Protein 2WSD (pdb70)

B-factor: mean 23.4, std 8.47, range [7.73, 67.2]

CATH classification: 2.60.40.420 (+2 more: 2.60.40.420, 2.60.40.420)

Organism: Bacillus subtilis (strain 168) (NCBI:txid224308)

Sequence (504 aa):
TLEKFVDALPIPDTLKPVQQSKEKTYYEVTMEEETHQLHRDLPPTRLWGYNGLFPGPTIEVKKRNENVYVKWMNNLPSTTHFLPIDHTIHHEEPEVKTVVHLHGGVTPDDSDGYPEAWFSKDFEQTGPYFKKREVYHYPNQQRGAILLWYHDHAMMALTRLNVYAGLVGAYIIIHDPKKEEKRLKKLPSSDEYDVPPLLITDRTINEDGSLFYPSSAPENPSPSLPNPSIVPAFCGETTILVNGKVWPYLEEVEPRKYRFRVINASNTRTYNLSLDNGGDFIQIGSDGGLLPRSSVKLNNSFSLAPAERYDIIIDFTAYEGESIILANSAGCGGDVNPEETDANIIMQFRVTKPLAQKDESRRKPKYLASSYPSVQHERIQNIRTLKKLAGTQDEEYGRPVLLLLNNNKRWHDPVTETPKVGTTEIWSSIINPTRGTHPIHLHLVSFRVLDRRPFDIARYQESGELSYTGPAVPPPPSEKGWKDTIQAHAGEVLRIAATFGPYSGRYVVWHCHALEHEDYDMMRPMDITDP

Secondary structure (P-SEA, 3-state):
ccccccccbbbbcccccccccccbbbbbbbbcccccccccccbbbbbbccccccccbbbbccccbbbbbcccccccccccccccccccccccbbbbbbccccccccccccccccccccccccccccccccbbbbcccccbbbbbbbbbccccaaaaaaacccbbbbbbccccccccccccccbbbbbbbbbccccccbbbbbccccccccccccccccccccccccccccccbbbbbbccbbbbbbccccccbbbbbcccccccccccccccccccccccccccccccccccccccccccccccbbbbbccccccccccccccccccbbbbcccccccccccccccccccccccccccccbbbbbbbcccccccbbbbbbcccccccccccccccccbbbbbbbbbccccccccccccbbbbbcbbbbccaaaaaaccbbbbcccccccccccccccccccccccbbbbbbbbcccccccccccccaaaaaaaccbbbbbbccc

Structure (mmCIF, N/CA/C/O backbone):
data_2WSD
#
_entry.id   2WSD
#
_cell.length_a   101.868
_cell.length_b   101.868
_cell.length_c   137.037
_cell.angle_alpha   90.00
_cell.angle_beta   90.00
_cell.angle_gamma   120.00
#
_symmetry.space_group_name_H-M   'P 31 2 1'
#
loop_
_entity.id
_entity.type
_entity.pdbx_description
1 polymer 'SPORE COAT PROTEIN A'
2 non-polymer 'COPPER (II) ION'
3 non-polymer 'OXYGEN MOLECULE'
4 non-polymer 1,2-ETHANEDIOL
5 water water
#
loop_
_atom_site.group_PDB
_atom_site.id
_atom_site.type_symbol
_atom_site.label_atom_id
_atom_site.label_alt_id
_atom_site.label_comp_id
_atom_site.label_asym_id
_atom_site.label_entity_id
_atom_site.label_seq_id
_atom_site.pdbx_PDB_ins_code
_atom_site.Cartn_x
_atom_site.Cartn_y
_atom_site.Cartn_z
_atom_site.occupancy
_atom_site.B_iso_or_equiv
_atom_site.auth_seq_id
_atom_site.auth_comp_id
_atom_site.auth_asym_id
_atom_site.auth_atom_id
_atom_site.pdbx_PDB_model_num
ATOM 1 N N . THR A 1 2 ? -11.959 11.785 -24.658 1.00 32.79 2 THR A N 1
ATOM 2 C CA . THR A 1 2 ? -12.907 12.926 -24.477 1.00 32.38 2 THR A CA 1
ATOM 3 C C . THR A 1 2 ? -12.574 14.052 -25.462 1.00 31.35 2 THR A C 1
ATOM 4 O O . THR A 1 2 ? -11.502 14.046 -26.068 1.00 31.85 2 THR A O 1
ATOM 8 N N . LEU A 1 3 ? -13.490 15.005 -25.628 1.00 29.35 3 LEU A N 1
ATOM 9 C CA . LEU A 1 3 ? -13.298 16.103 -26.582 1.00 27.36 3 LEU A CA 1
ATOM 10 C C . LEU A 1 3 ? -12.113 16.993 -26.205 1.00 26.35 3 LEU A C 1
ATOM 11 O O . LEU A 1 3 ? -11.924 17.319 -25.030 1.00 26.26 3 LEU A O 1
ATOM 16 N N . GLU A 1 4 ? -11.316 17.371 -27.205 1.00 24.79 4 GLU A N 1
ATOM 17 C CA . GLU A 1 4 ? -10.124 18.178 -26.972 1.00 23.80 4 GLU A CA 1
ATOM 18 C C . GLU A 1 4 ? -10.514 19.566 -26.470 1.00 22.64 4 GLU A C 1
ATOM 19 O O . GLU A 1 4 ? -11.321 20.246 -27.096 1.00 22.49 4 GLU A O 1
ATOM 25 N N . LYS A 1 5 ? -9.926 19.964 -25.348 1.00 21.52 5 LYS A N 1
ATOM 26 C CA . LYS A 1 5 ? -10.269 21.236 -24.705 1.00 20.94 5 LYS A CA 1
ATOM 27 C C . LYS A 1 5 ? -9.660 22.423 -25.438 1.00 20.94 5 LYS A C 1
ATOM 28 O O . LYS A 1 5 ? -8.539 22.343 -25.957 1.00 20.79 5 LYS A O 1
ATOM 34 N N . PHE A 1 6 ? -10.411 23.522 -25.486 1.00 20.01 6 PHE A N 1
ATOM 35 C CA . PHE A 1 6 ? -9.877 24.828 -25.878 1.00 19.84 6 PHE A CA 1
ATOM 36 C C . PHE A 1 6 ? -9.462 24.873 -27.353 1.00 20.42 6 PHE A C 1
ATOM 37 O O . PHE A 1 6 ? -8.371 25.361 -27.687 1.00 20.33 6 PHE A O 1
ATOM 45 N N . VAL A 1 7 ? -10.334 24.372 -28.228 1.00 20.17 7 VAL A N 1
ATOM 46 C CA . VAL A 1 7 ? -10.079 24.427 -29.675 1.00 20.64 7 VAL A CA 1
ATOM 47 C C . VAL A 1 7 ? -11.091 25.272 -30.464 1.00 20.51 7 VAL A C 1
ATOM 48 O O . VAL A 1 7 ? -10.887 25.542 -31.646 1.00 21.10 7 VAL A O 1
ATOM 52 N N . ASP A 1 8 ? -12.163 25.704 -29.793 1.00 19.86 8 ASP A N 1
ATOM 53 C CA . ASP A 1 8 ? -13.188 26.547 -30.399 1.00 19.43 8 ASP A CA 1
ATOM 54 C C . ASP A 1 8 ? -13.226 27.893 -29.690 1.00 18.66 8 ASP A C 1
ATOM 55 O O . ASP A 1 8 ? -13.201 27.927 -28.456 1.00 18.17 8 ASP A O 1
ATOM 60 N N . ALA A 1 9 ? -13.296 28.979 -30.457 1.00 18.25 9 ALA A N 1
ATOM 61 C CA . ALA A 1 9 ? -13.424 30.324 -29.873 1.00 17.99 9 ALA A CA 1
ATOM 62 C C . ALA A 1 9 ? -14.784 30.481 -29.196 1.00 17.91 9 ALA A C 1
ATOM 63 O O . ALA A 1 9 ? -15.786 29.953 -29.684 1.00 18.67 9 ALA A O 1
ATOM 65 N N . LEU A 1 10 ? -14.805 31.209 -28.082 1.00 17.06 10 LEU A N 1
ATOM 66 C CA . LEU A 1 10 ? -16.048 31.494 -27.347 1.00 16.62 10 LEU A CA 1
ATOM 67 C C . LEU A 1 10 ? -16.982 32.353 -28.205 1.00 16.51 10 LEU A C 1
ATOM 68 O O . LEU A 1 10 ? -16.609 33.455 -28.610 1.00 16.31 10 LEU A O 1
ATOM 73 N N . PRO A 1 11 ? -18.201 31.857 -28.494 1.00 16.39 11 PRO A N 1
ATOM 74 C CA . PRO A 1 11 ? -19.177 32.715 -29.148 1.00 16.56 11 PRO A CA 1
ATOM 75 C C . PRO A 1 11 ? -19.634 33.812 -28.201 1.00 16.67 11 PRO A C 1
ATOM 76 O O . PRO A 1 11 ? -19.715 33.591 -26.990 1.00 16.53 11 PRO A O 1
ATOM 80 N N . ILE A 1 12 ? -19.907 34.980 -28.756 1.00 16.97 12 ILE A N 1
ATOM 81 C CA . ILE A 1 12 ? -20.526 36.041 -27.982 1.00 17.92 12 ILE A CA 1
ATOM 82 C C . ILE A 1 12 ? -21.857 36.336 -28.657 1.00 17.88 12 ILE A C 1
ATOM 83 O O . ILE A 1 12 ? -21.879 36.875 -29.757 1.00 18.70 12 ILE A O 1
ATOM 88 N N . PRO A 1 13 ? -22.976 35.938 -28.016 1.00 17.92 13 PRO A N 1
ATOM 89 C CA . PRO A 1 13 ? -24.251 36.121 -28.712 1.00 18.12 13 PRO A CA 1
ATOM 90 C C . PRO A 1 13 ? -24.462 37.567 -29.151 1.00 18.37 13 PRO A C 1
ATOM 91 O O . PRO A 1 13 ? -24.143 38.498 -28.412 1.00 18.26 13 PRO A O 1
ATOM 95 N N . ASP A 1 14 ? -24.984 37.751 -30.359 1.00 19.04 14 ASP A N 1
ATOM 96 C CA . ASP A 1 14 ? -25.299 39.090 -30.846 1.00 19.79 14 ASP A CA 1
ATOM 97 C C . ASP A 1 14 ? -26.395 39.673 -29.979 1.00 19.01 14 ASP A C 1
ATOM 98 O O . ASP A 1 14 ? -27.209 38.931 -29.423 1.00 19.46 14 ASP A O 1
ATOM 103 N N . THR A 1 15 ? -26.420 40.997 -29.868 1.00 18.82 15 THR A N 1
ATOM 104 C CA . THR A 1 15 ? -27.498 41.670 -29.161 1.00 18.71 15 THR A CA 1
ATOM 105 C C . THR A 1 15 ? -28.738 41.762 -30.064 1.00 18.84 15 THR A C 1
ATOM 106 O O . THR A 1 15 ? -28.655 42.180 -31.227 1.00 19.26 15 THR A O 1
ATOM 110 N N . LEU A 1 16 ? -29.888 41.354 -29.525 1.00 18.31 16 LEU A N 1
ATOM 111 C CA . LEU A 1 16 ? -31.137 41.359 -30.285 1.00 18.70 16 LEU A CA 1
ATOM 112 C C . LEU A 1 16 ? -31.538 42.773 -30.712 1.00 18.67 16 LEU A C 1
ATOM 113 O O . LEU A 1 16 ? -31.432 43.717 -29.930 1.00 17.86 16 LEU A O 1
ATOM 118 N N . LYS A 1 17 ? -31.984 42.908 -31.959 1.00 19.76 17 LYS A N 1
ATOM 119 C CA . LYS A 1 17 ? -32.474 44.184 -32.466 1.00 21.22 17 LYS A CA 1
ATOM 120 C C . LYS A 1 17 ? -33.996 44.202 -32.389 1.00 20.79 17 LYS A C 1
ATOM 121 O O . LYS A 1 17 ? -34.634 43.205 -32.730 1.00 20.17 17 LYS A O 1
ATOM 127 N N . PRO A 1 18 ? -34.578 45.329 -31.932 1.00 20.99 18 PRO A N 1
ATOM 128 C CA . PRO A 1 18 ? -36.039 45.428 -31.859 1.00 21.36 18 PRO A CA 1
ATOM 129 C C . PRO A 1 18 ? -36.695 45.356 -33.237 1.00 21.89 18 PRO A C 1
ATOM 130 O O . PRO A 1 18 ? -36.096 45.766 -34.243 1.00 22.30 18 PRO A O 1
ATOM 134 N N . VAL A 1 19 ? -37.908 44.813 -33.275 1.00 22.13 19 VAL A N 1
ATOM 135 C CA . VAL A 1 19 ? -38.740 44.859 -34.475 1.00 23.06 19 VAL A CA 1
ATOM 136 C C . VAL A 1 19 ? -39.263 46.289 -34.681 1.00 23.79 19 VAL A C 1
ATOM 137 O O . VAL A 1 19 ? -39.281 46.803 -35.808 1.00 23.74 19 VAL A O 1
ATOM 141 N N . GLN A 1 20 ? -39.686 46.921 -33.589 1.00 24.39 20 GLN A N 1
ATOM 142 C CA . GLN A 1 20 ? -40.073 48.329 -33.590 1.00 26.10 20 GLN A CA 1
ATOM 143 C C . GLN A 1 20 ? -39.532 49.005 -32.350 1.00 25.58 20 GLN A C 1
ATOM 144 O O . GLN A 1 20 ? -39.474 48.397 -31.280 1.00 25.44 20 GLN A O 1
ATOM 150 N N . GLN A 1 21 ? -39.144 50.270 -32.481 1.00 25.72 21 GLN A N 1
ATOM 151 C CA . GLN A 1 21 ? -38.693 51.032 -31.329 1.00 26.14 21 GLN A CA 1
ATOM 152 C C . GLN A 1 21 ? -39.000 52.514 -31.470 1.00 26.89 21 GLN A C 1
ATOM 153 O O . GLN A 1 21 ? -38.746 53.122 -32.514 1.00 27.38 21 GLN A O 1
ATOM 159 N N . SER A 1 22 ? -39.561 53.071 -30.405 1.00 27.06 22 SER A N 1
ATOM 160 C CA . SER A 1 22 ? -39.758 54.504 -30.268 1.00 27.36 22 SER A CA 1
ATOM 161 C C . SER A 1 22 ? -39.238 54.901 -28.892 1.00 27.58 22 SER A C 1
ATOM 162 O O . SER A 1 22 ? -38.778 54.052 -28.119 1.00 27.38 22 SER A O 1
ATOM 165 N N . LYS A 1 23 ? -39.309 56.189 -28.581 1.00 27.81 23 LYS A N 1
ATOM 166 C CA . LYS A 1 23 ? -38.988 56.678 -27.249 1.00 28.48 23 LYS A CA 1
ATOM 167 C C . LYS A 1 23 ? -39.908 56.062 -26.184 1.00 27.31 23 LYS A C 1
ATOM 168 O O . LYS A 1 23 ? -39.492 55.876 -25.042 1.00 27.58 23 LYS A O 1
ATOM 174 N N . GLU A 1 24 ? -41.143 55.732 -26.577 1.00 26.38 24 GLU A N 1
ATOM 175 C CA . GLU A 1 24 ? -42.167 55.270 -25.635 1.00 25.42 24 GLU A CA 1
ATOM 176 C C . GLU A 1 24 ? -42.253 53.755 -25.477 1.00 23.74 24 GLU A C 1
ATOM 177 O O . GLU A 1 24 ? -42.754 53.278 -24.465 1.00 23.38 24 GLU A O 1
ATOM 183 N N . LYS A 1 25 ? -41.776 53.009 -26.468 1.00 22.36 25 LYS A N 1
ATOM 184 C CA . LYS A 1 25 ? -41.968 51.551 -26.494 1.00 21.75 25 LYS A CA 1
ATOM 185 C C . LYS A 1 25 ? -40.894 50.856 -27.316 1.00 20.90 25 LYS A C 1
ATOM 186 O O . LYS A 1 25 ? -40.589 51.280 -28.423 1.00 21.06 25 LYS A O 1
ATOM 192 N N . THR A 1 26 ? -40.332 49.776 -26.769 1.00 19.64 26 THR A N 1
ATOM 193 C CA . THR A 1 26 ? -39.437 48.912 -27.524 1.00 19.38 26 THR A CA 1
ATOM 194 C C . THR A 1 26 ? -40.106 47.552 -27.676 1.00 18.85 26 THR A C 1
ATOM 195 O O . THR A 1 26 ? -40.530 46.955 -26.677 1.00 19.45 26 THR A O 1
ATOM 199 N N . TYR A 1 27 ? -40.210 47.085 -28.919 1.00 19.00 27 TYR A N 1
ATOM 200 C CA . TYR A 1 27 ? -40.912 45.843 -29.224 1.00 18.41 27 TYR A CA 1
ATOM 201 C C . TYR A 1 27 ? -39.999 44.814 -29.892 1.00 18.40 27 TYR A C 1
ATOM 202 O O . TYR A 1 27 ? -39.426 45.073 -30.954 1.00 17.46 27 TYR A O 1
ATOM 211 N N . TYR A 1 28 ? -39.879 43.650 -29.253 1.00 17.53 28 TYR A N 1
ATOM 212 C CA . TYR A 1 28 ? -39.084 42.528 -29.755 1.00 17.04 28 TYR A CA 1
ATOM 213 C C . TYR A 1 28 ? -39.963 41.345 -30.121 1.00 16.94 28 TYR A C 1
ATOM 214 O O . TYR A 1 28 ? -41.019 41.151 -29.530 1.00 17.10 28 TYR A O 1
ATOM 223 N N . GLU A 1 29 ? -39.491 40.541 -31.065 1.00 17.35 29 GLU A N 1
ATOM 224 C CA . GLU A 1 29 ? -40.100 39.248 -31.370 1.00 18.11 29 GLU A CA 1
ATOM 225 C C . GLU A 1 29 ? -39.018 38.183 -31.277 1.00 17.93 29 GLU A C 1
ATOM 226 O O . GLU A 1 29 ? -37.917 38.350 -31.812 1.00 18.81 29 GLU A O 1
ATOM 232 N N . VAL A 1 30 ? -39.317 37.101 -30.565 1.00 17.35 30 VAL A N 1
ATOM 233 C CA . VAL A 1 30 ? -38.371 35.999 -30.414 1.00 17.43 30 VAL A CA 1
ATOM 234 C C . VAL A 1 30 ? -39.127 34.700 -30.637 1.00 17.59 30 VAL A C 1
ATOM 235 O O . VAL A 1 30 ? -40.122 34.430 -29.951 1.00 18.12 30 VAL A O 1
ATOM 239 N N . THR A 1 31 ? -38.640 33.895 -31.575 1.00 17.38 31 THR A N 1
ATOM 240 C CA . THR A 1 31 ? -39.319 32.657 -31.956 1.00 17.64 31 THR A CA 1
ATOM 241 C C . THR A 1 31 ? -38.478 31.431 -31.627 1.00 17.31 31 THR A C 1
ATOM 242 O O . THR A 1 31 ? -37.335 31.332 -32.070 1.00 17.98 31 THR A O 1
ATOM 246 N N . MET A 1 32 ? -39.050 30.501 -30.854 1.00 16.59 32 MET A N 1
ATOM 247 C CA . MET A 1 32 ? -38.369 29.254 -30.499 1.00 16.98 32 MET A CA 1
ATOM 248 C C . MET A 1 32 ? -38.376 28.329 -31.710 1.00 17.72 32 MET A C 1
ATOM 249 O O . MET A 1 32 ? -39.442 28.048 -32.280 1.00 17.95 32 MET A O 1
ATOM 254 N N . GLU A 1 33 ? -37.183 27.877 -32.095 1.00 18.12 33 GLU A N 1
ATOM 255 C CA A GLU A 1 33 ? -36.970 27.077 -33.306 0.50 18.75 33 GLU A CA 1
ATOM 256 C CA B GLU A 1 33 ? -37.029 27.034 -33.274 0.50 19.17 33 GLU A CA 1
ATOM 257 C C . GLU A 1 33 ? -36.063 25.891 -33.011 1.00 19.01 33 GLU A C 1
ATOM 258 O O . GLU A 1 33 ? -35.111 26.020 -32.238 1.00 18.45 33 GLU A O 1
ATOM 269 N N . GLU A 1 34 ? -36.322 24.758 -33.659 1.00 19.41 34 GLU A N 1
ATOM 270 C CA . GLU A 1 34 ? -35.389 23.648 -33.611 1.00 20.86 34 GLU A CA 1
ATOM 271 C C . GLU A 1 34 ? -34.383 23.853 -34.736 1.00 21.81 34 GLU A C 1
ATOM 272 O O . GLU A 1 34 ? -34.769 24.023 -35.893 1.00 22.36 34 GLU A O 1
ATOM 287 N N . THR A 1 36 ? -29.858 23.174 -35.850 1.00 24.30 36 THR A N 1
ATOM 288 C CA . THR A 1 36 ? -28.656 22.411 -35.522 1.00 24.68 36 THR A CA 1
ATOM 289 C C . THR A 1 36 ? -27.467 23.349 -35.469 1.00 24.17 36 THR A C 1
ATOM 290 O O . THR A 1 36 ? -27.380 24.303 -36.250 1.00 24.33 36 THR A O 1
ATOM 294 N N . HIS A 1 37 ? -26.570 23.084 -34.524 1.00 23.45 37 HIS A N 1
ATOM 295 C CA . HIS A 1 37 ? -25.356 23.870 -34.357 1.00 23.18 37 HIS A CA 1
ATOM 296 C C . HIS A 1 37 ? -24.240 22.958 -33.899 1.00 22.42 37 HIS A C 1
ATOM 297 O O . HIS A 1 37 ? -24.461 22.016 -33.139 1.00 22.53 37 HIS A O 1
ATOM 304 N N . GLN A 1 38 ? -23.030 23.256 -34.350 1.00 22.16 38 GLN A N 1
ATOM 305 C CA . GLN A 1 38 ? -21.868 22.498 -33.933 1.00 22.29 38 GLN A CA 1
ATOM 306 C C . GLN A 1 38 ? -21.440 23.021 -32.562 1.00 21.65 38 GLN A C 1
ATOM 307 O O . GLN A 1 38 ? -21.273 24.232 -32.382 1.00 22.35 38 GLN A O 1
ATOM 313 N N . LEU A 1 39 ? -21.278 22.109 -31.606 1.00 20.65 39 LEU A N 1
ATOM 314 C CA . LEU A 1 39 ? -20.921 22.475 -30.228 1.00 20.32 39 LEU A CA 1
ATOM 315 C C . LEU A 1 39 ? -19.431 22.337 -29.950 1.00 20.21 39 LEU A C 1
ATOM 316 O O . LEU A 1 39 ? -18.939 22.810 -28.931 1.00 19.44 39 LEU A O 1
ATOM 321 N N . HIS A 1 40 ? -18.727 21.658 -30.855 1.00 19.90 40 HIS A N 1
ATOM 322 C CA . HIS A 1 40 ? -17.288 21.436 -30.726 1.00 20.53 40 HIS A CA 1
ATOM 323 C C . HIS A 1 40 ? -16.737 21.123 -32.108 1.00 20.92 40 HIS A C 1
ATOM 324 O O . HIS A 1 40 ? -17.434 20.541 -32.936 1.00 20.88 40 HIS A O 1
ATOM 331 N N . ARG A 1 41 ? -15.495 21.540 -32.347 1.00 21.78 41 ARG A N 1
ATOM 332 C CA . ARG A 1 41 ? -14.791 21.294 -33.610 1.00 22.71 41 ARG A CA 1
ATOM 333 C C . ARG A 1 41 ? -14.949 19.864 -34.137 1.00 23.44 41 ARG A C 1
ATOM 334 O O . ARG A 1 41 ? -15.106 19.668 -35.347 1.00 23.88 41 ARG A O 1
ATOM 342 N N . ASP A 1 42 ? -14.917 18.889 -33.228 1.00 24.09 42 ASP A N 1
ATOM 343 C CA . ASP A 1 42 ? -14.832 17.468 -33.594 1.00 24.91 42 ASP A CA 1
ATOM 344 C C . ASP A 1 42 ? -16.163 16.709 -33.533 1.00 25.41 42 ASP A C 1
ATOM 345 O O . ASP A 1 42 ? -16.188 15.470 -33.624 1.00 26.37 42 ASP A O 1
ATOM 350 N N . LEU A 1 43 ? -17.266 17.449 -33.414 1.00 25.42 43 LEU A N 1
ATOM 351 C CA . LEU A 1 43 ? -18.602 16.856 -33.335 1.00 25.49 43 LEU A CA 1
ATOM 352 C C . LEU A 1 43 ? -19.456 17.190 -34.549 1.00 25.34 43 LEU A C 1
ATOM 353 O O . LEU A 1 43 ? -19.365 18.299 -35.082 1.00 25.34 43 LEU A O 1
ATOM 358 N N . PRO A 1 44 ? -20.322 16.244 -34.974 1.00 25.31 44 PRO A N 1
ATOM 359 C CA . PRO A 1 44 ? -21.346 16.591 -35.957 1.00 25.34 44 PRO A CA 1
ATOM 360 C C . PRO A 1 44 ? -22.310 17.592 -35.319 1.00 25.09 44 PRO A C 1
ATOM 361 O O . PRO A 1 44 ? -22.416 17.617 -34.088 1.00 25.25 44 PRO A O 1
ATOM 365 N N . PRO A 1 45 ? -22.998 18.416 -36.135 1.00 25.17 45 PRO A N 1
ATOM 366 C CA . PRO A 1 45 ? -23.944 19.392 -35.575 1.00 24.52 45 PRO A CA 1
ATOM 367 C C . PRO A 1 45 ? -25.021 18.742 -34.702 1.00 23.89 45 PRO A C 1
ATOM 368 O O . PRO A 1 45 ? -25.487 17.637 -35.000 1.00 23.87 45 PRO A O 1
ATOM 372 N N . THR A 1 46 ? -25.397 19.448 -33.636 1.00 22.43 46 THR A N 1
ATOM 373 C CA . THR A 1 46 ? -26.321 18.963 -32.605 1.00 21.67 46 THR A CA 1
ATOM 374 C C . THR A 1 46 ? -27.686 19.593 -32.793 1.00 21.29 46 THR A C 1
ATOM 375 O O . THR A 1 46 ? -27.783 20.805 -32.941 1.00 20.83 46 THR A O 1
ATOM 379 N N . ARG A 1 47 ? -28.736 18.771 -32.787 1.00 20.90 47 ARG A N 1
ATOM 380 C CA . ARG A 1 47 ? -30.117 19.272 -32.774 1.00 21.05 47 ARG A CA 1
ATOM 381 C C . ARG A 1 47 ? -30.429 19.929 -31.421 1.00 20.54 47 ARG A C 1
ATOM 382 O O . ARG A 1 47 ? -30.230 19.322 -30.362 1.00 20.22 47 ARG A O 1
ATOM 390 N N . LEU A 1 48 ? -30.900 21.172 -31.478 1.00 19.28 48 LEU A N 1
ATOM 391 C CA . LEU A 1 48 ? -31.134 21.996 -30.286 1.00 19.16 48 LEU A CA 1
ATOM 392 C C . LEU A 1 48 ? -32.441 22.753 -30.448 1.00 18.31 48 LEU A C 1
ATOM 393 O O . LEU A 1 48 ? -32.962 22.871 -31.553 1.00 18.10 48 LEU A O 1
ATOM 398 N N . TRP A 1 49 ? -32.962 23.265 -29.334 1.00 17.34 49 TRP A N 1
ATOM 399 C CA . TRP A 1 49 ? -34.061 24.216 -29.356 1.00 17.38 49 TRP A CA 1
ATOM 400 C C . TRP A 1 49 ? -33.502 25.552 -28.916 1.00 17.36 49 TRP A C 1
ATOM 401 O O . TRP A 1 49 ? -32.870 25.650 -27.853 1.00 18.13 49 TRP A O 1
ATOM 412 N N . GLY A 1 50 ? -33.715 26.573 -29.735 1.00 17.10 50 GLY A N 1
ATOM 413 C CA . GLY A 1 50 ? -33.140 27.875 -29.437 1.00 16.15 50 GLY A CA 1
ATOM 414 C C . GLY A 1 50 ? -34.074 29.035 -29.696 1.00 16.31 50 GLY A C 1
ATOM 415 O O . GLY A 1 50 ? -34.887 29.009 -30.628 1.00 16.53 50 GLY A O 1
ATOM 416 N N . TYR A 1 51 ? -33.949 30.059 -28.859 1.00 15.49 51 TYR A N 1
ATOM 417 C CA . TYR A 1 51 ? -34.619 31.322 -29.097 1.00 15.49 51 TYR A CA 1
ATOM 418 C C . TYR A 1 51 ? -34.034 31.963 -30.354 1.00 15.95 51 TYR A C 1
ATOM 419 O O . TYR A 1 51 ? -32.812 32.162 -30.451 1.00 16.20 51 TYR A O 1
ATOM 428 N N . ASN A 1 52 ? -34.903 32.265 -31.322 1.00 16.54 52 ASN A N 1
ATOM 429 C CA . ASN A 1 52 ? -34.476 32.687 -32.677 1.00 17.46 52 ASN A CA 1
ATOM 430 C C . ASN A 1 52 ? -33.513 31.668 -33.311 1.00 17.77 52 ASN A C 1
ATOM 431 O O . ASN A 1 52 ? -32.677 32.009 -34.159 1.00 18.62 52 ASN A O 1
ATOM 436 N N . GLY A 1 53 ? -33.654 30.419 -32.874 1.00 17.89 53 GLY A N 1
ATOM 437 C CA . GLY A 1 53 ? -32.859 29.287 -33.362 1.00 19.01 53 GLY A CA 1
ATOM 438 C C . GLY A 1 53 ? -31.397 29.325 -32.967 1.00 19.51 53 GLY A C 1
ATOM 439 O O . GLY A 1 53 ? -30.568 28.639 -33.580 1.00 21.72 53 GLY A O 1
ATOM 440 N N . LEU A 1 54 ? -31.074 30.110 -31.943 1.00 18.39 54 LEU A N 1
ATOM 441 C CA . LEU A 1 54 ? -29.695 30.272 -31.464 1.00 18.23 54 LEU A CA 1
ATOM 442 C C . LEU A 1 54 ? -29.534 29.681 -30.074 1.00 17.95 54 LEU A C 1
ATOM 443 O O . LEU A 1 54 ? -30.460 29.759 -29.263 1.00 17.76 54 LEU A O 1
ATOM 448 N N . PHE A 1 55 ? -28.358 29.116 -29.794 1.00 17.21 55 PHE A N 1
ATOM 449 C CA . PHE A 1 55 ? -28.033 28.602 -28.456 1.00 17.04 55 PHE A CA 1
ATOM 450 C C . PHE A 1 55 ? -26.652 29.097 -28.019 1.00 16.95 55 PHE A C 1
ATOM 451 O O . PHE A 1 55 ? -25.638 28.725 -28.626 1.00 17.61 55 PHE A O 1
ATOM 459 N N . PRO A 1 56 ? -26.609 29.959 -26.990 1.00 16.32 56 PRO A N 1
ATOM 460 C CA . PRO A 1 56 ? -27.750 30.544 -26.271 1.00 15.88 56 PRO A CA 1
ATOM 461 C C . PRO A 1 56 ? -28.535 31.490 -27.163 1.00 15.23 56 PRO A C 1
ATOM 462 O O . PRO A 1 56 ? -28.100 31.832 -28.270 1.00 15.91 56 PRO A O 1
ATOM 466 N N . GLY A 1 57 ? -29.689 31.932 -26.668 1.00 14.65 57 GLY A N 1
ATOM 467 C CA . GLY A 1 57 ? -30.493 32.914 -27.371 1.00 15.24 57 GLY A CA 1
ATOM 468 C C . GLY A 1 57 ? -29.768 34.249 -27.469 1.00 15.33 57 GLY A C 1
ATOM 469 O O . GLY A 1 57 ? -28.729 34.450 -26.825 1.00 15.25 57 GLY A O 1
ATOM 470 N N . PRO A 1 58 ? -30.325 35.184 -28.245 1.00 15.88 58 PRO A N 1
ATOM 471 C CA . PRO A 1 58 ? -29.741 36.520 -28.399 1.00 15.93 58 PRO A CA 1
ATOM 472 C C . PRO A 1 58 ? -29.649 37.206 -27.043 1.00 15.50 58 PRO A C 1
ATOM 473 O O . PRO A 1 58 ? -30.545 37.059 -26.212 1.00 15.64 58 PRO A O 1
ATOM 477 N N . THR A 1 59 ? -28.575 37.946 -26.806 1.00 15.01 59 THR A N 1
ATOM 478 C CA . THR A 1 59 ? -28.521 38.792 -25.621 1.00 14.69 59 THR A CA 1
ATOM 479 C C . THR A 1 59 ? -29.441 39.993 -25.813 1.00 14.96 59 THR A C 1
ATOM 480 O O . THR A 1 59 ? -29.398 40.674 -26.844 1.00 15.56 59 THR A O 1
ATOM 484 N N . ILE A 1 60 ? -30.294 40.232 -24.824 1.00 14.53 60 ILE A N 1
ATOM 485 C CA . ILE A 1 60 ? -31.182 41.393 -24.858 1.00 14.99 60 ILE A CA 1
ATOM 486 C C . ILE A 1 60 ? -30.618 42.459 -23.925 1.00 14.99 60 ILE A C 1
ATOM 487 O O . ILE A 1 60 ? -30.322 42.174 -22.774 1.00 15.23 60 ILE A O 1
ATOM 492 N N . GLU A 1 61 ? -30.441 43.671 -24.448 1.00 15.95 61 GLU A N 1
ATOM 493 C CA . GLU A 1 61 ? -29.949 44.786 -23.652 1.00 16.44 61 GLU A CA 1
ATOM 494 C C . GLU A 1 61 ? -30.998 45.881 -23.586 1.00 16.30 61 GLU A C 1
ATOM 495 O O . GLU A 1 61 ? -31.542 46.313 -24.615 1.00 16.47 61 GLU A O 1
ATOM 501 N N . VAL A 1 62 ? -31.277 46.308 -22.363 1.00 16.06 62 VAL A N 1
ATOM 502 C CA . VAL A 1 62 ? -32.285 47.338 -22.110 1.00 16.28 62 VAL A CA 1
ATOM 503 C C . VAL A 1 62 ? -31.764 48.356 -21.111 1.00 16.94 62 VAL A C 1
ATOM 504 O O . VAL A 1 62 ? -30.827 48.084 -20.346 1.00 16.45 62 VAL A O 1
ATOM 508 N N . LYS A 1 63 ? -32.383 49.531 -21.133 1.00 17.32 63 LYS A N 1
ATOM 509 C CA A LYS A 1 63 ? -32.112 50.542 -20.124 0.50 18.01 63 LYS A CA 1
ATOM 510 C CA B LYS A 1 63 ? -32.132 50.571 -20.144 0.50 18.00 63 LYS A CA 1
ATOM 511 C C . LYS A 1 63 ? -33.077 50.414 -18.957 1.00 18.13 63 LYS A C 1
ATOM 512 O O . LYS A 1 63 ? -34.222 49.955 -19.120 1.00 17.99 63 LYS A O 1
ATOM 523 N N . ARG A 1 64 ? -32.625 50.822 -17.773 1.00 18.33 64 ARG A N 1
ATOM 524 C CA . ARG A 1 64 ? -33.526 50.921 -16.626 1.00 18.19 64 ARG A CA 1
ATOM 525 C C . ARG A 1 64 ? -34.733 51.776 -17.042 1.00 18.79 64 ARG A C 1
ATOM 526 O O . ARG A 1 64 ? -34.572 52.800 -17.702 1.00 19.29 64 ARG A O 1
ATOM 534 N N . ASN A 1 65 ? -35.929 51.326 -16.665 1.00 18.48 65 ASN A N 1
ATOM 535 C CA . ASN A 1 65 ? -37.200 51.998 -17.014 1.00 18.90 65 ASN A CA 1
ATOM 536 C C . ASN A 1 65 ? -37.603 51.955 -18.499 1.00 19.09 65 ASN A C 1
ATOM 537 O O . ASN A 1 65 ? -38.617 52.556 -18.890 1.00 19.78 65 ASN A O 1
ATOM 542 N N . GLU A 1 66 ? -36.832 51.254 -19.334 1.00 18.46 66 GLU A N 1
ATOM 543 C CA . GLU A 1 66 ? -37.200 51.117 -20.744 1.00 18.36 66 GLU A CA 1
ATOM 544 C C . GLU A 1 66 ? -38.473 50.282 -20.825 1.00 18.30 66 GLU A C 1
ATOM 545 O O . GLU A 1 66 ? -38.573 49.227 -20.199 1.00 17.77 66 GLU A O 1
ATOM 551 N N . ASN A 1 67 ? -39.444 50.791 -21.578 1.00 17.82 67 ASN A N 1
ATOM 552 C CA . ASN A 1 67 ? -40.745 50.151 -21.698 1.00 17.69 67 ASN A CA 1
ATOM 553 C C . ASN A 1 67 ? -40.674 49.058 -22.753 1.00 16.84 67 ASN A C 1
ATOM 554 O O . ASN A 1 67 ? -40.916 49.308 -23.928 1.00 17.51 67 ASN A O 1
ATOM 559 N N . VAL A 1 68 ? -40.324 47.844 -22.325 1.00 16.43 68 VAL A N 1
ATOM 560 C CA . VAL A 1 68 ? -40.016 46.761 -23.258 1.00 16.08 68 VAL A CA 1
ATOM 561 C C . VAL A 1 68 ? -41.142 45.726 -23.365 1.00 16.09 68 VAL A C 1
ATOM 562 O O . VAL A 1 68 ? -41.766 45.385 -22.371 1.00 16.55 68 VAL A O 1
ATOM 566 N N . TYR A 1 69 ? -41.372 45.268 -24.592 1.00 16.30 69 TYR A N 1
ATOM 567 C CA . TYR A 1 69 ? -42.296 44.179 -24.905 1.00 16.09 69 TYR A CA 1
ATOM 568 C C . TYR A 1 69 ? -41.568 43.109 -25.693 1.00 16.50 69 TYR A C 1
ATOM 569 O O . TYR A 1 69 ? -40.795 43.419 -26.609 1.00 16.78 69 TYR A O 1
ATOM 578 N N . VAL A 1 70 ? -41.803 41.849 -25.333 1.00 15.53 70 VAL A N 1
ATOM 579 C CA . VAL A 1 70 ? -41.282 40.727 -26.122 1.00 15.49 70 VAL A CA 1
ATOM 580 C C . VAL A 1 70 ? -42.410 39.760 -26.448 1.00 15.26 70 VAL A C 1
ATOM 581 O O . VAL A 1 70 ? -43.053 39.219 -25.538 1.00 15.73 70 VAL A O 1
ATOM 585 N N . LYS A 1 71 ? -42.648 39.556 -27.743 1.00 15.36 71 LYS A N 1
ATOM 586 C CA . LYS A 1 71 ? -43.566 38.498 -28.173 1.00 15.30 71 LYS A CA 1
ATOM 587 C C . LYS A 1 71 ? -42.762 37.206 -28.317 1.00 15.38 71 LYS A C 1
ATOM 588 O O . LYS A 1 71 ? -42.053 37.010 -29.313 1.00 16.22 71 LYS A O 1
ATOM 594 N N . TRP A 1 72 ? -42.841 36.361 -27.292 1.00 15.26 72 TRP A N 1
ATOM 595 C CA . TRP A 1 72 ? -42.164 35.067 -27.299 1.00 15.77 72 TRP A CA 1
ATOM 596 C C . TRP A 1 72 ? -43.062 34.067 -28.015 1.00 16.60 72 TRP A C 1
ATOM 597 O O . TRP A 1 72 ? -44.201 33.845 -27.585 1.00 16.40 72 TRP A O 1
ATOM 608 N N . MET A 1 73 ? -42.548 33.462 -29.086 1.00 16.87 73 MET A N 1
ATOM 609 C CA . MET A 1 73 ? -43.349 32.562 -29.913 1.00 17.81 73 MET A CA 1
ATOM 610 C C . MET A 1 73 ? -42.792 31.157 -29.969 1.00 17.64 73 MET A C 1
ATOM 611 O O . MET A 1 73 ? -41.575 30.956 -29.926 1.00 17.74 73 MET A O 1
ATOM 616 N N . ASN A 1 74 ? -43.702 30.186 -30.041 1.00 17.59 74 ASN A N 1
ATOM 617 C CA . ASN A 1 74 ? -43.346 28.785 -30.165 1.00 17.79 74 ASN A CA 1
ATOM 618 C C . ASN A 1 74 ? -43.513 28.355 -31.627 1.00 17.99 74 ASN A C 1
ATOM 619 O O . ASN A 1 74 ? -44.622 28.368 -32.162 1.00 18.41 74 ASN A O 1
ATOM 624 N N . ASN A 1 75 ? -42.396 28.049 -32.279 1.00 17.91 75 ASN A N 1
ATOM 625 C CA . ASN A 1 75 ? -42.422 27.444 -33.611 1.00 18.09 75 ASN A CA 1
ATOM 626 C C . ASN A 1 75 ? -41.654 26.127 -33.600 1.00 17.50 75 ASN A C 1
ATOM 627 O O . ASN A 1 75 ? -40.974 25.786 -34.567 1.00 18.00 75 ASN A O 1
ATOM 632 N N . LEU A 1 76 ? -41.799 25.384 -32.504 1.00 17.45 76 LEU A N 1
ATOM 633 C CA . LEU A 1 76 ? -41.081 24.128 -32.294 1.00 17.91 76 LEU A CA 1
ATOM 634 C C . LEU A 1 76 ? -41.867 22.956 -32.866 1.00 18.32 76 LEU A C 1
ATOM 635 O O . LEU A 1 76 ? -43.075 23.084 -33.068 1.00 19.17 76 LEU A O 1
ATOM 640 N N . PRO A 1 77 ? -41.194 21.812 -33.113 1.00 19.21 77 PRO A N 1
ATOM 641 C CA . PRO A 1 77 ? -41.945 20.612 -33.511 1.00 19.50 77 PRO A CA 1
ATOM 642 C C . PRO A 1 77 ? -42.963 20.197 -32.454 1.00 20.16 77 PRO A C 1
ATOM 643 O O . PRO A 1 77 ? -42.845 20.568 -31.277 1.00 20.09 77 PRO A O 1
ATOM 647 N N . SER A 1 78 ? -43.955 19.418 -32.874 1.00 20.10 78 SER A N 1
ATOM 648 C CA . SER A 1 78 ? -45.011 18.9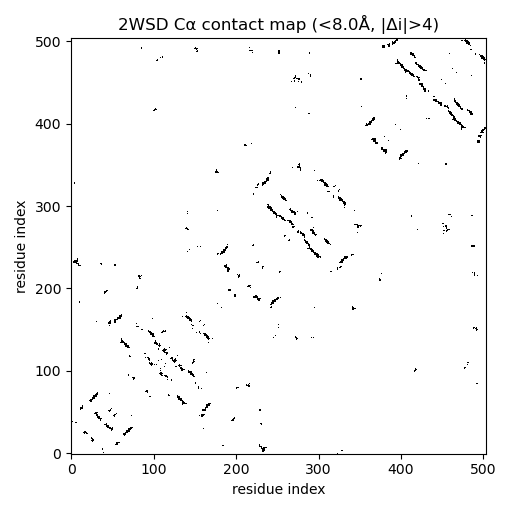74 -31.976 1.00 21.05 78 SER A CA 1
ATOM 649 C C . SER A 1 78 ? -44.597 17.815 -31.064 1.00 20.83 78 SER A C 1
ATOM 650 O O . SER A 1 78 ? -45.343 17.438 -30.154 1.00 21.66 78 SER A O 1
ATOM 653 N N . THR A 1 79 ? -43.416 17.252 -31.309 1.00 20.77 79 THR A N 1
ATOM 654 C CA A THR A 1 79 ? -42.869 16.175 -30.484 0.60 20.91 79 THR A CA 1
ATOM 655 C CA B THR A 1 79 ? -42.889 16.202 -30.443 0.40 21.21 79 THR A CA 1
ATOM 656 C C . THR A 1 79 ? -41.510 16.574 -29.916 1.00 20.94 79 THR A C 1
ATOM 657 O O . THR A 1 79 ? -40.672 17.126 -30.634 1.00 21.16 79 THR A O 1
ATOM 664 N N . HIS A 1 80 ? -41.290 16.278 -28.642 1.00 20.65 80 HIS A N 1
ATOM 665 C CA . HIS A 1 80 ? -40.011 16.552 -28.014 1.00 20.56 80 HIS A CA 1
ATOM 666 C C . HIS A 1 80 ? -38.959 15.579 -28.517 1.00 20.59 80 HIS A C 1
ATOM 667 O O . HIS A 1 80 ? -39.294 14.496 -29.011 1.00 20.99 80 HIS A O 1
ATOM 674 N N . PHE A 1 81 ? -37.694 15.966 -28.406 1.00 20.11 81 PHE A N 1
ATOM 675 C CA . PHE A 1 81 ? -36.597 15.054 -28.728 1.00 19.87 81 PHE A CA 1
ATOM 676 C C . PHE A 1 81 ? -35.910 14.502 -27.489 1.00 19.81 81 PHE A C 1
ATOM 677 O O . PHE A 1 81 ? -35.031 13.629 -27.593 1.00 20.41 81 PHE A O 1
ATOM 685 N N . LEU A 1 82 ? -36.296 15.027 -26.324 1.00 19.39 82 LEU A N 1
ATOM 686 C CA . LEU A 1 82 ? -35.799 14.537 -25.041 1.00 19.40 82 LEU A CA 1
ATOM 687 C C . LEU A 1 82 ? -36.887 13.718 -24.337 1.00 19.97 82 LEU A C 1
ATOM 688 O O . LEU A 1 82 ? -38.076 13.887 -24.633 1.00 20.27 82 LEU A O 1
ATOM 693 N N . PRO A 1 83 ? -36.487 12.818 -23.420 1.00 20.51 83 PRO A N 1
ATOM 694 C CA . PRO A 1 83 ? -37.472 11.891 -22.834 1.00 21.15 83 PRO A CA 1
ATOM 695 C C . PRO A 1 83 ? -38.439 12.532 -21.837 1.00 21.75 83 PRO A C 1
ATOM 696 O O . PRO A 1 83 ? -38.011 13.029 -20.801 1.00 21.98 83 PRO A O 1
ATOM 700 N N . ILE A 1 84 ? -39.730 12.517 -22.163 1.00 22.26 84 ILE A N 1
ATOM 701 C CA . ILE A 1 84 ? -40.757 13.056 -21.272 1.00 22.92 84 ILE A CA 1
ATOM 702 C C . ILE A 1 84 ? -41.275 11.977 -20.325 1.00 23.49 84 ILE A C 1
ATOM 703 O O . ILE A 1 84 ? -41.639 10.878 -20.756 1.00 23.87 84 ILE A O 1
ATOM 708 N N . ASP A 1 85 ? -41.295 12.307 -19.035 1.00 23.89 85 ASP A N 1
ATOM 709 C CA . ASP A 1 85 ? -41.930 11.465 -18.029 1.00 24.36 85 ASP A CA 1
ATOM 710 C C . ASP A 1 85 ? -43.371 11.930 -17.860 1.00 25.08 85 ASP A C 1
ATOM 711 O O . ASP A 1 85 ? -43.627 13.035 -17.377 1.00 24.95 85 ASP A O 1
ATOM 716 N N . HIS A 1 86 ? -44.307 11.073 -18.254 1.00 26.14 86 HIS A N 1
ATOM 717 C CA . HIS A 1 86 ? -45.723 11.426 -18.230 1.00 27.64 86 HIS A CA 1
ATOM 718 C C . HIS A 1 86 ? -46.384 11.220 -16.868 1.00 27.67 86 HIS A C 1
ATOM 719 O O . HIS A 1 86 ? -47.552 11.556 -16.686 1.00 28.44 86 HIS A O 1
ATOM 726 N N . THR A 1 87 ? -45.633 10.691 -15.910 1.00 27.56 87 THR A N 1
ATOM 727 C CA . THR A 1 87 ? -46.197 10.337 -14.606 1.00 27.56 87 THR A CA 1
ATOM 728 C C . THR A 1 87 ? -46.088 11.440 -13.555 1.00 28.18 87 THR A C 1
ATOM 729 O O . THR A 1 87 ? -46.679 11.327 -12.481 1.00 28.38 87 THR A O 1
ATOM 733 N N . ILE A 1 88 ? -45.345 12.504 -13.858 1.00 28.66 88 ILE A N 1
ATOM 734 C CA . ILE A 1 88 ? -45.050 13.527 -12.848 1.00 28.93 88 ILE A CA 1
ATOM 735 C C . ILE A 1 88 ? -46.084 14.652 -12.790 1.00 30.29 88 ILE A C 1
ATOM 736 O O . ILE A 1 88 ? -46.074 15.465 -11.863 1.00 30.42 88 ILE A O 1
ATOM 741 N N . HIS A 1 89 ? -46.970 14.686 -13.781 1.00 31.72 89 HIS A N 1
ATOM 742 C CA . HIS A 1 89 ? -48.035 15.680 -13.842 1.00 33.72 89 HIS A CA 1
ATOM 743 C C . HIS A 1 89 ? -49.287 15.025 -14.401 1.00 34.72 89 HIS A C 1
ATOM 744 O O . HIS A 1 89 ? -49.217 14.294 -15.390 1.00 35.08 89 HIS A O 1
ATOM 751 N N . HIS A 1 90 ? -50.427 15.282 -13.761 1.00 36.17 90 HIS A N 1
ATOM 752 C CA . HIS A 1 90 ? -51.705 14.723 -14.211 1.00 37.43 90 HIS A CA 1
ATOM 753 C C . HIS A 1 90 ? -52.744 15.817 -14.425 1.00 37.68 90 HIS A C 1
ATOM 754 O O . HIS A 1 90 ? -52.625 16.913 -13.873 1.00 37.98 90 HIS A O 1
ATOM 761 N N . GLU A 1 96 ? -57.262 17.084 -23.941 1.00 38.39 96 GLU A N 1
ATOM 762 C CA . GLU A 1 96 ? -55.921 16.534 -24.135 1.00 38.41 96 GLU A CA 1
ATOM 763 C C . GLU A 1 96 ? -54.894 17.642 -24.364 1.00 37.00 96 GLU A C 1
ATOM 764 O O . GLU A 1 96 ? -55.052 18.473 -25.262 1.00 37.38 96 GLU A O 1
ATOM 770 N N . GLU A 1 97 ? -53.841 17.635 -23.553 1.00 35.19 97 GLU A N 1
ATOM 771 C CA . GLU A 1 97 ? -52.805 18.667 -23.615 1.00 33.47 97 GLU A CA 1
ATOM 772 C C . GLU A 1 97 ? -51.741 18.331 -24.662 1.00 31.05 97 GLU A C 1
ATOM 773 O O . GLU A 1 97 ? -51.467 17.153 -24.912 1.00 30.92 97 GLU A O 1
ATOM 779 N N . PRO A 1 98 ? -51.123 19.366 -25.268 1.00 28.77 98 PRO A N 1
ATOM 780 C CA . PRO A 1 98 ? -50.041 19.124 -26.218 1.00 26.89 98 PRO A CA 1
ATOM 781 C C . PRO A 1 98 ? -48.803 18.593 -25.509 1.00 25.35 98 PRO A C 1
ATOM 782 O O . PRO A 1 98 ? -48.580 18.896 -24.334 1.00 25.00 98 PRO A O 1
ATOM 786 N N . GLU A 1 99 ? -48.007 17.806 -26.219 1.00 23.48 99 GLU A N 1
ATOM 787 C CA . GLU A 1 99 ? -46.788 17.254 -25.651 1.00 22.32 99 GLU A CA 1
ATOM 788 C C . GLU A 1 99 ? -45.771 18.358 -25.354 1.00 21.22 99 GLU A C 1
ATOM 789 O O . GLU A 1 99 ? -45.162 18.377 -24.281 1.00 21.12 99 GLU A O 1
ATOM 795 N N . VAL A 1 100 ? -45.593 19.256 -26.315 1.00 19.90 100 VAL A N 1
ATOM 796 C CA . VAL A 1 100 ? -44.599 20.325 -26.198 1.00 18.96 100 VAL A CA 1
ATOM 797 C C . VAL A 1 100 ? -45.303 21.611 -25.763 1.00 18.85 100 VAL A C 1
ATOM 798 O O . VAL A 1 100 ? -46.115 22.171 -26.504 1.00 19.38 100 VAL A O 1
ATOM 802 N N . LYS A 1 101 ? -44.988 22.055 -24.548 1.00 17.98 101 LYS A N 1
ATOM 803 C CA . LYS A 1 101 ? -45.510 23.290 -23.971 1.00 17.55 101 LYS A CA 1
ATOM 804 C C . LYS A 1 101 ? -44.316 24.174 -23.636 1.00 16.56 101 LYS A C 1
ATOM 805 O O . LYS A 1 101 ? -43.285 23.670 -23.194 1.00 15.67 101 LYS A O 1
ATOM 811 N N . THR A 1 102 ? -44.468 25.484 -23.813 1.00 15.41 102 THR A N 1
ATOM 812 C CA . THR A 1 102 ? -43.371 26.422 -23.556 1.00 15.27 102 THR A CA 1
ATOM 813 C C . THR A 1 102 ? -43.905 27.684 -22.912 1.00 14.68 102 THR A C 1
ATOM 814 O O . THR A 1 102 ? -45.046 28.083 -23.165 1.00 14.87 102 THR A O 1
ATOM 818 N N . VAL A 1 103 ? -43.068 28.333 -22.103 1.00 14.11 103 VAL A N 1
ATOM 819 C CA . VAL A 1 103 ? -43.368 29.675 -21.607 1.00 14.39 103 VAL A CA 1
ATOM 820 C C . VAL A 1 103 ? -42.032 30.288 -21.199 1.00 13.92 103 VAL A C 1
ATOM 821 O O . VAL A 1 103 ? -41.171 29.584 -20.666 1.00 14.44 103 VAL A O 1
ATOM 825 N N . VAL A 1 104 ? -41.852 31.578 -21.470 1.00 13.95 104 VAL A N 1
ATOM 826 C CA . VAL A 1 104 ? -40.567 32.215 -21.160 1.00 13.79 104 VAL A CA 1
ATOM 827 C C . VAL A 1 104 ? -40.635 33.015 -19.868 1.00 13.64 104 VAL A C 1
ATOM 828 O O . VAL A 1 104 ? -41.506 33.864 -19.695 1.00 13.52 104 VAL A O 1
ATOM 832 N N . HIS A 1 105 ? -39.697 32.725 -18.975 1.00 12.96 105 HIS A N 1
ATOM 833 C CA . HIS A 1 105 ? -39.548 33.466 -17.724 1.00 13.15 105 HIS A CA 1
ATOM 834 C C . HIS A 1 105 ? -38.283 34.319 -17.772 1.00 13.38 105 HIS A C 1
ATOM 835 O O . HIS A 1 105 ? -37.194 33.800 -18.044 1.00 13.07 105 HIS A O 1
ATOM 842 N N . LEU A 1 106 ? -38.440 35.616 -17.519 1.00 13.30 106 LEU A N 1
ATOM 843 C CA . LEU A 1 106 ? -37.293 36.510 -17.345 1.00 13.39 106 LEU A CA 1
ATOM 844 C C . LEU A 1 106 ? -36.863 36.443 -15.886 1.00 13.59 106 LEU A C 1
ATOM 845 O O . LEU A 1 106 ? -37.480 37.047 -14.985 1.00 13.51 106 LEU A O 1
ATOM 850 N N . HIS A 1 107 ? -35.798 35.681 -15.656 1.00 13.31 107 HIS A N 1
ATOM 851 C CA . HIS A 1 107 ? -35.286 35.461 -14.325 1.00 13.59 107 HIS A CA 1
ATOM 852 C C . HIS A 1 107 ? -34.673 36.739 -13.745 1.00 14.18 107 HIS A C 1
ATOM 853 O O . HIS A 1 107 ? -33.717 37.303 -14.290 1.00 14.19 107 HIS A O 1
ATOM 860 N N . GLY A 1 108 ? -35.244 37.185 -12.633 1.00 14.40 108 GLY A N 1
ATOM 861 C CA . GLY A 1 108 ? -34.846 38.448 -11.994 1.00 15.21 108 GLY A CA 1
ATOM 862 C C . GLY A 1 108 ? -35.730 39.621 -12.405 1.00 15.31 108 GLY A C 1
ATOM 863 O O . GLY A 1 108 ? -35.589 40.731 -11.882 1.00 15.51 108 GLY A O 1
ATOM 864 N N . GLY A 1 109 ? -36.636 39.397 -13.352 1.00 15.64 109 GLY A N 1
ATOM 865 C CA . GLY A 1 109 ? -37.466 40.486 -13.858 1.00 15.51 109 GLY A CA 1
ATOM 866 C C . GLY A 1 109 ? -38.457 40.999 -12.825 1.00 15.40 109 GLY A C 1
ATOM 867 O O . GLY A 1 109 ? -39.149 40.216 -12.177 1.00 15.90 109 GLY A O 1
ATOM 868 N N . VAL A 1 110 ? -38.506 42.316 -12.653 1.00 15.20 110 VAL A N 1
ATOM 869 C CA . VAL A 1 110 ? -39.574 42.927 -11.860 1.00 15.14 110 VAL A CA 1
ATOM 870 C C . VAL A 1 110 ? -40.739 43.106 -12.836 1.00 14.74 110 VAL A C 1
ATOM 871 O O . VAL A 1 110 ? -40.829 44.100 -13.582 1.00 14.73 110 VAL A O 1
ATOM 875 N N . THR A 1 111 ? -41.602 42.094 -12.840 1.00 15.28 111 THR A N 1
ATOM 876 C CA . THR A 1 111 ? -42.498 41.867 -13.966 1.00 15.19 111 THR A CA 1
ATOM 877 C C . THR A 1 111 ? -43.943 41.642 -13.518 1.00 15.00 111 THR A C 1
ATOM 878 O O . THR A 1 111 ? -44.177 40.903 -12.563 1.00 15.44 111 THR A O 1
ATOM 882 N N . PRO A 1 112 ? -44.911 42.286 -14.209 1.00 15.66 112 PRO A N 1
ATOM 883 C CA . PRO A 1 112 ? -46.309 41.961 -13.883 1.00 15.97 112 PRO A CA 1
ATOM 884 C C . PRO A 1 112 ? -46.584 40.467 -14.024 1.00 15.45 112 PRO A C 1
ATOM 885 O O . PRO A 1 112 ? -45.972 39.793 -14.865 1.00 15.94 112 PRO A O 1
ATOM 889 N N . ASP A 1 113 ? -47.503 39.943 -13.214 1.00 15.94 113 ASP A N 1
ATOM 890 C CA . ASP A 1 113 ? -47.611 38.484 -13.096 1.00 15.96 113 ASP A CA 1
ATOM 891 C C . ASP A 1 113 ? -47.923 37.751 -14.397 1.00 16.20 113 ASP A C 1
ATOM 892 O O . ASP A 1 113 ? -47.412 36.653 -14.627 1.00 16.33 113 ASP A O 1
ATOM 897 N N . ASP A 1 114 ? -48.743 38.358 -15.250 1.00 15.77 114 ASP A N 1
ATOM 898 C CA . ASP A 1 114 ? -49.097 37.690 -16.501 1.00 16.04 114 ASP A CA 1
ATOM 899 C C . ASP A 1 114 ? -48.004 37.743 -17.573 1.00 15.58 114 ASP A C 1
ATOM 900 O O . ASP A 1 114 ? -48.134 37.132 -18.633 1.00 16.20 114 ASP A O 1
ATOM 905 N N . SER A 1 115 ? -46.911 38.444 -17.258 1.00 15.02 115 SER A N 1
ATOM 906 C CA . SER A 1 115 ? -45.732 38.500 -18.127 1.00 14.76 115 SER A CA 1
ATOM 907 C C . SER A 1 115 ? -44.537 37.791 -17.474 1.00 14.92 115 SER A C 1
ATOM 908 O O . SER A 1 115 ? -43.429 37.820 -18.015 1.00 14.37 115 SER A O 1
ATOM 911 N N . ASP A 1 116 ? -44.768 37.147 -16.336 1.00 14.85 116 ASP A N 1
ATOM 912 C CA . ASP A 1 116 ? -43.673 36.520 -15.575 1.00 15.36 116 ASP A CA 1
ATOM 913 C C . ASP A 1 116 ? -43.304 35.106 -16.048 1.00 15.61 116 ASP A C 1
ATOM 914 O O . ASP A 1 116 ? -42.249 34.584 -15.693 1.00 16.76 116 ASP A O 1
ATOM 919 N N . GLY A 1 117 ? -44.165 34.494 -16.855 1.00 15.49 117 GLY A N 1
ATOM 920 C CA . GLY A 1 117 ? -43.886 33.154 -17.379 1.00 15.54 117 GLY A CA 1
ATOM 921 C C . GLY A 1 117 ? -44.285 32.097 -16.364 1.00 15.98 117 GLY A C 1
ATOM 922 O O . GLY A 1 117 ? -43.521 31.181 -16.071 1.00 15.95 117 GLY A O 1
ATOM 923 N N . TYR A 1 118 ? -45.494 32.231 -15.815 1.00 15.81 118 TYR A N 1
ATOM 924 C CA . TYR A 1 118 ? -46.028 31.254 -14.872 1.00 16.10 118 TYR A CA 1
ATOM 925 C C . TYR A 1 118 ? -46.019 29.860 -15.511 1.00 16.00 118 TYR A C 1
ATOM 926 O O . TYR A 1 118 ? -46.314 29.738 -16.698 1.00 16.12 118 TYR A O 1
ATOM 935 N N . PRO A 1 119 ? -45.657 28.811 -14.736 1.00 16.23 119 PRO A N 1
ATOM 936 C CA . PRO A 1 119 ? -45.502 27.473 -15.336 1.00 16.22 119 PRO A CA 1
ATOM 937 C C . PRO A 1 119 ? -46.771 26.963 -16.023 1.00 16.72 119 PRO A C 1
ATOM 938 O O . PRO A 1 119 ? -46.676 26.174 -16.963 1.00 16.69 119 PRO A O 1
ATOM 942 N N . GLU A 1 120 ? -47.930 27.411 -15.546 1.00 17.11 120 GLU A N 1
ATOM 943 C CA . GLU A 1 120 ? -49.213 27.027 -16.144 1.00 18.14 120 GLU A CA 1
ATOM 944 C C . GLU A 1 120 ? -49.759 28.073 -17.134 1.00 17.60 120 GLU A C 1
ATOM 945 O O . GLU A 1 120 ? -50.923 27.996 -17.543 1.00 17.20 120 GLU A O 1
ATOM 951 N N . ALA A 1 121 ? -48.915 29.032 -17.529 1.00 16.55 121 ALA A N 1
ATOM 952 C CA . ALA A 1 121 ? -49.259 29.999 -18.572 1.00 15.92 121 ALA A CA 1
ATOM 953 C C . ALA A 1 121 ? -48.607 29.599 -19.897 1.00 15.50 121 ALA A C 1
ATOM 954 O O . ALA A 1 121 ? -48.358 30.435 -20.766 1.00 15.36 121 ALA A O 1
ATOM 956 N N . TRP A 1 122 ? -48.354 28.300 -20.044 1.00 14.99 122 TRP A N 1
ATOM 957 C CA . TRP A 1 122 ? -47.670 27.757 -21.218 1.00 15.41 122 TRP A CA 1
ATOM 958 C C . TRP A 1 122 ? -48.503 27.866 -22.489 1.00 15.90 122 TRP A C 1
ATOM 959 O O . TRP A 1 122 ? -49.720 28.117 -22.445 1.00 15.83 122 TRP A O 1
ATOM 970 N N . PHE A 1 123 ? -47.840 27.676 -23.624 1.00 15.51 123 PHE A N 1
ATOM 971 C CA . PHE A 1 123 ? -48.511 27.690 -24.921 1.00 15.98 123 PHE A CA 1
ATOM 972 C C . PHE A 1 123 ? -47.816 26.706 -25.853 1.00 16.68 123 PHE A C 1
ATOM 973 O O . PHE A 1 123 ? -46.617 26.430 -25.709 1.00 16.13 123 PHE A O 1
ATOM 981 N N . SER A 1 124 ? -48.589 26.155 -26.787 1.00 16.94 124 SER A N 1
ATOM 982 C CA . SER A 1 124 ? -48.033 25.288 -27.807 1.00 18.31 124 SER A CA 1
ATOM 983 C C . SER A 1 124 ? -47.729 26.122 -29.059 1.00 18.29 124 SER A C 1
ATOM 984 O O . SER A 1 124 ? -47.819 27.355 -29.030 1.00 18.26 124 SER A O 1
ATOM 987 N N . LYS A 1 125 ? -47.361 25.460 -30.154 1.00 19.11 125 LYS A N 1
ATOM 988 C CA . LYS A 1 125 ? -47.007 26.157 -31.394 1.00 20.24 125 LYS A CA 1
ATOM 989 C C . LYS A 1 125 ? -48.116 27.112 -31.830 1.00 20.29 125 LYS A C 1
ATOM 990 O O . LYS A 1 125 ? -49.290 26.735 -31.827 1.00 20.22 125 LYS A O 1
ATOM 996 N N . ASP A 1 126 ? -47.736 28.347 -32.159 1.00 20.41 126 ASP A N 1
ATOM 997 C CA . ASP A 1 126 ? -48.659 29.409 -32.624 1.00 21.22 126 ASP A CA 1
ATOM 998 C C . ASP A 1 126 ? -49.767 29.733 -31.612 1.00 20.49 126 ASP A C 1
ATOM 999 O O . ASP A 1 126 ? -50.828 30.259 -31.980 1.00 20.63 126 ASP A O 1
ATOM 1004 N N . PHE A 1 127 ? -49.515 29.426 -30.337 1.00 19.84 127 PHE A N 1
ATOM 1005 C CA . PHE A 1 127 ? -50.494 29.636 -29.261 1.00 19.40 127 PHE A CA 1
ATOM 1006 C C . PHE A 1 127 ? -51.784 28.847 -29.505 1.00 19.62 127 PHE A C 1
ATOM 1007 O O . PHE A 1 127 ? -52.865 29.261 -29.063 1.00 19.33 127 PHE A O 1
ATOM 1015 N N . GLU A 1 128 ? -51.672 27.716 -30.193 1.00 19.93 128 GLU A N 1
ATOM 1016 C CA . GLU A 1 128 ? -52.874 26.971 -30.569 1.00 20.32 128 GLU A CA 1
ATOM 1017 C C . GLU A 1 128 ? -53.599 26.470 -29.328 1.00 20.20 128 GLU A C 1
ATOM 1018 O O . GLU A 1 128 ? -54.832 26.548 -29.232 1.00 20.18 128 GLU A O 1
ATOM 1024 N N . GLN A 1 129 ? -52.827 25.961 -28.371 1.00 19.83 129 GLN A N 1
ATOM 1025 C CA . GLN A 1 129 ? -53.360 25.600 -27.064 1.00 19.92 129 GLN A CA 1
ATOM 1026 C C . GLN A 1 129 ? -52.591 26.357 -25.999 1.00 19.77 129 GLN A C 1
ATOM 1027 O O . GLN A 1 129 ? -51.388 26.565 -26.132 1.00 19.52 129 GLN A O 1
ATOM 1033 N N . THR A 1 130 ? -53.301 26.765 -24.958 1.00 18.97 130 THR A N 1
ATOM 1034 C CA . THR A 1 130 ? -52.704 27.543 -23.881 1.00 18.58 130 THR A CA 1
ATOM 1035 C C . THR A 1 130 ? -53.105 26.993 -22.508 1.00 18.88 130 THR A C 1
ATOM 1036 O O . THR A 1 130 ? -54.212 26.438 -22.327 1.00 18.72 130 THR A O 1
ATOM 1040 N N . GLY A 1 131 ? -52.202 27.144 -21.538 1.00 18.09 131 GLY A N 1
ATOM 1041 C CA . GLY A 1 131 ? -52.443 26.687 -20.177 1.00 18.03 131 GLY A CA 1
ATOM 1042 C C . GLY A 1 131 ? -53.489 27.492 -19.427 1.00 18.12 131 GLY A C 1
ATOM 1043 O O . GLY A 1 131 ? -53.864 28.589 -19.855 1.00 18.28 131 GLY A O 1
ATOM 1044 N N . PRO A 1 132 ? -53.964 26.961 -18.289 1.00 18.84 132 PRO A N 1
ATOM 1045 C CA . PRO A 1 132 ? -55.064 27.609 -17.554 1.00 19.07 132 PRO A CA 1
ATOM 1046 C C . PRO A 1 132 ? -54.761 29.028 -17.042 1.00 19.02 132 PRO A C 1
ATOM 1047 O O . PRO A 1 132 ? -55.691 29.805 -16.812 1.00 19.25 132 PRO A O 1
ATOM 1051 N N . TYR A 1 133 ? -53.482 29.378 -16.898 1.00 18.75 133 TYR A N 1
ATOM 1052 C CA . TYR A 1 133 ? -53.114 30.714 -16.414 1.00 18.73 133 TYR A CA 1
ATOM 1053 C C . TYR A 1 133 ? -52.595 31.665 -17.505 1.00 18.09 133 TYR A C 1
ATOM 1054 O O . TYR A 1 133 ? -52.142 32.769 -17.208 1.00 18.08 133 TYR A O 1
ATOM 1063 N N . PHE A 1 134 ? -52.648 31.226 -18.760 1.00 17.67 134 PHE A N 1
ATOM 1064 C CA . PHE A 1 134 ? -52.226 32.051 -19.890 1.00 16.75 134 PHE A CA 1
ATOM 1065 C C . PHE A 1 134 ? -53.138 33.269 -20.015 1.00 17.17 134 PHE A C 1
ATOM 1066 O O . PHE A 1 134 ? -54.366 33.114 -19.961 1.00 17.34 134 PHE A O 1
ATOM 1074 N N . LYS A 1 135 ? -52.563 34.466 -20.190 1.00 17.06 135 LYS A N 1
ATOM 1075 C CA A LYS A 1 135 ? -53.373 35.666 -20.443 0.50 17.39 135 LYS A CA 1
ATOM 1076 C CA B LYS A 1 135 ? -53.372 35.665 -20.449 0.50 17.38 135 LYS A CA 1
ATOM 1077 C C . LYS A 1 135 ? -52.991 36.421 -21.715 1.00 17.26 135 LYS A C 1
ATOM 1078 O O . LYS A 1 135 ? -53.843 37.071 -22.332 1.00 17.85 135 LYS A O 1
ATOM 1089 N N . ARG A 1 136 ? -51.712 36.367 -22.096 1.00 17.08 136 ARG A N 1
ATOM 1090 C CA . ARG A 1 136 ? -51.216 37.262 -23.157 1.00 16.86 136 ARG A CA 1
ATOM 1091 C C . ARG A 1 136 ? -50.057 36.697 -23.955 1.00 16.99 136 ARG A C 1
ATOM 1092 O O . ARG A 1 136 ? -49.233 35.959 -23.409 1.00 16.89 136 ARG A O 1
ATOM 1100 N N . GLU A 1 137 ? -49.986 37.086 -25.232 1.00 16.67 137 GLU A N 1
ATOM 1101 C CA . GLU A 1 137 ? -48.901 36.673 -26.131 1.00 17.23 137 GLU A CA 1
ATOM 1102 C C . GLU A 1 137 ? -47.663 37.552 -26.013 1.00 17.15 137 GLU A C 1
ATOM 1103 O O . GLU A 1 137 ? -46.544 37.058 -26.126 1.00 16.94 137 GLU A O 1
ATOM 1109 N N . VAL A 1 138 ? -47.872 38.849 -25.814 1.00 16.84 138 VAL A N 1
ATOM 1110 C CA . VAL A 1 138 ? -46.748 39.806 -25.777 1.00 16.66 138 VAL A CA 1
ATOM 1111 C C . VAL A 1 138 ? -46.458 40.216 -24.341 1.00 16.65 138 VAL A C 1
ATOM 1112 O O . VAL A 1 138 ? -47.247 40.916 -23.699 1.00 16.80 138 VAL A O 1
ATOM 1116 N N . TYR A 1 139 ? -45.306 39.771 -23.845 1.00 15.75 139 TYR A N 1
ATOM 1117 C CA . TYR A 1 139 ? -44.897 40.019 -22.481 1.00 15.98 139 TYR A CA 1
ATOM 1118 C C . TYR A 1 139 ? -44.372 41.443 -22.295 1.00 15.52 139 TYR A C 1
ATOM 1119 O O . TYR A 1 139 ? -43.728 41.993 -23.204 1.00 15.90 139 TYR A O 1
ATOM 1128 N N . HIS A 1 140 ? -44.652 42.010 -21.122 1.00 15.62 140 HIS A N 1
ATOM 1129 C CA . HIS A 1 140 ? -44.306 43.400 -20.785 1.00 15.75 140 HIS A CA 1
ATOM 1130 C C . HIS A 1 140 ? -43.265 43.428 -19.669 1.00 15.35 140 HIS A C 1
ATOM 1131 O O . HIS A 1 140 ? -43.500 42.908 -18.573 1.00 14.95 140 HIS A O 1
ATOM 1138 N N . TYR A 1 141 ? -42.106 44.016 -19.977 1.00 15.18 141 TYR A N 1
ATOM 1139 C CA . TYR A 1 141 ? -41.031 44.212 -19.013 1.00 15.26 141 TYR A CA 1
ATOM 1140 C C . TYR A 1 141 ? -40.771 45.724 -18.838 1.00 15.86 141 TYR A C 1
ATOM 1141 O O . TYR A 1 141 ? -40.091 46.341 -19.674 1.00 16.38 141 TYR A O 1
ATOM 1150 N N . PRO A 1 142 ? -41.369 46.334 -17.799 1.00 16.28 142 PRO A N 1
ATOM 1151 C CA . PRO A 1 142 ? -41.159 47.764 -17.532 1.00 16.57 142 PRO A CA 1
ATOM 1152 C C . PRO A 1 142 ? -39.741 48.089 -17.074 1.00 16.67 142 PRO A C 1
ATOM 1153 O O . PRO A 1 142 ? -39.327 49.250 -17.159 1.00 16.76 142 PRO A O 1
ATOM 1157 N N . ASN A 1 143 ? -39.020 47.076 -16.583 1.00 15.73 143 ASN A N 1
ATOM 1158 C CA . ASN A 1 143 ? -37.605 47.259 -16.176 1.00 15.65 143 ASN A CA 1
ATOM 1159 C C . ASN A 1 143 ? -37.389 48.338 -15.122 1.00 15.85 143 ASN A C 1
ATOM 1160 O O . ASN A 1 143 ? -36.359 49.024 -15.138 1.00 15.80 143 ASN A O 1
ATOM 1165 N N . GLN A 1 144 ? -38.346 48.484 -14.207 1.00 16.36 144 GLN A N 1
ATOM 1166 C CA . GLN A 1 144 ? -38.260 49.502 -13.162 1.00 17.19 144 GLN A CA 1
ATOM 1167 C C . GLN A 1 144 ? -37.531 48.917 -11.955 1.00 16.84 144 GLN A C 1
ATOM 1168 O O . GLN A 1 144 ? -38.111 48.647 -10.896 1.00 17.33 144 GLN A O 1
ATOM 1174 N N . GLN A 1 145 ? -36.226 48.710 -12.143 1.00 16.85 145 GLN A N 1
ATOM 1175 C CA . GLN A 1 145 ? -35.427 47.961 -11.188 1.00 16.76 145 GLN A CA 1
ATOM 1176 C C . GLN A 1 145 ? -33.945 48.294 -11.369 1.00 16.60 145 GLN A C 1
ATOM 1177 O O . GLN A 1 145 ? -33.567 48.909 -12.372 1.00 17.32 145 GLN A O 1
ATOM 1183 N N . ARG A 1 146 ? -33.127 47.870 -10.407 1.00 17.60 146 ARG A N 1
ATOM 1184 C CA . ARG A 1 146 ? -31.675 48.097 -10.477 1.00 17.68 146 ARG A CA 1
ATOM 1185 C C . ARG A 1 146 ? -31.050 47.464 -11.714 1.00 17.46 146 ARG A C 1
ATOM 1186 O O . ARG A 1 146 ? -31.485 46.406 -12.170 1.00 17.05 146 ARG A O 1
ATOM 1194 N N . GLY A 1 147 ? -30.015 48.111 -12.245 1.00 16.71 147 GLY A N 1
ATOM 1195 C CA . GLY A 1 147 ? -29.186 47.498 -13.280 1.00 16.48 147 GLY A CA 1
ATOM 1196 C C . GLY A 1 147 ? -28.652 46.180 -12.750 1.00 16.07 147 GLY A C 1
ATOM 1197 O O . GLY A 1 147 ? -28.224 46.085 -11.596 1.00 15.90 147 GLY A O 1
ATOM 1198 N N . ALA A 1 148 ? -28.690 45.149 -13.591 1.00 15.55 148 ALA A N 1
ATOM 1199 C CA . ALA A 1 148 ? -28.284 43.825 -13.162 1.00 14.96 148 ALA A CA 1
ATOM 1200 C C . ALA A 1 148 ? -28.185 42.867 -14.344 1.00 14.50 148 ALA A C 1
ATOM 1201 O O . ALA A 1 148 ? -28.624 43.178 -15.453 1.00 15.53 148 ALA A O 1
ATOM 1203 N N . ILE A 1 149 ? -27.582 41.711 -14.077 1.00 14.35 149 ILE A N 1
ATOM 1204 C CA . ILE A 1 149 ? -27.586 40.593 -15.017 1.00 14.72 149 ILE A CA 1
ATOM 1205 C C . ILE A 1 149 ? -28.830 39.751 -14.776 1.00 13.96 149 ILE A C 1
ATOM 1206 O O . ILE A 1 149 ? -28.970 39.140 -13.709 1.00 14.62 149 ILE A O 1
ATOM 1211 N N . LEU A 1 150 ? -29.734 39.741 -15.757 1.00 13.72 150 LEU A N 1
ATOM 1212 C CA A LEU A 1 150 ? -30.864 38.823 -15.737 0.60 13.75 150 LEU A CA 1
ATOM 1213 C CA B LEU A 1 150 ? -30.863 38.814 -15.743 0.40 13.76 150 LEU A CA 1
ATOM 1214 C C . LEU A 1 150 ? -30.626 37.742 -16.795 1.00 13.78 150 LEU A C 1
ATOM 1215 O O . LEU A 1 150 ? -29.627 37.788 -17.541 1.00 14.05 150 LEU A O 1
ATOM 1224 N N . TRP A 1 151 ? -31.515 36.761 -16.855 1.00 13.20 151 TRP A N 1
ATOM 1225 C CA . TRP A 1 151 ? -31.449 35.791 -17.938 1.00 12.46 151 TRP A CA 1
ATOM 1226 C C . TRP A 1 151 ? -32.850 35.260 -18.157 1.00 12.69 151 TRP A C 1
ATOM 1227 O O . TRP A 1 151 ? -33.691 35.385 -17.272 1.00 13.12 151 TRP A O 1
ATOM 1238 N N . TYR A 1 152 ? -33.107 34.726 -19.343 1.00 12.42 152 TYR A N 1
ATOM 1239 C CA . TYR A 1 152 ? -34.450 34.243 -19.661 1.00 12.69 152 TYR A CA 1
ATOM 1240 C C . TYR A 1 152 ? -34.369 32.798 -20.084 1.00 13.34 152 TYR A C 1
ATOM 1241 O O . TYR A 1 152 ? -33.372 32.366 -20.679 1.00 13.49 152 TYR A O 1
ATOM 1250 N N . HIS A 1 153 ? -35.405 32.038 -19.744 1.00 12.78 153 HIS A N 1
ATOM 1251 C CA . HIS A 1 153 ? -35.372 30.603 -19.984 1.00 12.76 153 HIS A CA 1
ATOM 1252 C C . HIS A 1 153 ? -36.779 30.040 -19.946 1.00 13.50 153 HIS A C 1
ATOM 1253 O O . HIS A 1 153 ? -37.689 30.684 -19.433 1.00 13.84 153 HIS A O 1
ATOM 1260 N N . ASP A 1 154 ? -36.954 28.845 -20.506 1.00 13.44 154 ASP A N 1
ATOM 1261 C CA . ASP A 1 154 ? -38.271 28.202 -20.448 1.00 13.87 154 ASP A CA 1
ATOM 1262 C C . ASP A 1 154 ? -38.679 27.869 -19.013 1.00 13.57 154 ASP A C 1
ATOM 1263 O O . ASP A 1 154 ? -37.833 27.584 -18.162 1.00 13.85 154 ASP A O 1
ATOM 1268 N N . HIS A 1 155 ? -39.983 27.883 -18.744 1.00 13.53 155 HIS A N 1
ATOM 1269 C CA . HIS A 1 155 ? -40.480 27.614 -17.391 1.00 14.50 155 HIS A CA 1
ATOM 1270 C C . HIS A 1 155 ? -41.743 26.728 -17.411 1.00 14.78 155 HIS A C 1
ATOM 1271 O O . HIS A 1 155 ? -42.499 26.719 -16.443 1.00 14.99 155 HIS A O 1
ATOM 1278 N N . ALA A 1 156 ? -41.963 25.966 -18.487 1.00 15.16 156 ALA A N 1
ATOM 1279 C CA . ALA A 1 156 ? -43.228 25.221 -18.632 1.00 15.52 156 ALA A CA 1
ATOM 1280 C C . ALA A 1 156 ? -43.393 24.111 -17.596 1.00 15.94 156 ALA A C 1
ATOM 1281 O O . ALA A 1 156 ? -42.458 23.379 -17.301 1.00 15.78 156 ALA A O 1
ATOM 1283 N N . MET A 1 157 ? -44.622 23.985 -17.095 1.00 16.50 157 MET A N 1
ATOM 1284 C CA A MET A 1 157 ? -45.001 22.980 -16.112 0.50 17.16 157 MET A CA 1
ATOM 1285 C CA B MET A 1 157 ? -44.957 22.986 -16.089 0.50 17.69 157 MET A CA 1
ATOM 1286 C C . MET A 1 157 ? -44.493 21.583 -16.478 1.00 17.10 157 MET A C 1
ATOM 1287 O O . MET A 1 157 ? -44.821 21.076 -17.549 1.00 17.58 157 MET A O 1
ATOM 1296 N N . ALA A 1 158 ? -43.714 20.979 -15.576 1.00 16.97 158 ALA A N 1
ATOM 1297 C CA . ALA A 1 158 ? -43.253 19.594 -15.684 1.00 17.19 158 ALA A CA 1
ATOM 1298 C C . ALA A 1 158 ? -42.307 19.318 -16.854 1.00 17.42 158 ALA A C 1
ATOM 1299 O O . ALA A 1 158 ? -41.984 18.161 -17.135 1.00 18.12 158 ALA A O 1
ATOM 1301 N N . LEU A 1 159 ? -41.864 20.381 -17.531 1.00 16.73 159 LEU A N 1
ATOM 1302 C CA . LEU A 1 159 ? -40.979 20.246 -18.692 1.00 16.48 159 LEU A CA 1
ATOM 1303 C C . LEU A 1 159 ? -39.756 21.146 -18.597 1.00 16.10 159 LEU A C 1
ATOM 1304 O O . LEU A 1 159 ? -38.943 21.174 -19.523 1.00 16.33 159 LEU A O 1
ATOM 1309 N N . THR A 1 160 ? -39.634 21.893 -17.501 1.00 15.92 160 THR A N 1
ATOM 1310 C CA . THR A 1 160 ? -38.588 22.922 -17.419 1.00 15.41 160 THR A CA 1
ATOM 1311 C C . THR A 1 160 ? -37.173 22.341 -17.567 1.00 15.70 160 THR A C 1
ATOM 1312 O O . THR A 1 160 ? -36.341 22.902 -18.291 1.00 15.67 160 THR A O 1
ATOM 1316 N N . ARG A 1 161 ? -36.908 21.208 -16.922 1.00 15.24 161 ARG A N 1
ATOM 1317 C CA . ARG A 1 161 ? -35.577 20.600 -16.998 1.00 15.68 161 ARG A CA 1
ATOM 1318 C C . ARG A 1 161 ? -35.238 20.199 -18.440 1.00 15.64 161 ARG A C 1
ATOM 1319 O O . ARG A 1 161 ? -34.073 20.249 -18.844 1.00 16.26 161 ARG A O 1
ATOM 1327 N N . LEU A 1 162 ? -36.259 19.800 -19.204 1.00 15.56 162 LEU A N 1
ATOM 1328 C CA . LEU A 1 162 ? -36.049 19.346 -20.582 1.00 15.86 162 LEU A CA 1
ATOM 1329 C C . LEU A 1 162 ? -35.922 20.511 -21.551 1.00 15.66 162 LEU A C 1
ATOM 1330 O O . LEU A 1 162 ? -35.054 20.510 -22.419 1.00 15.63 162 LEU A O 1
ATOM 1335 N N . ASN A 1 163 ? -36.798 21.503 -21.414 1.00 15.13 163 ASN A N 1
ATOM 1336 C CA . ASN A 1 163 ? -36.794 22.612 -22.359 1.00 14.72 163 ASN A CA 1
ATOM 1337 C C . ASN A 1 163 ? -35.544 23.487 -22.192 1.00 14.41 163 ASN A C 1
ATOM 1338 O O . ASN A 1 163 ? -34.982 23.995 -23.179 1.00 14.65 163 ASN A O 1
ATOM 1343 N N . VAL A 1 164 ? -35.102 23.659 -20.946 1.00 14.80 164 VAL A N 1
ATOM 1344 C CA . VAL A 1 164 ? -33.856 24.378 -20.675 1.00 14.60 164 VAL A CA 1
ATOM 1345 C C . VAL A 1 164 ? -32.652 23.580 -21.196 1.00 14.89 164 VAL A C 1
ATOM 1346 O O . VAL A 1 164 ? -31.788 24.115 -21.897 1.00 14.28 164 VAL A O 1
ATOM 1350 N N . TYR A 1 165 ? -32.619 22.283 -20.893 1.00 14.26 165 TYR A N 1
ATOM 1351 C CA . TYR A 1 165 ? -31.525 21.433 -21.396 1.00 15.18 165 TYR A CA 1
ATOM 1352 C C . TYR A 1 165 ? -31.434 21.441 -22.929 1.00 15.46 165 TYR A C 1
ATOM 1353 O O . TYR A 1 165 ? -30.327 21.412 -23.494 1.00 16.09 165 TYR A O 1
ATOM 1362 N N . ALA A 1 166 ? -32.591 21.518 -23.592 1.00 15.13 166 ALA A N 1
ATOM 1363 C CA . ALA A 1 166 ? -32.665 21.553 -25.057 1.00 15.32 166 ALA A CA 1
ATOM 1364 C C . ALA A 1 166 ? -31.963 22.769 -25.654 1.00 15.22 166 ALA A C 1
ATOM 1365 O O . ALA A 1 166 ? -31.565 22.755 -26.822 1.00 16.31 166 ALA A O 1
ATOM 1367 N N . GLY A 1 167 ? -31.854 23.834 -24.859 1.00 14.33 167 GLY A N 1
ATOM 1368 C CA . GLY A 1 167 ? -31.131 25.024 -25.275 1.00 14.21 167 GLY A CA 1
ATOM 1369 C C . GLY A 1 167 ? -31.851 26.350 -25.070 1.00 13.81 167 GLY A C 1
ATOM 1370 O O . GLY A 1 167 ? -31.350 27.373 -25.495 1.00 13.54 167 GLY A O 1
ATOM 1371 N N . LEU A 1 168 ? -33.021 26.334 -24.426 1.00 13.62 168 LEU A N 1
ATOM 1372 C CA . LEU A 1 168 ? -33.824 27.554 -24.284 1.00 13.90 168 LEU A CA 1
ATOM 1373 C C . LEU A 1 168 ? -33.379 28.409 -23.083 1.00 14.30 168 LEU A C 1
ATOM 1374 O O . LEU A 1 168 ? -34.021 28.433 -22.03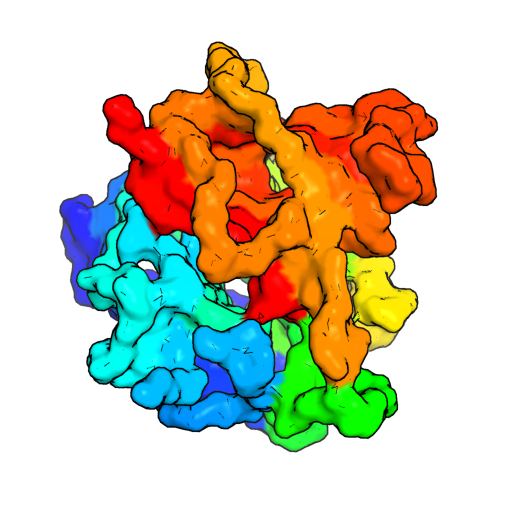2 1.00 14.52 168 LEU A O 1
ATOM 1379 N N . VAL A 1 169 ? -32.253 29.091 -23.280 1.00 13.72 169 VAL A N 1
ATOM 1380 C CA . VAL A 1 169 ? -31.671 30.017 -22.293 1.00 13.70 169 VAL A CA 1
ATOM 1381 C C . VAL A 1 169 ? -31.043 31.205 -23.019 1.00 13.90 169 VAL A C 1
ATOM 1382 O O . VAL A 1 169 ? -30.551 31.057 -24.137 1.00 14.81 169 VAL A O 1
ATOM 1386 N N . GLY A 1 170 ? -31.037 32.373 -22.373 1.00 14.02 170 GLY A N 1
ATOM 1387 C CA . GLY A 1 170 ? -30.367 33.562 -22.940 1.00 13.64 170 GLY A CA 1
ATOM 1388 C C . GLY A 1 170 ? -30.112 34.614 -21.881 1.00 13.54 170 GLY A C 1
ATOM 1389 O O . GLY A 1 170 ? -30.721 34.566 -20.797 1.00 13.58 170 GLY A O 1
ATOM 1390 N N . ALA A 1 171 ? -29.257 35.586 -22.205 1.00 12.86 171 ALA A N 1
ATOM 1391 C CA . ALA A 1 171 ? -28.931 36.682 -21.275 1.00 13.08 171 ALA A CA 1
ATOM 1392 C C . ALA A 1 171 ? -29.777 37.927 -21.527 1.00 13.12 171 ALA A C 1
ATOM 1393 O O . ALA A 1 171 ? -30.149 38.232 -22.671 1.00 13.55 171 ALA A O 1
ATOM 1395 N N . TYR A 1 172 ? -30.057 38.658 -20.448 1.00 13.07 172 TYR A N 1
ATOM 1396 C CA . TYR A 1 172 ? -30.822 39.901 -20.531 1.00 13.71 172 TYR A CA 1
ATOM 1397 C C . TYR A 1 172 ? -30.172 40.871 -19.555 1.00 13.61 172 TYR A C 1
ATOM 1398 O O . TYR A 1 172 ? -30.167 40.615 -18.363 1.00 13.23 172 TYR A O 1
ATOM 1407 N N . ILE A 1 173 ? -29.622 41.975 -20.059 1.00 13.72 173 ILE A N 1
ATOM 1408 C CA A ILE A 1 173 ? -28.885 42.911 -19.210 0.60 14.20 173 ILE A CA 1
ATOM 1409 C CA B ILE A 1 173 ? -28.879 42.912 -19.222 0.40 14.36 173 ILE A CA 1
ATOM 1410 C C . ILE A 1 173 ? -29.623 44.234 -19.109 1.00 14.26 173 ILE A C 1
ATOM 1411 O O . ILE A 1 173 ? -29.997 44.819 -20.124 1.00 14.33 173 ILE A O 1
ATOM 1420 N N . ILE A 1 174 ? -29.835 44.679 -17.867 1.00 14.71 174 ILE A N 1
ATOM 1421 C CA . ILE A 1 174 ? -30.417 45.998 -17.617 1.00 15.67 174 ILE A CA 1
ATOM 1422 C C . ILE A 1 174 ? -29.277 46.964 -17.302 1.00 15.94 174 ILE A C 1
ATOM 1423 O O . ILE A 1 174 ? -28.518 46.747 -16.339 1.00 15.37 174 ILE A O 1
ATOM 1428 N N . HIS A 1 175 ? -29.174 48.020 -18.104 1.00 16.59 175 HIS A N 1
ATOM 1429 C CA . HIS A 1 175 ? -28.162 49.054 -17.905 1.00 17.62 175 HIS A CA 1
ATOM 1430 C C . HIS A 1 175 ? -28.803 50.281 -17.257 1.00 18.28 175 HIS A C 1
ATOM 1431 O O . HIS A 1 175 ? -29.710 50.881 -17.834 1.00 18.80 175 HIS A O 1
ATOM 1438 N N . ASP A 1 176 ? -28.325 50.651 -16.075 1.00 18.85 176 ASP A N 1
ATOM 1439 C CA . ASP A 1 176 ? -28.783 51.872 -15.413 1.00 19.77 176 ASP A CA 1
ATOM 1440 C C . ASP A 1 176 ? -27.803 52.991 -15.781 1.00 20.55 176 ASP A C 1
ATOM 1441 O O . ASP A 1 176 ? -26.620 52.883 -15.460 1.00 20.22 176 ASP A O 1
ATOM 1446 N N . PRO A 1 177 ? -28.273 54.054 -16.469 1.00 21.59 177 PRO A N 1
ATOM 1447 C CA . PRO A 1 177 ? -27.325 55.110 -16.873 1.00 22.17 177 PRO A CA 1
ATOM 1448 C C . PRO A 1 177 ? -26.596 55.783 -15.707 1.00 22.54 177 PRO A C 1
ATOM 1449 O O . PRO A 1 177 ? -25.530 56.378 -15.924 1.00 23.02 177 PRO A O 1
ATOM 1453 N N . LYS A 1 178 ? -27.143 55.688 -14.495 1.00 22.57 178 LYS A N 1
ATOM 1454 C CA A LYS A 1 178 ? -26.497 56.242 -13.303 0.50 22.81 178 LYS A CA 1
ATOM 1455 C CA B LYS A 1 178 ? -26.481 56.266 -13.323 0.50 22.75 178 LYS A CA 1
ATOM 1456 C C . LYS A 1 178 ? -25.200 55.506 -12.964 1.00 22.64 178 LYS A C 1
ATOM 1457 O O . LYS A 1 178 ? -24.374 56.012 -12.190 1.00 23.19 178 LYS A O 1
ATOM 1468 N N . GLU A 1 179 ? -25.034 54.308 -13.540 1.00 21.90 179 GLU A N 1
ATOM 1469 C CA A GLU A 1 179 ? -23.838 53.531 -13.243 0.50 21.46 179 GLU A CA 1
ATOM 1470 C CA B GLU A 1 179 ? -23.867 53.423 -13.323 0.50 21.95 179 GLU A CA 1
ATOM 1471 C C . GLU A 1 179 ? -22.696 53.819 -14.219 1.00 21.53 179 GLU A C 1
ATOM 1472 O O . GLU A 1 179 ? -21.557 53.445 -13.957 1.00 21.00 179 GLU A O 1
ATOM 1483 N N . LYS A 1 180 ? -22.990 54.533 -15.303 1.00 21.96 180 LYS A N 1
ATOM 1484 C CA . LYS A 1 180 ? -21.965 54.845 -16.314 1.00 23.12 180 LYS A CA 1
ATOM 1485 C C . LYS A 1 180 ? -20.772 55.587 -15.740 1.00 23.04 180 LYS A C 1
ATOM 1486 O O . LYS A 1 180 ? -19.628 55.369 -16.167 1.00 23.01 180 LYS A O 1
ATOM 1492 N N . ARG A 1 181 ? -21.035 56.456 -14.767 1.00 22.66 181 ARG A N 1
ATOM 1493 C CA . ARG A 1 181 ? -19.977 57.271 -14.169 1.00 23.04 181 ARG A CA 1
ATOM 1494 C C . ARG A 1 181 ? -18.909 56.435 -13.464 1.00 22.04 181 ARG A C 1
ATOM 1495 O O . ARG A 1 181 ? -17.808 56.931 -13.223 1.00 22.08 181 ARG A O 1
ATOM 1503 N N . LEU A 1 182 ? -19.229 55.175 -13.145 1.00 20.73 182 LEU A N 1
ATOM 1504 C CA . LEU A 1 182 ? -18.283 54.263 -12.493 1.00 20.25 182 LEU A CA 1
ATOM 1505 C C . LEU A 1 182 ? -17.161 53.814 -13.438 1.00 19.75 182 LEU A C 1
ATOM 1506 O O . LEU A 1 182 ? -16.124 53.346 -12.967 1.00 19.85 182 LEU A O 1
ATOM 1511 N N . LYS A 1 183 ? -17.400 53.968 -14.748 1.00 19.37 183 LYS A N 1
ATOM 1512 C CA A LYS A 1 183 ? -16.460 53.606 -15.823 0.50 19.52 183 LYS A CA 1
ATOM 1513 C CA B LYS A 1 183 ? -16.409 53.623 -15.780 0.50 19.52 183 LYS A CA 1
ATOM 1514 C C . LYS A 1 183 ? -16.009 52.141 -15.774 1.00 19.19 183 LYS A C 1
ATOM 1515 O O . LYS A 1 183 ? -14.864 51.795 -16.090 1.00 19.66 183 LYS A O 1
ATOM 1526 N N . LEU A 1 184 ? -16.940 51.265 -15.399 1.00 18.45 184 LEU A N 1
ATOM 1527 C CA . LEU A 1 184 ? -16.707 49.820 -15.439 1.00 17.59 184 LEU A CA 1
ATOM 1528 C C . LEU A 1 184 ? -16.440 49.394 -16.889 1.00 17.18 184 LEU A C 1
ATOM 1529 O O . LEU A 1 184 ? -16.912 50.050 -17.831 1.00 17.60 184 LEU A O 1
ATOM 1534 N N . PRO A 1 185 ? -15.671 48.298 -17.086 1.00 16.84 185 PRO A N 1
ATOM 1535 C CA . PRO A 1 185 ? -15.432 47.822 -18.459 1.00 17.04 185 PRO A CA 1
ATOM 1536 C C . PRO A 1 185 ? -16.759 47.667 -19.218 1.00 17.40 185 PRO A C 1
ATOM 1537 O O . PRO A 1 185 ? -17.738 47.135 -18.674 1.00 17.98 185 PRO A O 1
ATOM 1541 N N A SER A 1 186 ? -16.779 48.139 -20.458 0.50 17.85 186 SER A N 1
ATOM 1542 N N B SER A 1 186 ? -16.777 48.139 -20.458 0.50 18.13 186 SER A N 1
ATOM 1543 C CA A SER A 1 186 ? -18.018 48.227 -21.224 0.50 18.21 186 SER A CA 1
ATOM 1544 C CA B SER A 1 186 ? -18.013 48.236 -21.228 0.50 18.83 186 SER A CA 1
ATOM 1545 C C A SER A 1 186 ? -17.853 47.743 -22.657 0.50 19.00 186 SER A C 1
ATOM 1546 C C B SER A 1 186 ? -17.852 47.741 -22.657 0.50 19.32 186 SER A C 1
ATOM 1547 O O A SER A 1 186 ? -16.731 47.506 -23.121 0.50 18.84 186 SER A O 1
ATOM 1548 O O B SER A 1 186 ? -16.731 47.493 -23.119 0.50 19.16 186 SER A O 1
ATOM 1553 N N . ASP A 1 187 ? -18.986 47.602 -23.346 1.00 19.38 187 ASP A N 1
ATOM 1554 C CA . ASP A 1 187 ? -19.026 47.228 -24.768 1.00 20.50 187 ASP A CA 1
ATOM 1555 C C . ASP A 1 187 ? -18.302 45.902 -25.039 1.00 19.66 187 ASP A C 1
ATOM 1556 O O . ASP A 1 187 ? -18.665 44.893 -24.446 1.00 19.45 187 ASP A O 1
ATOM 1561 N N . GLU A 1 188 ? -17.275 45.905 -25.889 1.00 20.33 188 GLU A N 1
ATOM 1562 C CA . GLU A 1 188 ? -16.536 44.679 -26.203 1.00 20.93 188 GLU A CA 1
ATOM 1563 C C . GLU A 1 188 ? -15.885 44.048 -24.958 1.00 19.16 188 GLU A C 1
ATOM 1564 O O . GLU A 1 188 ? -15.556 42.854 -24.954 1.00 19.73 188 GLU A O 1
ATOM 1570 N N . TYR A 1 189 ? -15.703 44.856 -23.913 1.00 17.55 189 TYR A N 1
ATOM 1571 C CA . TYR A 1 189 ? -15.000 44.436 -22.696 1.00 16.29 189 TYR A CA 1
ATOM 1572 C C . TYR A 1 189 ? -15.979 44.041 -21.596 1.00 15.69 189 TYR A C 1
ATOM 1573 O O . TYR A 1 189 ? -15.594 43.886 -20.449 1.00 15.76 189 TYR A O 1
ATOM 1582 N N . ASP A 1 190 ? -17.246 43.867 -21.983 1.00 15.16 190 ASP A N 1
ATOM 1583 C CA . ASP A 1 190 ? -18.313 43.456 -21.067 1.00 15.49 190 ASP A CA 1
ATOM 1584 C C . ASP A 1 190 ? -18.985 42.254 -21.742 1.00 14.93 190 ASP A C 1
ATOM 1585 O O . ASP A 1 190 ? -19.697 42.418 -22.725 1.00 15.41 190 ASP A O 1
ATOM 1590 N N . VAL A 1 191 ? -18.719 41.057 -21.230 1.00 15.32 191 VAL A N 1
ATOM 1591 C CA . VAL A 1 191 ? -19.049 39.816 -21.948 1.00 15.13 191 VAL A CA 1
ATOM 1592 C C . VAL A 1 191 ? -19.831 38.824 -21.068 1.00 15.26 191 VAL A C 1
ATOM 1593 O O . VAL A 1 191 ? -19.368 38.482 -19.983 1.00 14.64 191 VAL A O 1
ATOM 1597 N N . PRO A 1 192 ? -21.041 38.399 -21.502 1.00 15.44 192 PRO A N 1
ATOM 1598 C CA A PRO A 1 192 ? -21.761 37.366 -20.761 0.50 15.66 192 PRO A CA 1
ATOM 1599 C CA B PRO A 1 192 ? -21.744 37.376 -20.733 0.50 15.74 192 PRO A CA 1
ATOM 1600 C C . PRO A 1 192 ? -21.098 36.008 -20.916 1.00 16.06 192 PRO A C 1
ATOM 1601 O O . PRO A 1 192 ? -20.582 35.699 -21.995 1.00 16.40 192 PRO A O 1
ATOM 1608 N N . LEU A 1 193 ? -21.128 35.208 -19.853 1.00 15.44 193 LEU A N 1
ATOM 1609 C CA . LEU A 1 193 ? -20.646 33.831 -19.887 1.00 15.36 193 LEU A CA 1
ATOM 1610 C C . LEU A 1 193 ? -21.748 32.931 -19.348 1.00 15.42 193 LEU A C 1
ATOM 1611 O O . LEU A 1 193 ? -21.922 32.827 -18.139 1.00 15.42 193 LEU A O 1
ATOM 1616 N N . LEU A 1 194 ? -22.487 32.296 -20.251 1.00 15.23 194 LEU A N 1
ATOM 1617 C CA . LEU A 1 194 ? -23.567 31.378 -19.844 1.00 15.63 194 LEU A CA 1
ATOM 1618 C C . LEU A 1 194 ? -22.990 29.979 -19.803 1.00 15.57 194 LEU A C 1
ATOM 1619 O O . LEU A 1 194 ? -22.620 29.433 -20.846 1.00 15.36 194 LEU A O 1
ATOM 1624 N N . ILE A 1 195 ? -22.905 29.412 -18.603 1.00 15.01 195 ILE A N 1
ATOM 1625 C CA . ILE A 1 195 ? -22.263 28.114 -18.401 1.00 15.24 195 ILE A CA 1
ATOM 1626 C C . ILE A 1 195 ? -23.314 27.013 -18.309 1.00 15.75 195 ILE A C 1
ATOM 1627 O O . ILE A 1 195 ? -24.192 27.074 -17.449 1.00 15.81 195 ILE A O 1
ATOM 1632 N N . THR A 1 196 ? -23.201 26.012 -19.186 1.00 15.52 196 THR A N 1
ATOM 1633 C CA . THR A 1 196 ? -24.157 24.897 -19.235 1.00 15.95 196 THR A CA 1
ATOM 1634 C C . THR A 1 196 ? -23.417 23.576 -19.398 1.00 16.67 196 THR A C 1
ATOM 1635 O O . THR A 1 196 ? -22.665 23.416 -20.361 1.00 17.46 196 THR A O 1
ATOM 1639 N N . ASP A 1 197 ? -23.622 22.632 -18.477 1.00 16.51 197 ASP A N 1
ATOM 1640 C CA . ASP A 1 197 ? -23.037 21.297 -18.662 1.00 17.33 197 ASP A CA 1
ATOM 1641 C C . ASP A 1 197 ? -23.963 20.422 -19.508 1.00 17.47 197 ASP A C 1
ATOM 1642 O O . ASP A 1 197 ? -25.193 20.549 -19.455 1.00 16.69 197 ASP A O 1
ATOM 1647 N N . ARG A 1 198 ? -23.357 19.550 -20.311 1.00 17.39 198 ARG A N 1
ATOM 1648 C CA . ARG A 1 198 ? -24.088 18.735 -21.265 1.00 17.64 198 ARG A CA 1
ATOM 1649 C C . ARG A 1 198 ? -23.385 17.401 -21.398 1.00 18.57 198 ARG A C 1
ATOM 1650 O O . ARG A 1 198 ? -22.181 17.303 -21.172 1.00 18.81 198 ARG A O 1
ATOM 1658 N N . THR A 1 199 ? -24.154 16.384 -21.751 1.00 18.65 199 THR A N 1
ATOM 1659 C CA . THR A 1 199 ? -23.578 15.130 -22.224 1.00 18.87 199 THR A CA 1
ATOM 1660 C C . THR A 1 199 ? -23.967 14.973 -23.683 1.00 19.45 199 THR A C 1
ATOM 1661 O O . THR A 1 199 ? -25.128 15.164 -24.050 1.00 19.11 199 THR A O 1
ATOM 1665 N N . ILE A 1 200 ? -22.986 14.639 -24.520 1.00 20.10 200 ILE A N 1
ATOM 1666 C CA . ILE A 1 200 ? -23.183 14.648 -25.964 1.00 20.86 200 ILE A CA 1
ATOM 1667 C C . ILE A 1 200 ? -22.746 13.295 -26.515 1.00 21.57 200 ILE A C 1
ATOM 1668 O O . ILE A 1 200 ? -21.640 12.836 -26.222 1.00 21.48 200 ILE A O 1
ATOM 1673 N N . ASN A 1 201 ? -23.629 12.664 -27.285 1.00 22.13 201 ASN A N 1
ATOM 1674 C CA . ASN A 1 201 ? -23.330 11.376 -27.919 1.00 23.47 201 ASN A CA 1
ATOM 1675 C C . ASN A 1 201 ? -22.305 11.538 -29.039 1.00 24.56 201 ASN A C 1
ATOM 1676 O O . ASN A 1 201 ? -22.049 12.649 -29.494 1.00 24.64 201 ASN A O 1
ATOM 1681 N N . GLU A 1 202 ? -21.734 10.419 -29.495 1.00 25.75 202 GLU A N 1
ATOM 1682 C CA . GLU A 1 202 ? -20.749 10.453 -30.581 1.00 27.13 202 GLU A CA 1
ATOM 1683 C C . GLU A 1 202 ? -21.317 11.046 -31.864 1.00 26.62 202 GLU A C 1
ATOM 1684 O O . GLU A 1 202 ? -20.597 11.712 -32.611 1.00 27.50 202 GLU A O 1
ATOM 1690 N N . ASP A 1 203 ? -22.603 10.809 -32.116 1.00 26.21 203 ASP A N 1
ATOM 1691 C CA . ASP A 1 203 ? -23.251 11.335 -33.312 1.00 26.02 203 ASP A CA 1
ATOM 1692 C C . ASP A 1 203 ? -23.631 12.815 -33.203 1.00 25.36 203 ASP A C 1
ATOM 1693 O O . ASP A 1 203 ? -24.282 13.355 -34.096 1.00 25.64 203 ASP A O 1
ATOM 1698 N N . GLY A 1 204 ? -23.232 13.451 -32.101 1.00 24.72 204 GLY A N 1
ATOM 1699 C CA . GLY A 1 204 ? -23.477 14.879 -31.889 1.00 23.74 204 GLY A CA 1
ATOM 1700 C C . GLY A 1 204 ? -24.769 15.187 -31.149 1.00 23.50 204 GLY A C 1
ATOM 1701 O O . GLY A 1 204 ? -24.972 16.318 -30.695 1.00 23.47 204 GLY A O 1
ATOM 1702 N N . SER A 1 205 ? -25.649 14.194 -31.029 1.00 22.77 205 SER A N 1
ATOM 1703 C CA . SER A 1 205 ? -26.937 14.412 -30.364 1.00 21.98 205 SER A CA 1
ATOM 1704 C C . SER A 1 205 ? -26.782 14.576 -28.853 1.00 21.25 205 SER A C 1
ATOM 1705 O O . SER A 1 205 ? -25.938 13.939 -28.225 1.00 20.51 205 SER A O 1
ATOM 1708 N N . LEU A 1 206 ? -27.614 15.435 -28.272 1.00 20.43 206 LEU A N 1
ATOM 1709 C CA . LEU A 1 206 ? -27.647 15.575 -26.822 1.00 19.74 206 LEU A CA 1
ATOM 1710 C C . LEU A 1 206 ? -28.104 14.283 -26.170 1.00 19.27 206 LEU A C 1
ATOM 1711 O O . LEU A 1 206 ? -29.020 13.618 -26.667 1.00 19.90 206 LEU A O 1
ATOM 1716 N N . PHE A 1 207 ? -27.462 13.953 -25.057 1.00 18.91 207 PHE A N 1
ATOM 1717 C CA . PHE A 1 207 ? -27.918 12.883 -24.192 1.00 19.13 207 PHE A CA 1
ATOM 1718 C C . PHE A 1 207 ? -28.561 13.475 -22.942 1.00 19.01 207 PHE A C 1
ATOM 1719 O O . PHE A 1 207 ? -27.972 14.326 -22.273 1.00 19.40 207 PHE A O 1
ATOM 1727 N N . TYR A 1 208 ? -29.770 13.016 -22.637 1.00 19.05 208 TYR A N 1
ATOM 1728 C CA . TYR A 1 208 ? -30.392 13.289 -21.351 1.00 18.82 208 TYR A CA 1
ATOM 1729 C C . TYR A 1 208 ? -30.971 11.956 -20.873 1.00 19.74 208 TYR A C 1
ATOM 1730 O O . TYR A 1 208 ? -31.597 11.242 -21.662 1.00 19.14 208 TYR A O 1
ATOM 1739 N N . PRO A 1 209 ? -30.735 11.608 -19.597 1.00 20.46 209 PRO A N 1
ATOM 1740 C CA . PRO A 1 209 ? -31.116 10.267 -19.138 1.00 21.70 209 PRO A CA 1
ATOM 1741 C C . PRO A 1 209 ? -32.620 10.012 -19.198 1.00 23.02 209 PRO A C 1
ATOM 1742 O O . PRO A 1 209 ? -33.420 10.898 -18.873 1.00 22.34 209 PRO A O 1
ATOM 1746 N N A SER A 1 210 ? -33.002 8.813 -19.627 0.50 23.44 210 SER A N 1
ATOM 1747 N N B SER A 1 210 ? -32.985 8.807 -19.631 0.50 23.52 210 SER A N 1
ATOM 1748 C CA A SER A 1 210 ? -34.413 8.437 -19.660 0.50 24.47 210 SER A CA 1
ATOM 1749 C CA B SER A 1 210 ? -34.382 8.384 -19.679 0.50 24.66 210 SER A CA 1
ATOM 1750 C C A SER A 1 210 ? -34.828 7.675 -18.399 0.50 25.34 210 SER A C 1
ATOM 1751 C C B SER A 1 210 ? -34.832 7.788 -18.351 0.50 25.45 210 SER A C 1
ATOM 1752 O O A SER A 1 210 ? -35.999 7.327 -18.241 0.50 25.69 210 SER A O 1
ATOM 1753 O O B SER A 1 210 ? -36.032 7.667 -18.102 0.50 25.79 210 SER A O 1
ATOM 1758 N N . ALA A 1 211 ? -33.864 7.425 -17.510 1.00 26.20 211 ALA A N 1
ATOM 1759 C CA . ALA A 1 211 ? -34.118 6.794 -16.202 1.00 27.99 211 ALA A CA 1
ATOM 1760 C C . ALA A 1 211 ? -32.866 6.890 -15.328 1.00 29.47 211 ALA A C 1
ATOM 1761 O O . ALA A 1 211 ? -31.781 7.170 -15.843 1.00 29.10 211 ALA A O 1
ATOM 1763 N N . PRO A 1 212 ? -33.006 6.671 -14.001 1.00 31.30 212 PRO A N 1
ATOM 1764 C CA . PRO A 1 212 ? -31.816 6.479 -13.163 1.00 32.89 212 PRO A CA 1
ATOM 1765 C C . PRO A 1 212 ? -30.972 5.317 -13.682 1.00 34.66 212 PRO A C 1
ATOM 1766 O O . PRO A 1 212 ? -31.480 4.473 -14.427 1.00 34.87 212 PRO A O 1
ATOM 1770 N N . GLU A 1 213 ? -29.695 5.293 -13.307 1.00 36.69 213 GLU A N 1
ATOM 1771 C CA . GLU A 1 213 ? -28.804 4.172 -13.624 1.00 38.54 213 GLU A CA 1
ATOM 1772 C C . GLU A 1 213 ? -29.348 2.896 -12.985 1.00 39.74 213 GLU A C 1
ATOM 1773 O O . GLU A 1 213 ? -29.902 2.939 -11.877 1.00 40.20 213 GLU A O 1
ATOM 1775 N N . ASN A 1 214 ? -29.195 1.771 -13.683 1.00 41.05 214 ASN A N 1
ATOM 1776 C CA . ASN A 1 214 ? -29.786 0.498 -13.251 1.00 42.23 214 ASN A CA 1
ATOM 1777 C C . ASN A 1 214 ? -31.195 0.673 -12.666 1.00 42.54 214 ASN A C 1
ATOM 1778 O O . ASN A 1 214 ? -31.398 0.478 -11.461 1.00 42.76 214 ASN A O 1
ATOM 1783 N N . PRO A 1 215 ? -32.170 1.046 -13.520 1.00 42.71 215 PRO A N 1
ATOM 1784 C CA . PRO A 1 215 ? -33.506 1.380 -13.030 1.00 42.88 215 PRO A CA 1
ATOM 1785 C C . PRO A 1 215 ? -34.226 0.193 -12.396 1.00 43.01 215 PRO A C 1
ATOM 1786 O O . PRO A 1 215 ? -34.217 -0.911 -12.949 1.00 43.20 215 PRO A O 1
ATOM 1790 N N . SER A 1 216 ? -34.826 0.434 -11.233 1.00 43.05 216 SER A N 1
ATOM 1791 C CA . SER A 1 216 ? -35.737 -0.517 -10.613 1.00 42.89 216 SER A CA 1
ATOM 1792 C C . SER A 1 216 ? -36.855 -0.835 -11.605 1.00 42.55 216 SER A C 1
ATOM 1793 O O . SER A 1 216 ? -37.337 0.064 -12.298 1.00 42.50 216 SER A O 1
ATOM 1796 N N . PRO A 1 217 ? -37.250 -2.119 -11.701 1.00 42.18 217 PRO A N 1
ATOM 1797 C CA . PRO A 1 217 ? -38.371 -2.502 -12.566 1.00 41.82 217 PRO A CA 1
ATOM 1798 C C . PRO A 1 217 ? -39.673 -1.778 -12.206 1.00 41.30 217 PRO A C 1
ATOM 1799 O O . PRO A 1 217 ? -40.589 -1.715 -13.031 1.00 41.37 217 PRO A O 1
ATOM 1803 N N . SER A 1 218 ? -39.741 -1.235 -10.989 1.00 40.63 218 SER A N 1
ATOM 1804 C CA . SER A 1 218 ? -40.905 -0.464 -10.532 1.00 40.02 218 SER A CA 1
ATOM 1805 C C . SER A 1 218 ? -41.055 0.892 -11.239 1.00 39.08 218 SER A C 1
ATOM 1806 O O . SER A 1 218 ? -42.155 1.450 -11.290 1.00 39.28 218 SER A O 1
ATOM 1809 N N . LEU A 1 219 ? -39.953 1.413 -11.779 1.00 37.79 219 LEU A N 1
ATOM 1810 C CA . LEU A 1 219 ? -39.932 2.758 -12.372 1.00 36.29 219 LEU A CA 1
ATOM 1811 C C . LEU A 1 219 ? -40.644 2.852 -13.718 1.00 35.09 219 LEU A C 1
ATOM 1812 O O . LEU A 1 219 ? -40.572 1.920 -14.523 1.00 35.26 219 LEU A O 1
ATOM 1817 N N . PRO A 1 220 ? -41.321 3.992 -13.976 1.00 33.69 220 PRO A N 1
ATOM 1818 C CA . PRO A 1 220 ? -41.853 4.256 -15.310 1.00 32.74 220 PRO A CA 1
ATOM 1819 C C . PRO A 1 220 ? -40.713 4.460 -16.307 1.00 31.59 220 PRO A C 1
ATOM 1820 O O . PRO A 1 220 ? -39.568 4.670 -15.906 1.00 30.99 220 PRO A O 1
ATOM 1824 N N . ASN A 1 221 ? -41.026 4.384 -17.597 1.00 30.67 221 ASN A N 1
ATOM 1825 C CA . ASN A 1 221 ? -40.033 4.679 -18.625 1.00 29.95 221 ASN A CA 1
ATOM 1826 C C . ASN A 1 221 ? -40.620 5.535 -19.747 1.00 28.67 221 ASN A C 1
ATOM 1827 O O . ASN A 1 221 ? -41.541 5.103 -20.445 1.00 29.00 221 ASN A O 1
ATOM 1832 N N . PRO A 1 222 ? -40.095 6.763 -19.922 1.00 27.13 222 PRO A N 1
ATOM 1833 C CA . PRO A 1 222 ? -39.014 7.387 -19.156 1.00 25.83 222 PRO A CA 1
ATOM 1834 C C . PRO A 1 222 ? -39.385 7.721 -17.710 1.00 24.76 222 PRO A C 1
ATOM 1835 O O . PRO A 1 222 ? -40.569 7.812 -17.369 1.00 24.70 222 PRO A O 1
ATOM 1839 N N . SER A 1 223 ? -38.363 7.899 -16.877 1.00 23.40 223 SER A N 1
ATOM 1840 C CA . SER A 1 223 ? -38.541 8.380 -15.512 1.00 22.52 223 SER A CA 1
ATOM 1841 C C . SER A 1 223 ? -37.681 9.615 -15.260 1.00 21.99 223 SER A C 1
ATOM 1842 O O . SER A 1 223 ? -36.501 9.640 -15.616 1.00 21.42 223 SER A O 1
ATOM 1845 N N . ILE A 1 224 ? -38.268 10.623 -14.619 1.00 20.91 224 ILE A N 1
ATOM 1846 C CA . ILE A 1 224 ? -37.483 11.746 -14.099 1.00 20.37 224 ILE A CA 1
ATOM 1847 C C . ILE A 1 224 ? -36.354 11.228 -13.194 1.00 20.25 224 ILE A C 1
ATOM 1848 O O . ILE A 1 224 ? -36.505 10.204 -12.521 1.00 20.14 224 ILE A O 1
ATOM 1853 N N . VAL A 1 225 ? -35.216 11.917 -13.223 1.00 19.32 225 VAL A N 1
ATOM 1854 C CA . VAL A 1 225 ? -34.103 11.663 -12.307 1.00 19.79 225 VAL A CA 1
ATOM 1855 C C . VAL A 1 225 ? -33.968 12.872 -11.370 1.00 19.87 225 VAL A C 1
ATOM 1856 O O . VAL A 1 225 ? -34.338 13.984 -11.753 1.00 20.09 225 VAL A O 1
ATOM 1860 N N . PRO A 1 226 ? -33.480 12.663 -10.133 1.00 19.91 226 PRO A N 1
ATOM 1861 C CA . PRO A 1 226 ? -33.408 13.793 -9.192 1.00 19.77 226 PRO A CA 1
ATOM 1862 C C . PRO A 1 226 ? -32.235 14.746 -9.402 1.00 19.62 226 PRO A C 1
ATOM 1863 O O . PRO A 1 226 ? -32.185 15.805 -8.765 1.00 19.20 226 PRO A O 1
ATOM 1867 N N . ALA A 1 227 ? -31.303 14.372 -10.272 1.00 19.62 227 ALA A N 1
ATOM 1868 C CA . ALA A 1 227 ? -30.125 15.196 -10.544 1.00 19.88 227 ALA A CA 1
ATOM 1869 C C . ALA A 1 227 ? -29.537 14.819 -11.889 1.00 20.23 227 ALA A C 1
ATOM 1870 O O . ALA A 1 227 ? -29.580 13.650 -12.277 1.00 20.91 227 ALA A O 1
ATOM 1872 N N . PHE A 1 228 ? -29.006 15.814 -12.600 1.00 20.25 228 PHE A N 1
ATOM 1873 C CA . PHE A 1 228 ? -28.289 15.574 -13.858 1.00 20.84 228 PHE A CA 1
ATOM 1874 C C . PHE A 1 228 ? -26.898 16.188 -13.795 1.00 20.84 228 PHE A C 1
ATOM 1875 O O . PHE A 1 228 ? -26.766 17.378 -13.498 1.00 20.68 228 PHE A O 1
ATOM 1883 N N . CYS A 1 229 ? -25.872 15.384 -14.084 1.00 20.84 229 CYS A N 1
ATOM 1884 C CA . CYS A 1 229 ? -24.496 15.880 -14.179 1.00 21.84 229 CYS A CA 1
ATOM 1885 C C . CYS A 1 229 ? -23.941 15.593 -15.567 1.00 21.30 229 CYS A C 1
ATOM 1886 O O . CYS A 1 229 ? -23.792 14.429 -15.962 1.00 21.42 229 CYS A O 1
ATOM 1889 N N . GLY A 1 230 ? -23.642 16.656 -16.307 1.00 20.45 230 GLY A N 1
ATOM 1890 C CA . GLY A 1 230 ? -23.131 16.532 -17.670 1.00 20.63 230 GLY A CA 1
ATOM 1891 C C . GLY A 1 230 ? -21.661 16.171 -17.708 1.00 20.94 230 GLY A C 1
ATOM 1892 O O . GLY A 1 230 ? -20.885 16.568 -16.829 1.00 21.18 230 GLY A O 1
ATOM 1893 N N . GLU A 1 231 ? -21.276 15.422 -18.739 1.00 20.88 231 GLU A N 1
ATOM 1894 C CA . GLU A 1 231 ? -19.881 14.992 -18.901 1.00 22.02 231 GLU A CA 1
ATOM 1895 C C . GLU A 1 231 ? -18.970 16.103 -19.401 1.00 21.14 231 GLU A C 1
ATOM 1896 O O . GLU A 1 231 ? -17.752 16.019 -19.237 1.00 21.61 231 GLU A O 1
ATOM 1902 N N . THR A 1 232 ? -19.565 17.123 -20.019 1.00 20.33 232 THR A N 1
ATOM 1903 C CA A THR A 1 232 ? -18.830 18.194 -20.682 0.60 19.77 232 THR A CA 1
ATOM 1904 C CA B THR A 1 232 ? -18.789 18.215 -20.617 0.40 19.68 232 THR A CA 1
ATOM 1905 C C . THR A 1 232 ? -19.352 19.568 -20.227 1.00 19.46 232 THR A C 1
ATOM 1906 O O . THR A 1 232 ? -20.534 19.696 -19.891 1.00 19.28 232 THR A O 1
ATOM 1913 N N . ILE A 1 233 ? -18.491 20.583 -20.242 1.00 18.25 233 ILE A N 1
ATOM 1914 C CA . ILE A 1 233 ? -18.911 21.948 -19.892 1.00 17.25 233 ILE A CA 1
ATOM 1915 C C . ILE A 1 233 ? -18.871 22.823 -21.133 1.00 17.28 233 ILE A C 1
ATOM 1916 O O . ILE A 1 233 ? -17.896 22.785 -21.900 1.00 16.95 233 ILE A O 1
ATOM 1921 N N . LEU A 1 234 ? -19.942 23.590 -21.340 1.00 16.01 234 LEU A N 1
ATOM 1922 C CA . LEU A 1 234 ? -20.007 24.562 -22.421 1.00 15.52 234 LEU A CA 1
ATOM 1923 C C . LEU A 1 234 ? -20.098 25.963 -21.847 1.00 15.75 234 LEU A C 1
ATOM 1924 O O . LEU A 1 234 ? -20.682 26.168 -20.769 1.00 15.82 234 LEU A O 1
ATOM 1929 N N . VAL A 1 235 ? -19.510 26.916 -22.565 1.00 14.99 235 VAL A N 1
ATOM 1930 C CA . VAL A 1 235 ? -19.747 28.333 -22.299 1.00 14.97 235 VAL A CA 1
ATOM 1931 C C . VAL A 1 235 ? -20.243 28.976 -23.584 1.00 15.20 235 VAL A C 1
ATOM 1932 O O . VAL A 1 235 ? -19.667 28.784 -24.669 1.00 15.27 235 VAL A O 1
ATOM 1936 N N . ASN A 1 236 ? -21.353 29.703 -23.477 1.00 14.60 236 ASN A N 1
ATOM 1937 C CA . ASN A 1 236 ? -21.977 30.315 -24.647 1.00 14.51 236 ASN A CA 1
ATOM 1938 C C . ASN A 1 236 ? -22.127 29.338 -25.813 1.00 14.79 236 ASN A C 1
ATOM 1939 O O . ASN A 1 236 ? -21.906 29.702 -26.953 1.00 15.33 236 ASN A O 1
ATOM 1944 N N . GLY A 1 237 ? -22.530 28.105 -25.500 1.00 15.56 237 GLY A N 1
ATOM 1945 C CA . GLY A 1 237 ? -22.875 27.132 -26.537 1.00 16.34 237 GLY A CA 1
ATOM 1946 C C . GLY A 1 237 ? -21.711 26.453 -27.229 1.00 16.76 237 GLY A C 1
ATOM 1947 O O . GLY A 1 237 ? -21.920 25.819 -28.261 1.00 16.96 237 GLY A O 1
ATOM 1948 N N . LYS A 1 238 ? -20.502 26.587 -26.679 1.00 16.70 238 LYS A N 1
ATOM 1949 C CA . LYS A 1 238 ? -19.345 25.808 -27.165 1.00 17.31 238 LYS A CA 1
ATOM 1950 C C . LYS A 1 238 ? -18.679 25.024 -26.048 1.00 17.16 238 LYS A C 1
ATOM 1951 O O . LYS A 1 238 ? -18.480 25.541 -24.951 1.00 16.36 238 LYS A O 1
ATOM 1957 N N . VAL A 1 239 ? -18.285 23.789 -26.355 1.00 16.79 239 VAL A N 1
ATOM 1958 C CA . VAL A 1 239 ? -17.544 22.943 -25.433 1.00 17.33 239 VAL A CA 1
ATOM 1959 C C . VAL A 1 239 ? -16.145 23.509 -25.138 1.00 17.55 239 VAL A C 1
ATOM 1960 O O . VAL A 1 239 ? -15.381 23.785 -26.074 1.00 18.04 239 VAL A O 1
ATOM 1964 N N . TRP A 1 240 ? -15.823 23.651 -23.851 1.00 17.54 240 TRP A N 1
ATOM 1965 C CA . TRP A 1 240 ? -14.493 24.063 -23.367 1.00 17.55 240 TRP A CA 1
ATOM 1966 C C . TRP A 1 240 ? -13.807 25.045 -24.316 1.00 17.84 240 TRP A C 1
ATOM 1967 O O . TRP A 1 240 ? -12.772 24.727 -24.912 1.00 18.11 240 TRP A O 1
ATOM 1978 N N . PRO A 1 241 ? -14.383 26.240 -24.483 1.00 17.17 241 PRO A N 1
ATOM 1979 C CA . PRO A 1 241 ? -13.864 27.188 -25.472 1.00 17.10 241 PRO A CA 1
ATOM 1980 C C . PRO A 1 241 ? -12.681 28.007 -24.961 1.00 17.01 241 PRO A C 1
ATOM 1981 O O . PRO A 1 241 ? -12.389 27.984 -23.764 1.00 16.75 241 PRO A O 1
ATOM 1985 N N . TYR A 1 242 ? -12.003 28.700 -25.878 1.00 17.04 242 TYR A N 1
ATOM 1986 C CA . TYR A 1 242 ? -11.040 29.733 -25.510 1.00 16.85 242 TYR A CA 1
ATOM 1987 C C . TYR A 1 242 ? -11.578 31.111 -25.877 1.00 16.63 242 TYR A C 1
ATOM 1988 O O . TYR A 1 242 ? -12.364 31.248 -26.815 1.00 16.77 242 TYR A O 1
ATOM 1997 N N . LEU A 1 243 ? -11.143 32.130 -25.139 1.00 16.18 243 LEU A N 1
ATOM 1998 C CA . LEU A 1 243 ? -11.436 33.505 -25.502 1.00 16.25 243 LEU A CA 1
ATOM 1999 C C . LEU A 1 243 ? -10.141 34.290 -25.551 1.00 16.41 243 LEU A C 1
ATOM 2000 O O . LEU A 1 243 ? -9.413 34.335 -24.554 1.00 16.29 243 LEU A O 1
ATOM 2005 N N . GLU A 1 244 ? -9.859 34.870 -26.718 1.00 17.14 244 GLU A N 1
ATOM 2006 C CA A GLU A 1 244 ? -8.736 35.791 -26.864 0.50 17.49 244 GLU A CA 1
ATOM 2007 C CA B GLU A 1 244 ? -8.734 35.790 -26.850 0.50 17.86 244 GLU A CA 1
ATOM 2008 C C . GLU A 1 244 ? -9.115 37.130 -26.242 1.00 17.43 244 GLU A C 1
ATOM 2009 O O . GLU A 1 244 ? -10.117 37.746 -26.639 1.00 17.70 244 GLU A O 1
ATOM 2020 N N . VAL A 1 245 ? -8.327 37.566 -25.262 1.00 17.13 245 VAL A N 1
ATOM 2021 C CA . VAL A 1 245 ? -8.594 38.832 -24.586 1.00 17.48 245 VAL A CA 1
ATOM 2022 C C . VAL A 1 245 ? -7.397 39.779 -24.710 1.00 17.50 245 VAL A C 1
ATOM 2023 O O . VAL A 1 245 ? -6.250 39.333 -24.875 1.00 18.06 245 VAL A O 1
ATOM 2027 N N . GLU A 1 246 ? -7.677 41.077 -24.639 1.00 16.46 246 GLU A N 1
ATOM 2028 C CA . GLU A 1 246 ? -6.638 42.107 -24.533 1.00 16.43 246 GLU A CA 1
ATOM 2029 C C . GLU A 1 246 ? -6.070 42.153 -23.108 1.00 16.52 246 GLU A C 1
ATOM 2030 O O . GLU A 1 246 ? -6.757 41.789 -22.135 1.00 16.52 246 GLU A O 1
ATOM 2036 N N . PRO A 1 247 ? -4.800 42.597 -22.964 1.00 16.54 247 PRO A N 1
ATOM 2037 C CA . PRO A 1 247 ? -4.188 42.719 -21.645 1.00 16.52 247 PRO A CA 1
ATOM 2038 C C . PRO A 1 247 ? -4.705 43.961 -20.911 1.00 16.61 247 PRO A C 1
ATOM 2039 O O . PRO A 1 247 ? -4.039 44.989 -20.843 1.00 16.49 247 PRO A O 1
ATOM 2043 N N . ARG A 1 248 ? -5.914 43.836 -20.362 1.00 16.08 248 ARG A N 1
ATOM 2044 C CA . ARG A 1 248 ? -6.616 44.939 -19.709 1.00 15.46 248 ARG A CA 1
ATOM 2045 C C . ARG A 1 248 ? -7.792 44.372 -18.903 1.00 15.50 248 ARG A C 1
ATOM 2046 O O . ARG A 1 248 ? -7.953 43.166 -18.800 1.00 15.29 248 ARG A O 1
ATOM 2054 N N . LYS A 1 249 ? -8.603 45.256 -18.336 1.00 15.33 249 LYS A N 1
ATOM 2055 C CA . LYS A 1 249 ? -9.733 44.830 -17.506 1.00 15.08 249 LYS A CA 1
ATOM 2056 C C . LYS A 1 249 ? -10.955 44.484 -18.351 1.00 14.97 249 LYS A C 1
ATOM 2057 O O . LYS A 1 249 ? -11.281 45.193 -19.299 1.00 15.34 249 LYS A O 1
ATOM 2063 N N . TYR A 1 250 ? -11.590 43.370 -17.988 1.00 15.19 250 TYR A N 1
ATOM 2064 C CA . TYR A 1 250 ? -12.844 42.919 -18.603 1.00 15.16 250 TYR A CA 1
ATOM 2065 C C . TYR A 1 250 ? -13.878 42.754 -17.515 1.00 14.92 250 TYR A C 1
ATOM 2066 O O . TYR A 1 250 ? -13.548 42.396 -16.390 1.00 14.77 250 TYR A O 1
ATOM 2075 N N . ARG A 1 251 ? -15.136 43.004 -17.887 1.00 14.76 251 ARG A N 1
ATOM 2076 C CA . ARG A 1 251 ? -16.294 42.698 -17.050 1.00 14.82 251 ARG A CA 1
ATOM 2077 C C . ARG A 1 251 ? -16.925 41.426 -17.621 1.00 14.45 251 ARG A C 1
ATOM 2078 O O . ARG A 1 251 ? -17.141 41.336 -18.825 1.00 15.14 251 ARG A O 1
ATOM 2086 N N . PHE A 1 252 ? -17.172 40.441 -16.769 1.00 14.38 252 PHE A N 1
ATOM 2087 C CA . PHE A 1 252 ? -17.886 39.228 -17.196 1.00 14.07 252 PHE A CA 1
ATOM 2088 C C . PHE A 1 252 ? -19.190 39.063 -16.435 1.00 14.79 252 PHE A C 1
ATOM 2089 O O . PHE A 1 252 ? -19.216 39.223 -15.218 1.00 14.67 252 PHE A O 1
ATOM 2097 N N . ARG A 1 253 ? -20.261 38.750 -17.169 1.00 14.30 253 ARG A N 1
ATOM 2098 C CA . ARG A 1 253 ? -21.556 38.483 -16.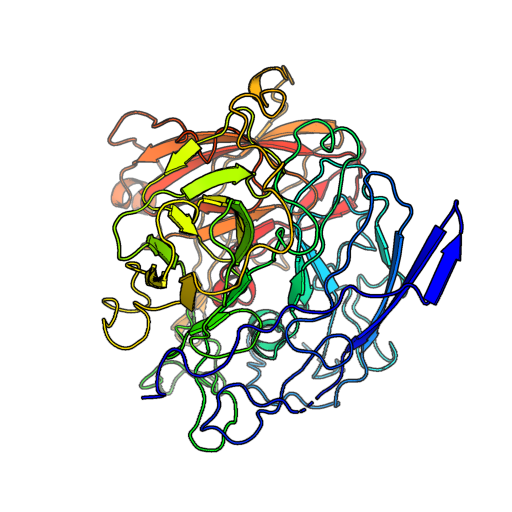546 1.00 14.43 253 ARG A CA 1
ATOM 2099 C C . ARG A 1 253 ? -21.709 36.974 -16.497 1.00 14.57 253 ARG A C 1
ATOM 2100 O O . ARG A 1 253 ? -22.091 36.343 -17.489 1.00 15.48 253 ARG A O 1
ATOM 2108 N N . VAL A 1 254 ? -21.382 36.398 -15.352 1.00 14.43 254 VAL A N 1
ATOM 2109 C CA . VAL A 1 254 ? -21.285 34.949 -15.224 1.00 14.65 254 VAL A CA 1
ATOM 2110 C C . VAL A 1 254 ? -22.637 34.382 -14.805 1.00 15.06 254 VAL A C 1
ATOM 2111 O O . VAL A 1 254 ? -23.137 34.717 -13.738 1.00 15.43 254 VAL A O 1
ATOM 2115 N N . ILE A 1 255 ? -23.207 33.529 -15.657 1.00 14.54 255 ILE A N 1
ATOM 2116 C CA . ILE A 1 255 ? -24.539 32.965 -15.422 1.00 14.63 255 ILE A CA 1
ATOM 2117 C C . ILE A 1 255 ? -24.484 31.441 -15.367 1.00 14.15 255 ILE A C 1
ATOM 2118 O O . ILE A 1 255 ? -24.061 30.802 -16.336 1.00 14.54 255 ILE A O 1
ATOM 2123 N N . ASN A 1 256 ? -24.938 30.847 -14.260 1.00 14.66 256 ASN A N 1
ATOM 2124 C CA . ASN A 1 256 ? -25.098 29.394 -14.234 1.00 14.84 256 ASN A CA 1
ATOM 2125 C C . ASN A 1 256 ? -26.446 28.967 -14.818 1.00 14.75 256 ASN A C 1
ATOM 2126 O O . ASN A 1 256 ? -27.473 29.035 -14.127 1.00 14.63 256 ASN A O 1
ATOM 2131 N N . ALA A 1 257 ? -26.420 28.534 -16.076 1.00 14.68 257 ALA A N 1
ATOM 2132 C CA . ALA A 1 257 ? -27.618 28.109 -16.802 1.00 15.02 257 ALA A CA 1
ATOM 2133 C C . ALA A 1 257 ? -27.717 26.578 -16.879 1.00 15.30 257 ALA A C 1
ATOM 2134 O O . ALA A 1 257 ? -28.385 26.032 -17.758 1.00 15.42 257 ALA A O 1
ATOM 2136 N N . SER A 1 258 ? -27.050 25.893 -15.950 1.00 15.32 258 SER A N 1
ATOM 2137 C CA . SER A 1 258 ? -27.077 24.432 -15.876 1.00 15.44 258 SER A CA 1
ATOM 2138 C C . SER A 1 258 ? -28.276 23.915 -15.072 1.00 15.81 258 SER A C 1
ATOM 2139 O O . SER A 1 258 ? -28.831 24.628 -14.234 1.00 15.40 258 SER A O 1
ATOM 2142 N N . ASN A 1 259 ? -28.678 22.674 -15.345 1.00 15.70 259 ASN A N 1
ATOM 2143 C CA . ASN A 1 259 ? -29.846 22.089 -14.675 1.00 15.91 259 ASN A CA 1
ATOM 2144 C C . ASN A 1 259 ? -29.653 21.863 -13.177 1.00 16.54 259 ASN A C 1
ATOM 2145 O O . ASN A 1 259 ? -30.520 22.219 -12.373 1.00 16.65 259 ASN A O 1
ATOM 2150 N N . THR A 1 260 ? -28.520 21.263 -12.819 1.00 16.80 260 THR A N 1
ATOM 2151 C CA . THR A 1 260 ? -28.240 20.790 -11.458 1.00 17.29 260 THR A CA 1
ATOM 2152 C C . THR A 1 260 ? -26.878 21.261 -10.959 1.00 17.53 260 THR A C 1
ATOM 2153 O O . THR A 1 260 ? -26.721 21.608 -9.793 1.00 17.69 260 THR A O 1
ATOM 2157 N N . ARG A 1 261 ? -25.896 21.246 -11.860 1.00 17.05 261 ARG A N 1
ATOM 2158 C CA . ARG A 1 261 ? -24.497 21.429 -11.490 1.00 17.00 261 ARG A CA 1
ATOM 2159 C C . ARG A 1 261 ? -24.210 22.776 -10.832 1.00 17.05 261 ARG A C 1
ATOM 2160 O O . ARG A 1 261 ? -24.638 23.822 -11.326 1.00 16.63 261 ARG A O 1
ATOM 2168 N N . THR A 1 262 ? -23.482 22.716 -9.715 1.00 16.94 262 THR A N 1
ATOM 2169 C CA . THR A 1 262 ? -22.894 23.884 -9.071 1.00 17.59 262 THR A CA 1
ATOM 2170 C C . THR A 1 262 ? -21.421 23.946 -9.450 1.00 17.87 262 THR A C 1
ATOM 2171 O O . THR A 1 262 ? -20.749 22.902 -9.491 1.00 18.19 262 THR A O 1
ATOM 2175 N N . TYR A 1 263 ? -20.929 25.158 -9.702 1.00 17.62 263 TYR A N 1
ATOM 2176 C CA . TYR A 1 263 ? -19.508 25.383 -10.025 1.00 17.62 263 TYR A CA 1
ATOM 2177 C C . TYR A 1 263 ? -18.802 26.053 -8.859 1.00 18.23 263 TYR A C 1
ATOM 2178 O O . TYR A 1 263 ? -19.418 26.790 -8.091 1.00 18.37 263 TYR A O 1
ATOM 2187 N N . ASN A 1 264 ? -17.510 25.781 -8.704 1.00 18.57 264 ASN A N 1
ATOM 2188 C CA . ASN A 1 264 ? -16.705 26.595 -7.802 1.00 19.02 264 ASN A CA 1
ATOM 2189 C C . ASN A 1 264 ? -15.503 27.042 -8.605 1.00 19.19 264 ASN A C 1
ATOM 2190 O O . ASN A 1 264 ? -14.602 26.240 -8.885 1.00 19.51 264 ASN A O 1
ATOM 2195 N N . LEU A 1 265 ? -15.522 28.319 -8.977 1.00 18.49 265 LEU A N 1
ATOM 2196 C CA . LEU A 1 265 ? -14.657 28.838 -10.030 1.00 18.77 265 LEU A CA 1
ATOM 2197 C C . LEU A 1 265 ? -13.424 29.510 -9.476 1.00 18.89 265 LEU A C 1
ATOM 2198 O O . LEU A 1 265 ? -13.477 30.170 -8.439 1.00 18.52 265 LEU A O 1
ATOM 2203 N N . SER A 1 266 ? -12.313 29.321 -10.188 1.00 19.03 266 SER A N 1
ATOM 2204 C CA . SER A 1 266 ? -11.039 29.970 -9.875 1.00 19.38 266 SER A CA 1
ATOM 2205 C C . SER A 1 266 ? -10.225 30.102 -11.161 1.00 19.91 266 SER A C 1
ATOM 2206 O O . SER A 1 266 ? -10.621 29.588 -12.212 1.00 19.92 266 SER A O 1
ATOM 2209 N N . LEU A 1 267 ? -9.085 30.785 -11.073 1.00 20.07 267 LEU A N 1
ATOM 2210 C CA . LEU A 1 267 ? -8.183 30.908 -12.211 1.00 20.89 267 LEU A CA 1
ATOM 2211 C C . LEU A 1 267 ? -6.946 30.073 -11.923 1.00 21.68 267 LEU A C 1
ATOM 2212 O O . LEU A 1 267 ? -6.408 30.138 -10.818 1.00 22.18 267 LEU A O 1
ATOM 2217 N N . ASP A 1 268 ? -6.501 29.292 -12.907 1.00 22.45 268 ASP A N 1
ATOM 2218 C CA . ASP A 1 268 ? -5.447 28.307 -12.654 1.00 23.71 268 ASP A CA 1
ATOM 2219 C C . ASP A 1 268 ? -4.060 28.900 -12.409 1.00 25.13 268 ASP A C 1
ATOM 2220 O O . ASP A 1 268 ? -3.134 28.167 -12.051 1.00 25.79 268 ASP A O 1
ATOM 2225 N N . ASN A 1 269 ? -3.918 30.209 -12.605 1.00 25.99 269 ASN A N 1
ATOM 2226 C CA . ASN A 1 269 ? -2.678 30.924 -12.267 1.00 27.21 269 ASN A CA 1
ATOM 2227 C C . ASN A 1 269 ? -2.740 31.553 -10.874 1.00 27.68 269 ASN A C 1
ATOM 2228 O O . ASN A 1 269 ? -1.804 32.244 -10.451 1.00 28.43 269 ASN A O 1
ATOM 2233 N N . GLY A 1 270 ? -3.854 31.325 -10.177 1.00 27.52 270 GLY A N 1
ATOM 2234 C CA . GLY A 1 270 ? -4.058 31.850 -8.832 1.00 27.68 270 GLY A CA 1
ATOM 2235 C C . GLY A 1 270 ? -4.473 33.309 -8.763 1.00 27.71 270 GLY A C 1
ATOM 2236 O O . GLY A 1 270 ? -4.527 33.879 -7.673 1.00 28.50 270 GLY A O 1
ATOM 2237 N N . GLY A 1 271 ? -4.783 33.908 -9.916 1.00 27.51 271 GLY A N 1
ATOM 2238 C CA . GLY A 1 271 ? -5.225 35.303 -9.993 1.00 27.10 271 GLY A CA 1
ATOM 2239 C C . GLY A 1 271 ? -6.583 35.529 -9.343 1.00 26.69 271 GLY A C 1
ATOM 2240 O O . GLY A 1 271 ? -7.318 34.579 -9.101 1.00 26.36 271 GLY A O 1
ATOM 2241 N N . ASP A 1 272 ? -6.907 36.788 -9.058 1.00 26.77 272 ASP A N 1
ATOM 2242 C CA . ASP A 1 272 ? -8.167 37.133 -8.386 1.00 26.68 272 ASP A CA 1
ATOM 2243 C C . ASP A 1 272 ? -9.269 37.576 -9.348 1.00 25.78 272 ASP A C 1
ATOM 2244 O O . ASP A 1 272 ? -8.999 38.109 -10.428 1.00 25.95 272 ASP A O 1
ATOM 2249 N N . PHE A 1 273 ? -10.515 37.324 -8.952 1.00 24.15 273 PHE A N 1
ATOM 2250 C CA . PHE A 1 273 ? -11.656 38.028 -9.529 1.00 22.67 273 PHE A CA 1
ATOM 2251 C C . PHE A 1 273 ? -11.919 39.250 -8.649 1.00 21.62 273 PHE A C 1
ATOM 2252 O O . PHE A 1 273 ? -11.590 39.240 -7.459 1.00 21.61 273 PHE A O 1
ATOM 2260 N N . ILE A 1 274 ? -12.499 40.299 -9.225 1.00 20.34 274 ILE A N 1
ATOM 2261 C CA . ILE A 1 274 ? -13.096 41.366 -8.421 1.00 19.92 274 ILE A CA 1
ATOM 2262 C C . ILE A 1 274 ? -14.600 41.257 -8.650 1.00 18.64 274 ILE A C 1
ATOM 2263 O O . ILE A 1 274 ? -15.058 41.522 -9.754 1.00 18.70 274 ILE A O 1
ATOM 2268 N N . GLN A 1 275 ? -15.356 40.851 -7.632 1.00 17.49 275 GLN A N 1
ATOM 2269 C CA . GLN A 1 275 ? -16.811 40.792 -7.804 1.00 16.93 275 GLN A CA 1
ATOM 2270 C C . GLN A 1 275 ? -17.377 42.192 -7.614 1.00 16.54 275 GLN A C 1
ATOM 2271 O O . GLN A 1 275 ? -17.077 42.855 -6.624 1.00 17.15 275 GLN A O 1
ATOM 2277 N N . ILE A 1 276 ? -18.191 42.635 -8.567 1.00 16.28 276 ILE A N 1
ATOM 2278 C CA . ILE A 1 276 ? -18.841 43.951 -8.504 1.00 15.48 276 ILE A CA 1
ATOM 2279 C C . ILE A 1 276 ? -20.364 43.829 -8.368 1.00 15.83 276 ILE A C 1
ATOM 2280 O O . ILE A 1 276 ? -21.027 44.791 -8.002 1.00 16.04 276 ILE A O 1
ATOM 2285 N N . GLY A 1 277 ? -20.901 42.654 -8.678 1.00 15.10 277 GLY A N 1
ATOM 2286 C CA . GLY A 1 277 ? -22.359 42.471 -8.634 1.00 14.80 277 GLY A CA 1
ATOM 2287 C C . GLY A 1 277 ? -22.826 41.067 -8.337 1.00 14.91 277 GLY A C 1
ATOM 2288 O O . GLY A 1 277 ? -22.107 40.092 -8.563 1.00 14.49 277 GLY A O 1
ATOM 2289 N N . SER A 1 278 ? -24.056 40.976 -7.823 1.00 14.54 278 SER A N 1
ATOM 2290 C CA . SER A 1 278 ? -24.724 39.699 -7.525 1.00 14.77 278 SER A CA 1
ATOM 2291 C C . SER A 1 278 ? -26.029 39.670 -8.328 1.00 14.53 278 SER A C 1
ATOM 2292 O O . SER A 1 278 ? -26.277 40.566 -9.125 1.00 14.99 278 SER A O 1
ATOM 2295 N N . ASP A 1 279 ? -26.861 38.651 -8.113 1.00 14.59 279 ASP A N 1
ATOM 2296 C CA . ASP A 1 279 ? -28.128 38.513 -8.867 1.00 13.96 279 ASP A CA 1
ATOM 2297 C C . ASP A 1 279 ? -28.873 39.836 -9.045 1.00 14.57 279 ASP A C 1
ATOM 2298 O O . ASP A 1 279 ? -29.355 40.168 -10.139 1.00 14.99 279 ASP A O 1
ATOM 2303 N N . GLY A 1 280 ? -28.973 40.575 -7.944 1.00 14.95 280 GLY A N 1
ATOM 2304 C CA . GLY A 1 280 ? -29.827 41.751 -7.877 1.00 16.18 280 GLY A CA 1
ATOM 2305 C C . GLY A 1 280 ? -29.166 43.077 -8.196 1.00 16.22 280 GLY A C 1
ATOM 2306 O O . GLY A 1 280 ? -29.779 44.134 -7.992 1.00 17.81 280 GLY A O 1
ATOM 2307 N N . GLY A 1 281 ? -27.930 43.046 -8.711 1.00 15.73 281 GLY A N 1
ATOM 2308 C CA . GLY A 1 281 ? -27.243 44.281 -9.103 1.00 15.72 281 GLY A CA 1
ATOM 2309 C C . GLY A 1 281 ? -25.903 44.493 -8.414 1.00 15.46 281 GLY A C 1
ATOM 2310 O O . GLY A 1 281 ? -25.373 43.587 -7.772 1.00 15.52 281 GLY A O 1
ATOM 2311 N N . LEU A 1 282 ? -25.363 45.700 -8.551 1.00 15.66 282 LEU A N 1
ATOM 2312 C CA . LEU A 1 282 ? -24.069 46.012 -7.947 1.00 16.26 282 LEU A CA 1
ATOM 2313 C C . LEU A 1 282 ? -24.054 45.793 -6.442 1.00 16.61 282 LEU A C 1
ATOM 2314 O O . LEU A 1 282 ? -25.023 46.113 -5.734 1.00 16.90 282 LEU A O 1
ATOM 2319 N N . LEU A 1 283 ? -22.954 45.231 -5.949 1.00 16.43 283 LEU A N 1
ATOM 2320 C CA . LEU A 1 283 ? -22.696 45.160 -4.522 1.00 17.16 283 LEU A CA 1
ATOM 2321 C C . LEU A 1 283 ? -22.416 46.572 -4.010 1.00 17.63 283 LEU A C 1
ATOM 2322 O O . LEU A 1 283 ? -22.053 47.453 -4.781 1.00 17.87 283 LEU A O 1
ATOM 2327 N N . PRO A 1 284 ? -22.590 46.795 -2.700 1.00 19.09 284 PRO A N 1
ATOM 2328 C CA . PRO A 1 284 ? -22.253 48.130 -2.198 1.00 18.86 284 PRO A CA 1
ATOM 2329 C C . PRO A 1 284 ? -20.756 48.427 -2.319 1.00 19.26 284 PRO A C 1
ATOM 2330 O O . PRO A 1 284 ? -20.375 49.570 -2.584 1.00 19.54 284 PRO A O 1
ATOM 2334 N N . ARG A 1 285 ? -19.937 47.394 -2.139 1.00 19.40 285 ARG A N 1
ATOM 2335 C CA . ARG A 1 285 ? -18.482 47.500 -2.263 1.00 19.47 285 ARG A CA 1
ATOM 2336 C C . ARG A 1 285 ? -17.948 46.340 -3.098 1.00 19.52 285 ARG A C 1
ATOM 2337 O O . ARG A 1 285 ? -18.427 45.211 -2.963 1.00 19.85 285 ARG A O 1
ATOM 2345 N N . SER A 1 286 ? -16.946 46.615 -3.941 1.00 19.44 286 SER A N 1
ATOM 2346 C CA A SER A 1 286 ? -16.291 45.549 -4.705 0.60 19.32 286 SER A CA 1
ATOM 2347 C CA B SER A 1 286 ? -16.281 45.554 -4.704 0.40 19.86 286 SER A CA 1
ATOM 2348 C C . SER A 1 286 ? -15.604 44.573 -3.754 1.00 19.88 286 SER A C 1
ATOM 2349 O O . SER A 1 286 ? -15.168 44.959 -2.662 1.00 19.89 286 SER A O 1
ATOM 2354 N N . VAL A 1 287 ? -15.514 43.310 -4.167 1.00 20.18 287 VAL A N 1
ATOM 2355 C CA . VAL A 1 287 ? -14.930 42.247 -3.344 1.00 21.15 287 VAL A CA 1
ATOM 2356 C C . VAL A 1 287 ? -13.856 41.496 -4.130 1.00 21.92 287 VAL A C 1
ATOM 2357 O O . VAL A 1 287 ? -14.129 40.974 -5.199 1.00 21.20 287 VAL A O 1
ATOM 2361 N N . LYS A 1 288 ? -12.634 41.440 -3.598 1.00 22.58 288 LYS A N 1
ATOM 2362 C CA . LYS A 1 288 ? -11.584 40.626 -4.221 1.00 24.04 288 LYS A CA 1
ATOM 2363 C C . LYS A 1 288 ? -11.727 39.178 -3.772 1.00 23.00 288 LYS A C 1
ATOM 2364 O O . LYS A 1 288 ? -11.802 38.901 -2.569 1.00 23.22 288 LYS A O 1
ATOM 2370 N N . LEU A 1 289 ? -11.761 38.265 -4.737 1.00 22.79 289 LEU A N 1
ATOM 2371 C CA . LEU A 1 289 ? -12.023 36.848 -4.491 1.00 23.15 289 LEU A CA 1
ATOM 2372 C C . LEU A 1 289 ? -11.038 35.982 -5.253 1.00 23.09 289 LEU A C 1
ATOM 2373 O O . LEU A 1 289 ? -10.716 36.286 -6.399 1.00 23.74 289 LEU A O 1
ATOM 2378 N N . ASN A 1 290 ? -10.596 34.898 -4.621 1.00 22.67 290 ASN A N 1
ATOM 2379 C CA A ASN A 1 290 ? -9.762 33.906 -5.292 0.50 22.58 290 ASN A CA 1
ATOM 2380 C CA B ASN A 1 290 ? -9.758 33.895 -5.274 0.50 22.67 290 ASN A CA 1
ATOM 2381 C C . ASN A 1 290 ? -10.622 32.806 -5.918 1.00 22.15 290 ASN A C 1
ATOM 2382 O O . ASN A 1 290 ? -10.213 32.150 -6.876 1.00 22.10 290 ASN A O 1
ATOM 2391 N N . SER A 1 291 ? -11.820 32.614 -5.372 1.00 21.27 291 SER A N 1
ATOM 2392 C CA . SER A 1 291 ? -12.764 31.627 -5.895 1.00 20.56 291 SER A CA 1
ATOM 2393 C C . SER A 1 291 ? -14.178 32.007 -5.491 1.00 19.95 291 SER A C 1
ATOM 2394 O O . SER A 1 291 ? -14.369 32.800 -4.558 1.00 19.71 291 SER A O 1
ATOM 2397 N N . PHE A 1 292 ? -15.164 31.449 -6.193 1.00 19.13 292 PHE A N 1
ATOM 2398 C CA . PHE A 1 292 ? -16.564 31.608 -5.778 1.00 18.58 292 PHE A CA 1
ATOM 2399 C C . PHE A 1 292 ? -17.434 30.437 -6.200 1.00 18.70 292 PHE A C 1
ATOM 2400 O O . PHE A 1 292 ? -17.170 29.790 -7.220 1.00 18.93 292 PHE A O 1
ATOM 2408 N N . SER A 1 293 ? -18.467 30.175 -5.401 1.00 18.38 293 SER A N 1
ATOM 2409 C CA . SER A 1 293 ? -19.422 29.112 -5.686 1.00 18.27 293 SER A CA 1
ATOM 2410 C C . SER A 1 293 ? -20.566 29.703 -6.503 1.00 17.92 293 SER A C 1
ATOM 2411 O O . SER A 1 293 ? -20.979 30.830 -6.262 1.00 18.59 293 SER A O 1
ATOM 2414 N N . LEU A 1 294 ? -21.066 28.937 -7.466 1.00 17.05 294 LEU A N 1
ATOM 2415 C CA . LEU A 1 294 ? -22.118 29.411 -8.372 1.00 16.48 294 LEU A CA 1
ATOM 2416 C C . LEU A 1 294 ? -23.092 28.274 -8.663 1.00 15.94 294 LEU A C 1
ATOM 2417 O O . LEU A 1 294 ? -22.804 27.390 -9.477 1.00 15.17 294 LEU A O 1
ATOM 2422 N N . ALA A 1 295 ? -24.230 28.293 -7.967 1.00 15.18 295 ALA A N 1
ATOM 2423 C CA . ALA A 1 295 ? -25.257 27.265 -8.126 1.00 15.38 295 ALA A CA 1
ATOM 2424 C C . ALA A 1 295 ? -26.212 27.639 -9.267 1.00 14.93 295 ALA A C 1
ATOM 2425 O O . ALA A 1 295 ? -26.193 28.789 -9.725 1.00 15.37 295 ALA A O 1
ATOM 2427 N N . PRO A 1 296 ? -27.049 26.676 -9.737 1.00 15.22 296 PRO A N 1
ATOM 2428 C CA . PRO A 1 296 ? -28.005 27.005 -10.805 1.00 14.73 296 PRO A CA 1
ATOM 2429 C C . PRO A 1 296 ? -28.742 28.328 -10.583 1.00 14.64 296 PRO A C 1
ATOM 2430 O O . PRO A 1 296 ? -29.287 28.565 -9.504 1.00 15.08 296 PRO A O 1
ATOM 2434 N N . ALA A 1 297 ? -28.700 29.172 -11.611 1.00 14.09 297 ALA A N 1
ATOM 2435 C CA . ALA A 1 297 ? -29.399 30.465 -11.685 1.00 14.22 297 ALA A CA 1
ATOM 2436 C C . ALA A 1 297 ? -28.739 31.631 -10.972 1.00 14.02 297 ALA A C 1
ATOM 2437 O O . ALA A 1 297 ? -29.167 32.770 -11.155 1.00 14.88 297 ALA A O 1
ATOM 2439 N N . GLU A 1 298 ? -27.690 31.370 -10.186 1.00 13.77 298 GLU A N 1
ATOM 2440 C CA . GLU A 1 298 ? -26.936 32.476 -9.599 1.00 13.96 298 GLU A CA 1
ATOM 2441 C C . GLU A 1 298 ? -26.150 33.214 -10.682 1.00 13.51 298 GLU A C 1
ATOM 2442 O O . GLU A 1 298 ? -25.787 32.636 -11.717 1.00 14.32 298 GLU A O 1
ATOM 2448 N N . ARG A 1 299 ? -25.927 34.501 -10.449 1.00 13.36 299 ARG A N 1
ATOM 2449 C CA . ARG A 1 299 ? -25.089 35.313 -11.327 1.00 14.05 299 ARG A CA 1
ATOM 2450 C C . ARG A 1 299 ? -24.031 36.038 -10.533 1.00 14.56 299 ARG A C 1
ATOM 2451 O O . ARG A 1 299 ? -24.291 36.531 -9.438 1.00 14.34 299 ARG A O 1
ATOM 2459 N N . TYR A 1 300 ? -22.821 36.075 -11.096 1.00 14.72 300 TYR A N 1
ATOM 2460 C CA . TYR A 1 300 ? -21.754 36.902 -10.566 1.00 15.97 300 TYR A CA 1
ATOM 2461 C C . TYR A 1 300 ? -21.335 37.905 -11.628 1.00 15.32 300 TYR A C 1
ATOM 2462 O O . TYR A 1 300 ? -21.068 37.531 -12.779 1.00 15.54 300 TYR A O 1
ATOM 2471 N N . ASP A 1 301 ? -21.298 39.176 -11.246 1.00 15.54 301 ASP A N 1
ATOM 247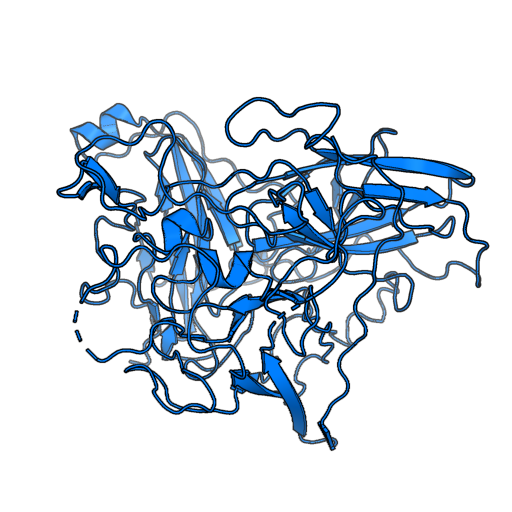2 C CA . ASP A 1 301 ? -20.807 40.234 -12.120 1.00 15.50 301 ASP A CA 1
ATOM 2473 C C . ASP A 1 301 ? -19.387 40.519 -11.634 1.00 15.91 301 ASP A C 1
ATOM 2474 O O . ASP A 1 301 ? -19.206 40.939 -10.491 1.00 15.81 301 ASP A O 1
ATOM 2479 N N . ILE A 1 302 ? -18.386 40.228 -12.475 1.00 15.48 302 ILE A N 1
ATOM 2480 C CA . ILE A 1 302 ? -16.976 40.245 -12.027 1.00 15.68 302 ILE A CA 1
ATOM 2481 C C . ILE A 1 302 ? -16.098 41.037 -12.991 1.00 15.51 302 ILE A C 1
ATOM 2482 O O . ILE A 1 302 ? -16.425 41.193 -14.164 1.00 15.46 302 ILE A O 1
ATOM 2487 N N . ILE A 1 303 ? -14.994 41.565 -12.472 1.00 15.89 303 ILE A N 1
ATOM 2488 C CA . ILE A 1 303 ? -13.944 42.108 -13.321 1.00 16.00 303 ILE A CA 1
ATOM 2489 C C . ILE A 1 303 ? -12.752 41.158 -13.204 1.00 16.02 303 ILE A C 1
ATOM 2490 O O . ILE A 1 303 ? -12.407 40.724 -12.105 1.00 16.68 303 ILE A O 1
ATOM 2495 N N . ILE A 1 304 ? -12.155 40.817 -14.346 1.00 15.65 304 ILE A N 1
ATOM 2496 C CA . ILE A 1 304 ? -10.856 40.126 -14.351 1.00 16.12 304 ILE A CA 1
ATOM 2497 C C . ILE A 1 304 ? -9.880 41.069 -15.029 1.00 15.82 304 ILE A C 1
ATOM 2498 O O . ILE A 1 304 ? -10.168 41.602 -16.095 1.00 15.89 304 ILE A O 1
ATOM 2503 N N . ASP A 1 305 ? -8.737 41.296 -14.376 1.00 17.21 305 ASP A N 1
ATOM 2504 C CA . ASP A 1 305 ? -7.742 42.235 -14.885 1.00 17.49 305 ASP A CA 1
ATOM 2505 C C . ASP A 1 305 ? -6.583 41.454 -15.497 1.00 17.47 305 ASP A C 1
ATOM 2506 O O . ASP A 1 305 ? -5.769 40.875 -14.773 1.00 17.99 305 ASP A O 1
ATOM 2511 N N . PHE A 1 306 ? -6.521 41.441 -16.828 1.00 17.45 306 PHE A N 1
ATOM 2512 C CA . PHE A 1 306 ? -5.490 40.692 -17.547 1.00 17.74 306 PHE A CA 1
ATOM 2513 C C . PHE A 1 306 ? -4.246 41.531 -17.841 1.00 18.07 306 PHE A C 1
ATOM 2514 O O . PHE A 1 306 ? -3.363 41.062 -18.563 1.00 18.35 306 PHE A O 1
ATOM 2522 N N . THR A 1 307 ? -4.185 42.753 -17.304 1.00 18.18 307 THR A N 1
ATOM 2523 C CA . THR A 1 307 ? -3.112 43.710 -17.633 1.00 18.52 307 THR A CA 1
ATOM 2524 C C . THR A 1 307 ? -1.716 43.108 -17.469 1.00 18.75 307 THR A C 1
ATOM 2525 O O . THR A 1 307 ? -0.863 43.300 -18.340 1.00 18.31 307 THR A O 1
ATOM 2529 N N . ALA A 1 308 ? -1.503 42.389 -16.370 1.00 19.00 308 ALA A N 1
ATOM 2530 C CA . ALA A 1 308 ? -0.172 41.855 -16.036 1.00 19.51 308 ALA A CA 1
ATOM 2531 C C . ALA A 1 308 ? 0.111 40.468 -16.608 1.00 20.03 308 ALA A C 1
ATOM 2532 O O . ALA A 1 308 ? 1.151 39.861 -16.295 1.00 20.13 308 ALA A O 1
ATOM 2534 N N . TYR A 1 309 ? -0.795 39.974 -17.451 1.00 19.81 309 TYR A N 1
ATOM 2535 C CA . TYR A 1 309 ? -0.768 38.586 -17.905 1.00 20.04 309 TYR A CA 1
ATOM 2536 C C . TYR A 1 309 ? -0.652 38.423 -19.419 1.00 19.13 309 TYR A C 1
ATOM 2537 O O . TYR A 1 309 ? -1.027 37.392 -19.967 1.00 18.54 309 TYR A O 1
ATOM 2546 N N . GLU A 1 310 ? -0.104 39.433 -20.097 1.00 18.23 310 GLU A N 1
ATOM 2547 C CA . GLU A 1 310 ? -0.020 39.394 -21.550 1.00 18.47 310 GLU A CA 1
ATOM 2548 C C . GLU A 1 310 ? 0.705 38.149 -22.055 1.00 18.98 310 GLU A C 1
ATOM 2549 O O . GLU A 1 310 ? 1.763 37.788 -21.529 1.00 19.74 310 GLU A O 1
ATOM 2555 N N . GLY A 1 311 ? 0.116 37.512 -23.064 1.00 18.69 311 GLY A N 1
ATOM 2556 C CA . GLY A 1 311 ? 0.663 36.308 -23.691 1.00 19.57 311 GLY A CA 1
ATOM 2557 C C . GLY A 1 311 ? 0.232 35.013 -23.036 1.00 20.27 311 GLY A C 1
ATOM 2558 O O . GLY A 1 311 ? 0.368 33.943 -23.632 1.00 21.00 311 GLY A O 1
ATOM 2559 N N . GLU A 1 312 ? -0.304 35.100 -21.820 1.00 20.54 312 GLU A N 1
ATOM 2560 C CA . GLU A 1 312 ? -0.615 33.894 -21.041 1.00 20.56 312 GLU A CA 1
ATOM 2561 C C . GLU A 1 312 ? -1.950 33.245 -21.392 1.00 20.67 312 GLU A C 1
ATOM 2562 O O . GLU A 1 312 ? -2.884 33.924 -21.829 1.00 19.99 312 GLU A O 1
ATOM 2568 N N . SER A 1 313 ? -2.001 31.924 -21.210 1.00 20.41 313 SER A N 1
ATOM 2569 C CA . SER A 1 313 ? -3.250 31.157 -21.245 1.00 20.54 313 SER A CA 1
ATOM 2570 C C . SER A 1 313 ? -3.631 30.834 -19.804 1.00 20.55 313 SER A C 1
ATOM 2571 O O . SER A 1 313 ? -2.835 30.273 -19.044 1.00 20.35 313 SER A O 1
ATOM 2574 N N . ILE A 1 314 ? -4.851 31.208 -19.425 1.00 19.90 314 ILE A N 1
ATOM 2575 C CA . ILE A 1 314 ? -5.325 31.076 -18.059 1.00 19.65 314 ILE A CA 1
ATOM 2576 C C . ILE A 1 314 ? -6.639 30.312 -18.111 1.00 18.92 314 ILE A C 1
ATOM 2577 O O . ILE A 1 314 ? -7.564 30.720 -18.820 1.00 19.04 314 ILE A O 1
ATOM 2582 N N . ILE A 1 315 ? -6.704 29.195 -17.394 1.00 18.00 315 ILE A N 1
ATOM 2583 C CA . ILE A 1 315 ? -7.921 28.383 -17.369 1.00 17.79 315 ILE A CA 1
ATOM 2584 C C . ILE A 1 315 ? -8.849 28.862 -16.256 1.00 17.49 315 ILE A C 1
ATOM 2585 O O . ILE A 1 315 ? -8.422 29.061 -15.112 1.00 17.22 315 ILE A O 1
ATOM 2590 N N . LEU A 1 316 ? -10.115 29.077 -16.619 1.00 17.02 316 LEU A N 1
ATOM 2591 C CA . LEU A 1 316 ? -11.184 29.214 -15.645 1.00 17.01 316 LEU A CA 1
ATOM 2592 C C . LEU A 1 316 ? -11.504 27.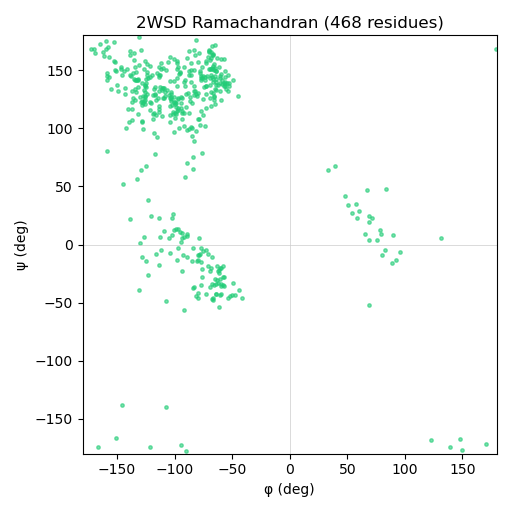789 -15.215 1.00 17.39 316 LEU A C 1
ATOM 2593 O O . LEU A 1 316 ? -12.045 26.997 -16.004 1.00 17.59 316 LEU A O 1
ATOM 2598 N N . ALA A 1 317 ? -11.110 27.471 -13.986 1.00 17.84 317 ALA A N 1
ATOM 2599 C CA . ALA A 1 317 ? -11.171 26.115 -13.441 1.00 17.89 317 ALA A CA 1
ATOM 2600 C C . ALA A 1 317 ? -12.326 25.927 -12.466 1.00 18.49 317 ALA A C 1
ATOM 2601 O O . ALA A 1 317 ? -12.862 26.896 -11.928 1.00 18.74 317 ALA A O 1
ATOM 2603 N N . ASN A 1 318 ? -12.678 24.667 -12.225 1.00 19.01 318 ASN A N 1
ATOM 2604 C CA . ASN A 1 318 ? -13.816 24.301 -11.389 1.00 19.47 318 ASN A CA 1
ATOM 2605 C C . ASN A 1 318 ? -13.383 23.197 -10.423 1.00 20.48 318 ASN A C 1
ATOM 2606 O O . ASN A 1 318 ? -12.771 22.213 -10.851 1.00 20.21 318 ASN A O 1
ATOM 2611 N N . SER A 1 319 ? -13.694 23.365 -9.136 1.00 20.83 319 SER A N 1
ATOM 2612 C CA . SER A 1 319 ? -13.347 22.369 -8.121 1.00 21.83 319 SER A CA 1
ATOM 2613 C C . SER A 1 319 ? -14.555 21.645 -7.529 1.00 22.50 319 SER A C 1
ATOM 2614 O O . SER A 1 319 ? -14.392 20.729 -6.708 1.00 23.10 319 SER A O 1
ATOM 2617 N N . ALA A 1 320 ? -15.760 22.063 -7.914 1.00 22.39 320 ALA A N 1
ATOM 2618 C CA . ALA A 1 320 ? -16.978 21.447 -7.380 1.00 23.33 320 ALA A CA 1
ATOM 2619 C C . ALA A 1 320 ? -17.303 20.167 -8.133 1.00 24.11 320 ALA A C 1
ATOM 2620 O O . ALA A 1 320 ? -17.293 20.142 -9.363 1.00 24.35 320 ALA A O 1
ATOM 2622 N N . GLY A 1 321 ? -17.584 19.101 -7.395 1.00 24.81 321 GLY A N 1
ATOM 2623 C CA . GLY A 1 321 ? -17.994 17.862 -8.024 1.00 25.46 321 GLY A CA 1
ATOM 2624 C C . GLY A 1 321 ? -19.474 17.884 -8.355 1.00 25.78 321 GLY A C 1
ATOM 2625 O O . GLY A 1 321 ? -20.229 18.718 -7.844 1.00 26.26 321 GLY A O 1
ATOM 2626 N N . CYS A 1 322 ? -19.874 16.969 -9.228 1.00 25.76 322 CYS A N 1
ATOM 2627 C CA . CYS A 1 322 ? -21.273 16.727 -9.520 1.00 26.48 322 CYS A CA 1
ATOM 2628 C C . CYS A 1 322 ? -21.399 15.221 -9.639 1.00 27.24 322 CYS A C 1
ATOM 2629 O O . CYS A 1 322 ? -20.948 14.634 -10.620 1.00 27.19 322 CYS A O 1
ATOM 2632 N N . GLY A 1 323 ? -21.979 14.602 -8.611 1.00 28.03 323 GLY A N 1
ATOM 2633 C CA . GLY A 1 323 ? -22.137 13.148 -8.564 1.00 29.46 323 GLY A CA 1
A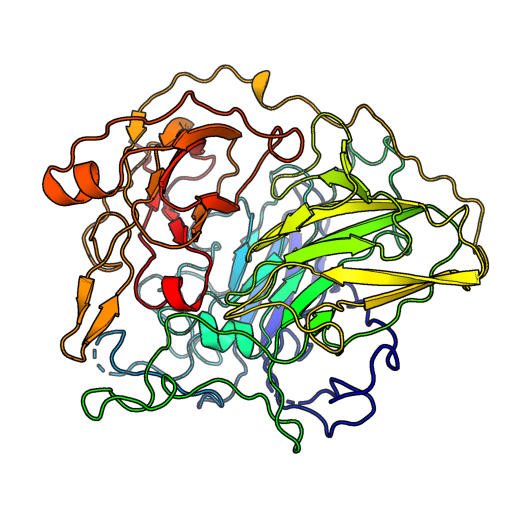TOM 2634 C C . GLY A 1 323 ? -20.828 12.410 -8.343 1.00 30.48 323 GLY A C 1
ATOM 2635 O O . GLY A 1 323 ? -20.703 11.234 -8.694 1.00 31.19 323 GLY A O 1
ATOM 2636 N N . GLY A 1 324 ? -19.853 13.104 -7.763 1.00 30.76 324 GLY A N 1
ATOM 2637 C CA . GLY A 1 324 ? -18.522 12.543 -7.533 1.00 31.17 324 GLY A CA 1
ATOM 2638 C C . GLY A 1 324 ? -17.470 13.629 -7.584 1.00 31.49 324 GLY A C 1
ATOM 2639 O O . GLY A 1 324 ? -17.798 14.801 -7.738 1.00 31.62 324 GLY A O 1
ATOM 2640 N N . ASP A 1 325 ? -16.204 13.247 -7.454 1.00 31.57 325 ASP A N 1
ATOM 2641 C CA . ASP A 1 325 ? -15.112 14.215 -7.509 1.00 31.68 325 ASP A CA 1
ATOM 2642 C C . ASP A 1 325 ? -14.974 14.788 -8.907 1.00 30.92 325 ASP A C 1
ATOM 2643 O O . ASP A 1 325 ? -15.299 14.128 -9.897 1.00 30.67 325 ASP A O 1
ATOM 2648 N N . VAL A 1 326 ? -14.487 16.022 -8.979 1.00 30.18 326 VAL A N 1
ATOM 2649 C CA . VAL A 1 326 ? -14.236 16.672 -10.252 1.00 29.53 326 VAL A CA 1
ATOM 2650 C C . VAL A 1 326 ? -13.102 15.942 -10.984 1.00 29.02 326 VAL A C 1
ATOM 2651 O O . VAL A 1 326 ? -12.167 15.451 -10.345 1.00 28.55 326 VAL A O 1
ATOM 2655 N N . ASN A 1 327 ? -13.219 15.833 -12.308 1.00 27.99 327 ASN A N 1
ATOM 2656 C CA . ASN A 1 327 ? -12.205 15.172 -13.139 1.00 27.74 327 ASN A CA 1
ATOM 2657 C C . ASN A 1 327 ? -11.291 16.225 -13.761 1.00 27.30 327 ASN A C 1
ATOM 2658 O O . ASN A 1 327 ? -11.764 17.075 -14.521 1.00 26.99 327 ASN A O 1
ATOM 2663 N N . PRO A 1 328 ? -9.979 16.186 -13.434 1.00 26.87 328 PRO A N 1
ATOM 2664 C CA . PRO A 1 328 ? -9.002 17.155 -13.948 1.00 26.32 328 PRO A CA 1
ATOM 2665 C C . PRO A 1 328 ? -8.993 17.354 -15.461 1.00 25.80 328 PRO A C 1
ATOM 2666 O O . PRO A 1 328 ? -8.687 18.450 -15.926 1.00 25.76 328 PRO A O 1
ATOM 2670 N N A GLU A 1 329 ? -9.321 16.310 -16.220 0.50 25.44 329 GLU A N 1
ATOM 2671 N N B GLU A 1 329 ? -9.347 16.304 -16.201 0.50 25.48 329 GLU A N 1
ATOM 2672 C CA A GLU A 1 329 ? -9.285 16.392 -17.682 0.50 25.11 329 GLU A CA 1
ATOM 2673 C CA B GLU A 1 329 ? -9.307 16.315 -17.662 0.50 25.16 329 GLU A CA 1
ATOM 2674 C C A GLU A 1 329 ? -10.600 16.844 -18.324 0.50 24.46 329 GLU A C 1
ATOM 2675 C C B GLU A 1 329 ? -10.595 16.820 -18.315 0.50 24.49 329 GLU A C 1
ATOM 2676 O O A GLU A 1 329 ? -10.630 17.157 -19.516 0.50 24.29 329 GLU A O 1
ATOM 2677 O O B GLU A 1 329 ? -10.602 17.151 -19.502 0.50 24.31 329 GLU A O 1
ATOM 2688 N N . THR A 1 330 ? -11.679 16.865 -17.540 1.00 23.91 330 THR A N 1
ATOM 2689 C CA . THR A 1 330 ? -12.999 17.215 -18.072 1.00 22.95 330 THR A CA 1
ATOM 2690 C C . THR A 1 330 ? -13.667 18.349 -17.282 1.00 21.93 330 THR A C 1
ATOM 2691 O O . THR A 1 330 ? -13.395 19.523 -17.554 1.00 21.11 330 THR A O 1
ATOM 2695 N N . ASP A 1 331 ? -14.521 18.009 -16.318 1.00 21.39 331 ASP A N 1
ATOM 2696 C CA . ASP A 1 331 ? -15.344 19.032 -15.641 1.00 21.16 331 ASP A CA 1
ATOM 2697 C C . ASP A 1 331 ? -14.598 19.966 -14.670 1.00 20.79 331 ASP A C 1
ATOM 2698 O O . ASP A 1 331 ? -15.188 20.915 -14.153 1.00 20.37 331 ASP A O 1
ATOM 2703 N N . ALA A 1 332 ? -13.302 19.730 -14.437 1.00 20.37 332 ALA A N 1
ATOM 2704 C CA . ALA A 1 332 ? -12.485 20.720 -13.715 1.00 20.02 332 ALA A CA 1
ATOM 2705 C C . ALA A 1 332 ? -12.133 21.929 -14.587 1.00 19.60 332 ALA A C 1
ATOM 2706 O O . ALA A 1 332 ? -11.555 22.905 -14.102 1.00 19.49 332 ALA A O 1
ATOM 2708 N N . ASN A 1 333 ? -12.498 21.855 -15.864 1.00 18.84 333 ASN A N 1
ATOM 2709 C CA . ASN A 1 333 ? -12.231 22.920 -16.836 1.00 18.57 333 ASN A CA 1
ATOM 2710 C C . ASN A 1 333 ? -13.524 23.583 -17.304 1.00 17.82 333 ASN A C 1
ATOM 2711 O O . ASN A 1 333 ? -14.492 22.891 -17.618 1.00 18.05 333 ASN A O 1
ATOM 2716 N N . ILE A 1 334 ? -13.519 24.917 -17.368 1.00 17.14 334 ILE A N 1
ATOM 2717 C CA A ILE A 1 334 ? -14.658 25.624 -17.929 0.50 16.52 334 ILE A CA 1
ATOM 2718 C CA B ILE A 1 334 ? -14.640 25.703 -17.919 0.50 16.68 334 ILE A CA 1
ATOM 2719 C C . ILE A 1 334 ? -14.279 26.269 -19.274 1.00 16.55 334 ILE A C 1
ATOM 2720 O O . ILE A 1 334 ? -14.899 25.968 -20.288 1.00 17.08 334 ILE A O 1
ATOM 2729 N N . MET A 1 335 ? -13.265 27.136 -19.277 1.00 16.15 335 MET A N 1
ATOM 2730 C CA . MET A 1 335 ? -12.818 27.783 -20.515 1.00 16.54 335 MET A CA 1
ATOM 2731 C C . MET A 1 335 ? -11.400 28.280 -20.313 1.00 16.39 335 MET A C 1
ATOM 2732 O O . MET A 1 335 ? -10.868 28.192 -19.208 1.00 16.74 335 MET A O 1
ATOM 2737 N N . GLN A 1 336 ? -10.801 28.810 -21.379 1.00 17.03 336 GLN A N 1
ATOM 2738 C CA . GLN A 1 336 ? -9.420 29.269 -21.337 1.00 17.39 336 GLN A CA 1
ATOM 2739 C C . GLN A 1 336 ? -9.345 30.672 -21.902 1.00 17.39 336 GLN A C 1
ATOM 2740 O O . GLN A 1 336 ? -9.844 30.923 -22.996 1.00 18.77 336 GLN A O 1
ATOM 2746 N N . PHE A 1 337 ? -8.762 31.589 -21.142 1.00 17.14 337 PHE A N 1
ATOM 2747 C CA . PHE A 1 337 ? -8.468 32.921 -21.645 1.00 16.76 337 PHE A CA 1
ATOM 2748 C C . PHE A 1 337 ? -7.069 32.894 -22.234 1.00 17.18 337 PHE A C 1
ATOM 2749 O O . PHE A 1 337 ? -6.159 32.322 -21.633 1.00 18.15 337 PHE A O 1
ATOM 2757 N N . ARG A 1 338 ? -6.918 33.519 -23.395 1.00 17.50 338 ARG A N 1
ATOM 2758 C CA . ARG A 1 338 ? -5.609 33.706 -24.031 1.00 17.36 338 ARG A CA 1
ATOM 2759 C C . ARG A 1 338 ? -5.378 35.206 -24.147 1.00 17.10 338 ARG A C 1
ATOM 2760 O O . ARG A 1 338 ? -6.082 35.884 -24.894 1.00 16.72 338 ARG A O 1
ATOM 2768 N N . VAL A 1 339 ? -4.409 35.726 -23.397 1.00 17.33 339 VAL A N 1
ATOM 2769 C CA . VAL A 1 339 ? -4.181 37.172 -23.342 1.00 17.11 339 VAL A CA 1
ATOM 2770 C C . VAL A 1 339 ? -3.305 37.616 -24.532 1.00 18.09 339 VAL A C 1
ATOM 2771 O O . VAL A 1 339 ? -2.169 38.098 -24.366 1.00 18.62 339 VAL A O 1
ATOM 2775 N N . THR A 1 340 ? -3.851 37.456 -25.732 1.00 18.17 340 THR A N 1
ATOM 2776 C CA . THR A 1 340 ? -3.076 37.643 -26.963 1.00 19.17 340 THR A CA 1
ATOM 2777 C C . THR A 1 340 ? -3.695 38.624 -27.967 1.00 19.41 340 THR A C 1
ATOM 2778 O O . THR A 1 340 ? -3.197 38.769 -29.083 1.00 20.05 340 THR A O 1
ATOM 2782 N N . LYS A 1 341 ? -4.778 39.297 -27.581 1.00 18.74 341 LYS A N 1
ATOM 2783 C CA . LYS A 1 341 ? -5.405 40.284 -28.459 1.00 19.21 341 LYS A CA 1
ATOM 2784 C C . LYS A 1 341 ? -4.736 41.647 -28.273 1.00 18.83 341 LYS A C 1
ATOM 2785 O O . LYS A 1 341 ? -4.625 42.131 -27.148 1.00 18.91 341 LYS A O 1
ATOM 2791 N N . PRO A 1 342 ? -4.272 42.274 -29.375 1.00 18.86 342 PRO A N 1
ATOM 2792 C CA . PRO A 1 342 ? -3.675 43.608 -29.213 1.00 18.82 342 PRO A CA 1
ATOM 2793 C C . PRO A 1 342 ? -4.679 44.606 -28.638 1.00 18.45 342 PRO A C 1
ATOM 2794 O O . PRO A 1 342 ? -5.877 44.515 -28.933 1.00 18.36 342 PRO A O 1
ATOM 2798 N N . LEU A 1 343 ? -4.206 45.534 -27.811 1.00 18.43 343 LEU A N 1
ATOM 2799 C CA . LEU A 1 343 ? -5.071 46.591 -27.282 1.00 18.38 343 LEU A CA 1
ATOM 2800 C C . LEU A 1 343 ? -5.679 47.433 -28.396 1.00 18.79 343 LEU A C 1
ATOM 2801 O O . LEU A 1 343 ? -4.959 47.998 -29.221 1.00 19.53 343 LEU A O 1
ATOM 2806 N N . ALA A 1 344 ? -7.007 47.526 -28.424 1.00 18.86 344 ALA A N 1
ATOM 2807 C CA . ALA A 1 344 ? -7.685 48.351 -29.429 1.00 18.92 344 ALA A CA 1
ATOM 2808 C C . ALA A 1 344 ? -7.589 49.851 -29.112 1.00 19.16 344 ALA A C 1
ATOM 2809 O O . ALA A 1 344 ? -7.632 50.687 -30.018 1.00 20.07 344 ALA A O 1
ATOM 2811 N N . GLN A 1 345 ? -7.470 50.163 -27.819 1.00 19.21 345 GLN A N 1
ATOM 2812 C CA . GLN A 1 345 ? -7.316 51.524 -27.292 1.00 19.28 345 GLN A CA 1
ATOM 2813 C C . GLN A 1 345 ? -6.837 51.423 -25.841 1.00 18.54 345 GLN A C 1
ATOM 2814 O O . GLN A 1 345 ? -6.789 50.330 -25.271 1.00 18.13 345 GLN A O 1
ATOM 2820 N N . LYS A 1 346 ? -6.492 52.567 -25.249 1.00 18.16 346 LYS A N 1
ATOM 2821 C CA . LYS A 1 346 ? -6.166 52.645 -23.830 1.00 18.10 346 LYS A CA 1
ATOM 2822 C C . LYS A 1 346 ? -7.279 52.040 -22.980 1.00 18.52 346 LYS A C 1
ATOM 2823 O O . LYS A 1 346 ? -8.455 52.276 -23.266 1.00 19.26 346 LYS A O 1
ATOM 2829 N N . ASP A 1 347 ? -6.906 51.291 -21.944 1.00 18.16 347 ASP A N 1
ATOM 2830 C CA . ASP A 1 347 ? -7.870 50.824 -20.954 1.00 18.34 347 ASP A CA 1
ATOM 2831 C C . ASP A 1 347 ? -8.265 52.009 -20.076 1.00 19.12 347 ASP A C 1
ATOM 2832 O O . ASP A 1 347 ? -7.516 52.394 -19.178 1.00 19.52 347 ASP A O 1
ATOM 2837 N N . GLU A 1 348 ? -9.445 52.568 -20.333 1.00 19.84 348 GLU A N 1
ATOM 2838 C CA . GLU A 1 348 ? -9.930 53.698 -19.538 1.00 21.02 348 GLU A CA 1
ATOM 2839 C C . GLU A 1 348 ? -10.974 53.258 -18.530 1.00 20.67 348 GLU A C 1
ATOM 2840 O O . GLU A 1 348 ? -11.597 54.089 -17.859 1.00 21.02 348 GLU A O 1
ATOM 2846 N N . SER A 1 349 ? -11.145 51.944 -18.411 1.00 19.69 349 SER A N 1
ATOM 2847 C CA . SER A 1 349 ? -12.085 51.407 -17.437 1.00 19.50 349 SER A CA 1
ATOM 2848 C C . SER A 1 349 ? -11.497 51.421 -16.032 1.00 20.54 349 SER A C 1
ATOM 2849 O O . SER A 1 349 ? -10.271 51.570 -15.836 1.00 19.42 349 SER A O 1
ATOM 2852 N N . ARG A 1 350 ? -12.381 51.254 -15.050 1.00 20.97 350 ARG A N 1
ATOM 2853 C CA A ARG A 1 350 ? -11.999 51.332 -13.649 0.50 21.54 350 ARG A CA 1
ATOM 2854 C CA B ARG A 1 350 ? -12.009 51.344 -13.645 0.50 21.55 350 ARG A CA 1
ATOM 2855 C C . ARG A 1 350 ? -12.508 50.135 -12.864 1.00 21.82 350 ARG A C 1
ATOM 2856 O O . ARG A 1 350 ? -13.435 49.430 -13.306 1.00 21.37 350 ARG A O 1
ATOM 2871 N N . LYS A 1 351 ? -11.898 49.900 -11.707 1.00 21.95 351 LYS A N 1
ATOM 2872 C CA . LYS A 1 351 ? -12.354 48.870 -10.785 1.00 23.42 351 LYS A CA 1
ATOM 2873 C C . LYS A 1 351 ? -12.607 49.539 -9.425 1.00 23.55 351 LYS A C 1
ATOM 2874 O O . LYS A 1 351 ? -11.888 49.280 -8.459 1.00 23.87 351 LYS A O 1
ATOM 2880 N N . PRO A 1 352 ? -13.635 50.414 -9.357 1.00 23.75 352 PRO A N 1
ATOM 2881 C CA . PRO A 1 352 ? -13.848 51.222 -8.151 1.00 23.91 352 PRO A CA 1
ATOM 2882 C C . PRO A 1 352 ? -14.264 50.391 -6.949 1.00 24.18 352 PRO A C 1
ATOM 2883 O O . PRO A 1 352 ? -14.855 49.313 -7.101 1.00 23.92 352 PRO A O 1
ATOM 2887 N N . LYS A 1 353 ? -13.927 50.886 -5.761 1.00 24.22 353 LYS A N 1
ATOM 2888 C CA . LYS A 1 353 ? -14.314 50.244 -4.513 1.00 24.62 353 LYS A CA 1
ATOM 2889 C C . LYS A 1 353 ? -15.770 50.585 -4.167 1.00 24.15 353 LYS A C 1
ATOM 2890 O O . LYS A 1 353 ? -16.526 49.716 -3.720 1.00 23.93 353 LYS A O 1
ATOM 2896 N N . TYR A 1 354 ? -16.150 51.847 -4.365 1.00 24.12 354 TYR A N 1
ATOM 2897 C CA . TYR A 1 354 ? -17.479 52.314 -3.961 1.00 24.29 354 TYR A CA 1
ATOM 2898 C C . TYR A 1 354 ? -18.473 52.223 -5.105 1.00 23.96 354 TYR A C 1
ATOM 2899 O O . TYR A 1 354 ? -18.415 53.004 -6.061 1.00 25.15 354 TYR A O 1
ATOM 2908 N N . LEU A 1 355 ? -19.393 51.268 -4.993 1.00 23.47 355 LEU A N 1
ATOM 2909 C CA . LEU A 1 355 ? -20.255 50.929 -6.117 1.00 23.48 355 LEU A CA 1
ATOM 2910 C C . LEU A 1 355 ? -21.703 51.387 -5.969 1.00 23.76 355 LEU A C 1
ATOM 2911 O O . LEU A 1 355 ? -22.267 51.962 -6.900 1.00 24.96 355 LEU A O 1
ATOM 2916 N N . ALA A 1 356 ? -22.308 51.108 -4.822 1.00 24.66 356 ALA A N 1
ATOM 2917 C CA . ALA A 1 356 ? -23.748 51.333 -4.649 1.00 24.84 356 ALA A CA 1
ATOM 2918 C C . ALA A 1 356 ? -24.148 51.464 -3.181 1.00 25.41 356 ALA A C 1
ATOM 2919 O O . ALA A 1 356 ? -23.349 51.196 -2.289 1.00 24.51 356 ALA A O 1
ATOM 2921 N N . SER A 1 357 ? -25.397 51.872 -2.948 1.00 26.17 357 SER A N 1
ATOM 2922 C CA A SER A 1 357 ? -25.949 51.958 -1.597 0.50 26.55 357 SER A CA 1
ATOM 2923 C CA B SER A 1 357 ? -25.949 51.962 -1.601 0.50 26.71 357 SER A CA 1
ATOM 2924 C C . SER A 1 357 ? -26.041 50.578 -0.962 1.00 27.11 357 SER A C 1
ATOM 2925 O O . SER A 1 357 ? -26.345 49.587 -1.640 1.00 26.84 357 SER A O 1
ATOM 2930 N N . TYR A 1 358 ? -25.775 50.511 0.340 1.00 27.47 358 TYR A N 1
ATOM 2931 C CA . TYR A 1 358 ? -25.942 49.275 1.086 1.00 28.49 358 TYR A CA 1
ATOM 2932 C C . TYR A 1 358 ? -27.434 48.955 1.185 1.00 29.26 358 TYR A C 1
ATOM 2933 O O . TYR A 1 358 ? -28.243 49.861 1.397 1.00 29.50 358 TYR A O 1
ATOM 2942 N N . PRO A 1 359 ? -27.814 47.675 0.999 1.00 29.94 359 PRO A N 1
ATOM 2943 C CA . PRO A 1 359 ? -29.200 47.289 1.298 1.00 30.73 359 PRO A CA 1
ATOM 2944 C C . PRO A 1 359 ? -29.604 47.596 2.749 1.00 31.73 359 PRO A C 1
ATOM 2945 O O . PRO A 1 359 ? -30.782 47.851 3.021 1.00 32.18 359 PRO A O 1
ATOM 2949 N N . SER A 1 360 ? -28.623 47.593 3.655 1.00 32.60 360 SER A N 1
ATOM 2950 C CA . SER A 1 360 ? -28.853 47.810 5.089 1.00 33.45 360 SER A CA 1
ATOM 2951 C C . SER A 1 360 ? -29.308 49.228 5.449 1.00 34.10 360 SER A C 1
ATOM 2952 O O . SER A 1 360 ? -29.726 49.473 6.584 1.00 34.53 360 SER A O 1
ATOM 2955 N N . VAL A 1 361 ? -29.228 50.152 4.491 1.00 34.50 361 VAL A N 1
ATOM 2956 C CA . VAL A 1 361 ? -29.715 51.526 4.680 1.00 35.06 361 VAL A CA 1
ATOM 2957 C C . VAL A 1 361 ? -31.238 51.517 4.867 1.00 35.56 361 VAL A C 1
ATOM 2958 O O . VAL A 1 361 ? -31.798 52.373 5.563 1.00 35.66 361 VAL A O 1
ATOM 2962 N N . GLN A 1 362 ? -31.892 50.534 4.251 1.00 35.92 362 GLN A N 1
ATOM 2963 C CA . GLN A 1 362 ? -33.339 50.367 4.365 1.00 36.41 362 GLN A CA 1
ATOM 2964 C C . GLN A 1 362 ? -33.731 49.925 5.770 1.00 36.41 362 GLN A C 1
ATOM 2965 O O . GLN A 1 362 ? -33.020 49.142 6.408 1.00 36.73 362 GLN A O 1
ATOM 2971 N N . HIS A 1 363 ? -34.864 50.438 6.244 1.00 36.37 363 HIS A N 1
ATOM 2972 C CA . HIS A 1 363 ? -35.338 50.148 7.594 1.00 36.33 363 HIS A CA 1
ATOM 2973 C C . HIS A 1 363 ? -36.821 49.769 7.589 1.00 35.67 363 HIS A C 1
ATOM 2974 O O . HIS A 1 363 ? -37.645 50.389 8.269 1.00 35.90 363 HIS A O 1
ATOM 2981 N N . GLU A 1 364 ? -37.152 48.740 6.815 1.00 34.53 364 GLU A N 1
ATOM 2982 C CA . GLU A 1 364 ? -38.531 48.280 6.712 1.00 33.49 364 GLU A CA 1
ATOM 2983 C C . GLU A 1 364 ? -38.940 47.470 7.936 1.00 32.19 364 GLU A C 1
ATOM 2984 O O . GLU A 1 364 ? -38.148 46.717 8.510 1.00 31.95 364 GLU A O 1
ATOM 2990 N N . ARG A 1 365 ? -40.192 47.648 8.331 1.00 30.67 365 ARG A N 1
ATOM 2991 C CA . ARG A 1 365 ? -40.771 46.904 9.432 1.00 28.99 365 ARG A CA 1
ATOM 2992 C C . ARG A 1 365 ? -41.022 45.447 9.019 1.00 27.98 365 ARG A C 1
ATOM 2993 O O . ARG A 1 365 ? -41.512 45.186 7.920 1.00 27.66 365 ARG A O 1
ATOM 3001 N N . ILE A 1 366 ? -40.677 44.507 9.893 1.00 26.81 366 ILE A N 1
ATOM 3002 C CA . ILE A 1 366 ? -40.910 43.088 9.613 1.00 25.92 366 ILE A CA 1
ATOM 3003 C C . ILE A 1 366 ? -42.372 42.729 9.878 1.00 25.35 366 ILE A C 1
ATOM 3004 O O . ILE A 1 366 ? -42.820 42.664 11.025 1.00 25.00 366 ILE A O 1
ATOM 3009 N N . GLN A 1 367 ? -43.104 42.510 8.790 1.00 24.37 367 GLN A N 1
ATOM 3010 C CA . GLN A 1 367 ? -44.540 42.245 8.823 1.00 24.36 367 GLN A CA 1
ATOM 3011 C C . GLN A 1 367 ? -44.829 40.810 9.252 1.00 24.14 367 GLN A C 1
ATOM 3012 O O . GLN A 1 367 ? -45.831 40.521 9.922 1.00 23.50 367 GLN A O 1
ATOM 3018 N N . ASN A 1 368 ? -43.950 39.901 8.848 1.00 23.77 368 ASN A N 1
ATOM 3019 C CA . ASN A 1 368 ? -44.172 38.486 9.032 1.00 23.88 368 ASN A CA 1
ATOM 3020 C C . ASN A 1 368 ? -42.853 37.733 9.030 1.00 23.86 368 ASN A C 1
ATOM 3021 O O . ASN A 1 368 ? -41.911 38.114 8.323 1.00 22.78 368 ASN A O 1
ATOM 3026 N N . ILE A 1 369 ? -42.788 36.696 9.857 1.00 23.66 369 ILE A N 1
ATOM 3027 C CA . ILE A 1 369 ? -41.686 35.751 9.829 1.00 24.48 369 ILE A CA 1
ATOM 3028 C C . ILE A 1 369 ? -42.246 34.416 9.371 1.00 24.60 369 ILE A C 1
ATOM 3029 O O . ILE A 1 369 ? -43.053 33.782 10.064 1.00 25.14 369 ILE A O 1
ATOM 3034 N N . ARG A 1 370 ? -41.807 33.991 8.193 1.00 24.80 370 ARG A N 1
ATOM 3035 C CA . ARG A 1 370 ? -42.336 32.805 7.552 1.00 24.94 370 ARG A CA 1
ATOM 3036 C C . ARG A 1 370 ? -41.340 31.660 7.694 1.00 25.40 370 ARG A C 1
ATOM 3037 O O . ARG A 1 370 ? -40.194 31.768 7.247 1.00 25.27 370 ARG A O 1
ATOM 3045 N N . THR A 1 371 ? -41.758 30.578 8.344 1.00 25.14 371 THR A N 1
ATOM 3046 C CA . THR A 1 371 ? -40.895 29.412 8.503 1.00 25.39 371 THR A CA 1
ATOM 3047 C C . THR A 1 371 ? -41.216 28.370 7.442 1.00 25.62 371 THR A C 1
ATOM 3048 O O . THR A 1 371 ? -42.373 27.963 7.278 1.00 25.76 371 THR A O 1
ATOM 3052 N N . LEU A 1 372 ? -40.188 27.956 6.704 1.00 25.36 372 LEU A N 1
ATOM 3053 C CA . LEU A 1 372 ? -40.377 27.040 5.584 1.00 25.68 372 LEU A CA 1
ATOM 3054 C C . LEU A 1 372 ? -39.381 25.914 5.666 1.00 25.48 372 LEU A C 1
ATOM 3055 O O . LEU A 1 372 ? -38.238 26.136 6.056 1.00 26.55 372 LEU A O 1
ATOM 3060 N N . LYS A 1 373 ? -39.803 24.708 5.307 1.00 25.24 373 LYS A N 1
ATOM 3061 C CA A LYS A 1 373 ? -38.907 23.552 5.352 0.50 25.36 373 LYS A CA 1
ATOM 3062 C CA B LYS A 1 373 ? -38.901 23.563 5.347 0.50 25.47 373 LYS A CA 1
ATOM 3063 C C . LYS A 1 373 ? -38.736 22.897 3.984 1.00 25.15 373 LYS A C 1
ATOM 3064 O O . LYS A 1 373 ? -39.667 22.857 3.178 1.00 25.20 373 LYS A O 1
ATOM 3075 N N . LEU A 1 374 ? -37.534 22.395 3.734 1.00 24.43 374 LEU A N 1
ATOM 3076 C CA . LEU A 1 374 ? -37.238 21.693 2.502 1.00 24.22 374 LEU A CA 1
ATOM 3077 C C . LEU A 1 374 ? -37.338 20.204 2.789 1.00 24.96 374 LEU A C 1
ATOM 3078 O O . LEU A 1 374 ? -36.567 19.668 3.581 1.00 25.33 374 LEU A O 1
ATOM 3083 N N . ALA A 1 375 ? -38.300 19.541 2.158 1.00 25.29 375 ALA A N 1
ATOM 3084 C CA . ALA A 1 375 ? -38.628 18.171 2.526 1.00 26.11 375 ALA A CA 1
ATOM 3085 C C . ALA A 1 375 ? -39.051 17.352 1.310 1.00 26.26 375 ALA A C 1
ATOM 3086 O O . ALA A 1 375 ? -38.452 17.458 0.243 1.00 25.97 375 ALA A O 1
ATOM 3088 N N . GLY A 1 376 ? -40.087 16.538 1.480 1.00 27.00 376 GLY A N 1
ATOM 3089 C CA . GLY A 1 376 ? -40.516 15.642 0.418 1.00 27.08 376 GLY A CA 1
ATOM 3090 C C . GLY A 1 376 ? -40.911 14.262 0.906 1.00 27.47 376 GLY A C 1
ATOM 3091 O O . GLY A 1 376 ? -40.968 14.000 2.115 1.00 27.57 376 GLY A O 1
ATOM 3092 N N . THR A 1 377 ? -41.185 13.385 -0.052 1.00 26.96 377 THR A N 1
ATOM 3093 C CA . THR A 1 377 ? -41.742 12.069 0.226 1.00 26.77 377 THR A CA 1
ATOM 3094 C C . THR A 1 377 ? -41.278 11.089 -0.854 1.00 26.64 377 THR A C 1
ATOM 3095 O O . THR A 1 377 ? -40.335 11.382 -1.603 1.00 26.08 377 THR A O 1
ATOM 3099 N N . GLN A 1 378 ? -41.914 9.922 -0.904 1.00 26.28 378 GLN A N 1
ATOM 3100 C CA . GLN A 1 378 ? -41.599 8.897 -1.889 1.00 26.43 378 GLN A CA 1
ATOM 3101 C C . GLN A 1 378 ? -42.886 8.521 -2.616 1.00 25.79 378 GLN A C 1
ATOM 3102 O O . GLN A 1 378 ? -43.942 8.384 -1.981 1.00 25.55 378 GLN A O 1
ATOM 3108 N N . ASP A 1 379 ? -42.815 8.371 -3.938 1.00 25.00 379 ASP A N 1
ATOM 3109 C CA . ASP A 1 379 ? -44.018 8.063 -4.709 1.00 24.62 379 ASP A CA 1
ATOM 3110 C C . ASP A 1 379 ? -44.251 6.558 -4.837 1.00 24.82 379 ASP A C 1
ATOM 3111 O O . ASP A 1 379 ? -43.489 5.759 -4.284 1.00 24.51 379 ASP A O 1
ATOM 3116 N N . GLU A 1 380 ? -45.301 6.188 -5.567 1.00 25.25 380 GLU A N 1
ATOM 3117 C CA A GLU A 1 380 ? -45.698 4.783 -5.723 0.50 25.76 380 GLU A CA 1
ATOM 3118 C CA B GLU A 1 380 ? -45.686 4.780 -5.701 0.50 25.68 380 GLU A CA 1
ATOM 3119 C C . GLU A 1 380 ? -44.645 3.946 -6.444 1.00 25.73 380 GLU A C 1
ATOM 3120 O O . GLU A 1 380 ? -44.678 2.709 -6.394 1.00 25.80 380 GLU A O 1
ATOM 3131 N N . TYR A 1 381 ? -43.720 4.626 -7.123 1.00 25.51 381 TYR A N 1
ATOM 3132 C CA . TYR A 1 381 ? -42.662 3.951 -7.865 1.00 25.83 381 TYR A CA 1
ATOM 3133 C C . TYR A 1 381 ? -41.361 3.863 -7.076 1.00 25.41 381 TYR A C 1
ATOM 3134 O O . TYR A 1 381 ? -40.389 3.270 -7.546 1.00 26.19 381 TYR A O 1
ATOM 3143 N N . GLY A 1 382 ? -41.340 4.452 -5.883 1.00 24.94 382 GLY A N 1
ATOM 3144 C CA . GLY A 1 382 ? -40.149 4.446 -5.037 1.00 24.28 382 GLY A CA 1
ATOM 3145 C C . GLY A 1 382 ? -39.217 5.625 -5.268 1.00 24.11 382 GLY A C 1
ATOM 3146 O O . GLY A 1 382 ? -38.105 5.664 -4.725 1.00 24.72 382 GLY A O 1
ATOM 3147 N N . ARG A 1 383 ? -39.667 6.592 -6.063 1.00 23.01 383 ARG A N 1
ATOM 3148 C CA . ARG A 1 383 ? -38.845 7.766 -6.391 1.00 22.67 383 ARG A CA 1
ATOM 3149 C C . ARG A 1 383 ? -39.013 8.869 -5.363 1.00 22.81 383 ARG A C 1
ATOM 3150 O O . ARG A 1 383 ? -40.101 9.021 -4.793 1.00 22.61 383 ARG A O 1
ATOM 3158 N N . PRO A 1 384 ? -37.948 9.667 -5.145 1.00 22.83 384 PRO A N 1
ATOM 3159 C CA . PRO A 1 384 ? -38.068 10.815 -4.251 1.00 22.85 384 PRO A CA 1
ATOM 3160 C C . PRO A 1 384 ? -38.857 11.934 -4.915 1.00 22.76 384 PRO A C 1
ATOM 3161 O O . PRO A 1 384 ? -38.659 12.225 -6.097 1.00 22.83 384 PRO A O 1
ATOM 3165 N N . VAL A 1 385 ? -39.773 12.530 -4.157 1.00 22.50 385 VAL A N 1
ATOM 3166 C CA . VAL A 1 385 ? -40.514 13.698 -4.612 1.00 22.00 385 VAL A CA 1
ATOM 3167 C C . VAL A 1 385 ? -40.114 14.820 -3.672 1.00 22.06 385 VAL A C 1
ATOM 3168 O O . VAL A 1 385 ? -40.438 14.777 -2.487 1.00 22.21 385 VAL A O 1
ATOM 3172 N N . LEU A 1 386 ? -39.390 15.805 -4.195 1.00 21.86 386 LEU A N 1
ATOM 3173 C CA A LEU A 1 386 ? -38.897 16.917 -3.383 0.50 21.86 386 LEU A CA 1
ATOM 3174 C CA B LEU A 1 386 ? -38.904 16.899 -3.366 0.50 21.92 386 LEU A CA 1
ATOM 3175 C C . LEU A 1 386 ? -39.994 17.952 -3.214 1.00 21.68 386 LEU A C 1
ATOM 3176 O O . LEU A 1 386 ? -40.589 18.387 -4.195 1.00 21.67 386 LEU A O 1
ATOM 3185 N N . LEU A 1 387 ? -40.253 18.345 -1.967 1.00 21.50 387 LEU A N 1
ATOM 3186 C CA . LEU A 1 387 ? -41.371 19.235 -1.660 1.00 21.47 387 LEU A CA 1
ATOM 3187 C C . LEU A 1 387 ? -40.972 20.378 -0.753 1.00 21.66 387 LEU A C 1
ATOM 3188 O O . LEU A 1 387 ? -40.181 20.204 0.178 1.00 22.76 387 LEU A O 1
ATOM 3193 N N . LEU A 1 388 ? -41.536 21.546 -1.033 1.00 21.04 388 LEU A N 1
ATOM 3194 C CA . LEU A 1 388 ? -41.435 22.697 -0.145 1.00 20.92 388 LEU A CA 1
ATOM 3195 C C . LEU A 1 388 ? -42.574 22.572 0.862 1.00 21.63 388 LEU A C 1
ATOM 3196 O O . LEU A 1 388 ? -43.730 22.450 0.459 1.00 21.12 388 LEU A O 1
ATOM 3201 N N . ASN A 1 389 ? -42.231 22.561 2.153 1.00 22.24 389 ASN A N 1
ATOM 3202 C CA A ASN A 1 389 ? -43.236 22.432 3.226 0.60 22.86 389 ASN A CA 1
ATOM 3203 C CA B ASN A 1 389 ? -43.203 22.405 3.253 0.40 23.00 389 ASN A CA 1
ATOM 3204 C C . ASN A 1 389 ? -44.134 21.191 3.123 1.00 23.45 389 ASN A C 1
ATOM 3205 O O . ASN A 1 389 ? -45.276 21.200 3.611 1.00 24.09 389 ASN A O 1
ATOM 3214 N N . ASN A 1 390 ? -43.637 20.129 2.493 1.00 23.96 390 ASN A N 1
ATOM 3215 C CA . ASN A 1 390 ? -44.434 18.915 2.220 1.00 24.53 390 ASN A CA 1
ATOM 3216 C C . ASN A 1 390 ? -45.777 19.212 1.551 1.00 24.14 390 ASN A C 1
ATOM 3217 O O . ASN A 1 390 ? -46.789 18.537 1.805 1.00 24.00 390 ASN A O 1
ATOM 3222 N N . LYS A 1 391 ? -45.779 20.239 0.703 1.00 23.00 391 LYS A N 1
ATOM 3223 C CA . LYS A 1 391 ? -46.932 20.569 -0.127 1.00 23.00 391 LYS A CA 1
ATOM 3224 C C . LYS A 1 391 ? -46.581 20.340 -1.587 1.00 22.40 391 LYS A C 1
ATOM 3225 O O . LYS A 1 391 ? -45.447 20.574 -2.006 1.00 22.12 391 LYS A O 1
ATOM 3231 N N . ARG A 1 392 ? -47.555 19.870 -2.353 1.00 21.96 392 ARG A N 1
ATOM 3232 C CA . ARG A 1 392 ? -47.414 19.760 -3.800 1.00 22.10 392 ARG A CA 1
ATOM 3233 C C . ARG A 1 392 ? -47.640 21.110 -4.463 1.00 21.75 392 ARG A C 1
ATOM 3234 O O . ARG A 1 392 ? -48.313 21.989 -3.917 1.00 21.11 392 ARG A O 1
ATOM 3242 N N . TRP A 1 393 ? -47.089 21.264 -5.662 1.00 21.81 393 TRP A N 1
ATOM 3243 C CA . TRP A 1 393 ? -47.350 22.450 -6.466 1.00 21.93 393 TRP A CA 1
ATOM 3244 C C . TRP A 1 393 ? -48.852 22.763 -6.513 1.00 22.62 393 TRP A C 1
ATOM 3245 O O . TRP A 1 393 ? -49.258 23.914 -6.353 1.00 21.97 393 TRP A O 1
ATOM 3256 N N . HIS A 1 394 ? -49.668 21.728 -6.704 1.00 23.55 394 HIS A N 1
ATOM 3257 C CA . HIS A 1 394 ? -51.105 21.909 -6.918 1.00 25.14 394 HIS A CA 1
ATOM 3258 C C . HIS A 1 394 ? -51.928 22.144 -5.644 1.00 24.83 394 HIS A C 1
ATOM 3259 O O . HIS A 1 394 ? -53.113 22.467 -5.734 1.00 25.69 394 HIS A O 1
ATOM 3266 N N . ASP A 1 395 ? -51.314 21.981 -4.474 1.00 24.35 395 ASP A N 1
ATOM 3267 C CA . ASP A 1 395 ? -52.015 22.230 -3.207 1.00 24.13 395 ASP A CA 1
ATOM 3268 C C . ASP A 1 395 ? -52.357 23.719 -3.066 1.00 24.11 395 ASP A C 1
ATOM 3269 O O . ASP A 1 395 ? -51.655 24.568 -3.617 1.00 23.43 395 ASP A O 1
ATOM 3274 N N . PRO A 1 396 ? -53.449 24.045 -2.348 1.00 23.89 396 PRO A N 1
ATOM 3275 C CA . PRO A 1 396 ? -53.781 25.459 -2.159 1.00 23.76 396 PRO A CA 1
ATOM 3276 C C . PRO A 1 396 ? -52.600 26.322 -1.689 1.00 23.19 396 PRO A C 1
ATOM 3277 O O . PRO A 1 396 ? -51.791 25.883 -0.866 1.00 22.89 396 PRO A O 1
ATOM 3281 N N . VAL A 1 397 ? -52.525 27.542 -2.217 1.00 23.09 397 VAL A N 1
ATOM 3282 C CA . VAL A 1 397 ? -51.418 28.462 -1.916 1.00 23.10 397 VAL A CA 1
ATOM 3283 C C . VAL A 1 397 ? -51.314 28.771 -0.425 1.00 23.13 397 VAL A C 1
ATOM 3284 O O . VAL A 1 397 ? -52.332 28.963 0.259 1.00 23.31 397 VAL A O 1
ATOM 3288 N N . THR A 1 398 ? -50.081 28.799 0.077 1.00 22.70 398 THR A N 1
ATOM 3289 C CA . THR A 1 398 ? -49.830 29.103 1.481 1.00 22.65 398 THR A CA 1
ATOM 3290 C C . THR A 1 398 ? -48.894 30.291 1.677 1.00 22.40 398 THR A C 1
ATOM 3291 O O . THR A 1 398 ? -48.948 30.958 2.708 1.00 22.87 398 THR A O 1
ATOM 3295 N N . GLU A 1 399 ? -48.025 30.554 0.699 1.00 21.93 399 GLU A N 1
ATOM 3296 C CA . GLU A 1 399 ? -47.124 31.703 0.792 1.00 21.77 399 GLU A CA 1
ATOM 3297 C C . GLU A 1 399 ? -47.822 32.912 0.191 1.00 21.73 399 GLU A C 1
ATOM 3298 O O . GLU A 1 399 ? -47.867 33.077 -1.037 1.00 21.51 399 GLU A O 1
ATOM 3304 N N . THR A 1 400 ? -48.395 33.740 1.067 1.00 21.69 400 THR A N 1
ATOM 3305 C CA . THR A 1 400 ? -49.251 34.844 0.645 1.00 21.90 400 THR A CA 1
ATOM 3306 C C . THR A 1 400 ? -48.852 36.189 1.271 1.00 22.22 400 THR A C 1
ATOM 3307 O O . THR A 1 400 ? -49.620 36.796 2.015 1.00 22.15 400 THR A O 1
ATOM 3311 N N . PRO A 1 401 ? -47.647 36.684 0.948 1.00 21.80 401 PRO A N 1
ATOM 3312 C CA . PRO A 1 401 ? -47.237 37.980 1.493 1.00 22.40 401 PRO A CA 1
ATOM 3313 C C . PRO A 1 401 ? -48.094 39.130 0.977 1.00 22.93 401 PRO A C 1
ATOM 3314 O O . PRO A 1 401 ? -48.612 39.075 -0.141 1.00 23.04 401 PRO A O 1
ATOM 3318 N N . LYS A 1 402 ? -48.248 40.167 1.795 1.00 23.49 402 LYS A N 1
ATOM 3319 C CA . LYS A 1 402 ? -49.000 41.349 1.388 1.00 24.42 402 LYS A CA 1
ATOM 3320 C C . LYS A 1 402 ? -48.106 42.311 0.630 1.00 23.90 402 LYS A C 1
ATOM 3321 O O . LYS A 1 402 ? -46.951 42.521 1.012 1.00 24.04 402 LYS A O 1
ATOM 3327 N N . VAL A 1 403 ? -48.647 42.911 -0.429 1.00 23.91 403 VAL A N 1
ATOM 3328 C CA . VAL A 1 403 ? -47.883 43.828 -1.265 1.00 23.99 403 VAL A CA 1
ATOM 3329 C C . VAL A 1 403 ? -47.311 44.984 -0.441 1.00 24.26 403 VAL A C 1
ATOM 3330 O O . VAL A 1 403 ? -47.987 45.539 0.436 1.00 24.08 403 VAL A O 1
ATOM 3334 N N . GLY A 1 404 ? -46.049 45.310 -0.701 1.00 23.86 404 GLY A N 1
ATOM 3335 C CA . GLY A 1 404 ? -45.397 46.439 -0.047 1.00 23.80 404 GLY A CA 1
ATOM 3336 C C . GLY A 1 404 ? -44.833 46.138 1.331 1.00 23.81 404 GLY A C 1
ATOM 3337 O O . GLY A 1 404 ? -44.184 47.000 1.926 1.00 24.79 404 GLY A O 1
ATOM 3338 N N . THR A 1 405 ? -45.076 44.928 1.835 1.00 23.19 405 THR A N 1
ATOM 3339 C CA . THR A 1 405 ? -44.592 44.532 3.159 1.00 23.02 405 THR A CA 1
ATOM 3340 C C . THR A 1 405 ? -43.307 43.724 3.075 1.00 22.78 405 THR A C 1
ATOM 3341 O O . THR A 1 405 ? -43.004 43.122 2.044 1.00 22.73 405 THR A O 1
ATOM 3345 N N . THR A 1 406 ? -42.573 43.711 4.183 1.00 22.22 406 THR A N 1
ATOM 3346 C CA . THR A 1 406 ? -41.305 43.019 4.282 1.00 21.88 406 THR A CA 1
ATOM 3347 C C . THR A 1 406 ? -41.434 41.814 5.205 1.00 21.59 406 THR A C 1
ATOM 3348 O O . THR A 1 406 ? -42.029 41.897 6.282 1.00 21.70 406 THR A O 1
ATOM 3352 N N . GLU A 1 407 ? -40.895 40.679 4.769 1.00 20.96 407 GLU A N 1
ATOM 3353 C CA . GLU A 1 407 ? -40.930 39.469 5.562 1.00 20.78 407 GLU A CA 1
ATOM 3354 C C . GLU A 1 407 ? -39.534 38.899 5.725 1.00 21.11 407 GLU A C 1
ATOM 3355 O O . GLU A 1 407 ? -38.676 39.095 4.864 1.00 21.57 407 GLU A O 1
ATOM 3361 N N . ILE A 1 408 ? -39.322 38.205 6.834 1.00 20.65 408 ILE A N 1
ATOM 3362 C CA . ILE A 1 408 ? -38.182 37.316 6.987 1.00 20.80 408 ILE A CA 1
ATOM 3363 C C . ILE A 1 408 ? -38.654 35.902 6.661 1.00 20.77 408 ILE A C 1
ATOM 3364 O O . ILE A 1 408 ? -39.644 35.421 7.221 1.00 20.96 408 ILE A O 1
ATOM 3369 N N . TRP A 1 409 ? -37.968 35.245 5.726 1.00 20.34 409 TRP A N 1
ATOM 3370 C CA . TRP A 1 409 ? -38.206 33.834 5.455 1.00 20.17 409 TRP A CA 1
ATOM 3371 C C . TRP A 1 409 ? -37.089 33.013 6.078 1.00 20.47 409 TRP A C 1
ATOM 3372 O O . TRP A 1 409 ? -35.898 33.233 5.792 1.00 20.86 409 TRP A O 1
ATOM 3383 N N . SER A 1 410 ? -37.487 32.079 6.934 1.00 20.49 410 SER A N 1
ATOM 3384 C CA A SER A 1 410 ? -36.561 31.188 7.616 0.50 20.82 410 SER A CA 1
ATOM 3385 C CA B SER A 1 410 ? -36.553 31.178 7.603 0.50 20.78 410 SER A CA 1
ATOM 3386 C C . SER A 1 410 ? -36.643 29.797 6.983 1.00 20.96 410 SER A C 1
ATOM 3387 O O . SER A 1 410 ? -37.609 29.055 7.195 1.00 21.11 410 SER A O 1
ATOM 3392 N N . ILE A 1 411 ? -35.627 29.462 6.196 1.00 20.77 411 ILE A N 1
ATOM 3393 C CA . ILE A 1 411 ? -35.632 28.246 5.395 1.00 20.94 411 ILE A CA 1
ATOM 3394 C C . ILE A 1 411 ? -34.841 27.135 6.067 1.00 21.12 411 ILE A C 1
ATOM 3395 O O . ILE A 1 411 ? -33.616 27.216 6.185 1.00 21.14 411 ILE A O 1
ATOM 3400 N N . ILE A 1 412 ? -35.555 26.098 6.495 1.00 20.97 412 ILE A N 1
ATOM 3401 C CA . ILE A 1 412 ? -34.948 24.965 7.197 1.00 21.40 412 ILE A CA 1
ATOM 3402 C C . ILE A 1 412 ? -34.619 23.852 6.217 1.00 21.65 412 ILE A C 1
ATOM 3403 O O . ILE A 1 412 ? -35.510 23.325 5.536 1.00 21.85 412 ILE A O 1
ATOM 3408 N N . ASN A 1 413 ? -33.342 23.478 6.157 1.00 21.95 413 ASN A N 1
ATOM 3409 C CA . ASN A 1 413 ? -32.917 22.396 5.266 1.00 21.89 413 ASN A CA 1
ATOM 3410 C C . ASN A 1 413 ? -32.369 21.174 6.004 1.00 22.85 413 ASN A C 1
ATOM 3411 O O . ASN A 1 413 ? -31.176 21.118 6.303 1.00 22.83 413 ASN A O 1
ATOM 3416 N N . PRO A 1 414 ? -33.240 20.191 6.299 1.00 23.70 414 PRO A N 1
ATOM 3417 C CA . PRO A 1 414 ? -32.784 18.944 6.914 1.00 24.48 414 PRO A CA 1
ATOM 3418 C C . PRO A 1 414 ? -32.382 17.853 5.909 1.00 25.35 414 PRO A C 1
ATOM 3419 O O . PRO A 1 414 ? -32.136 16.708 6.307 1.00 25.87 414 PRO A O 1
ATOM 3423 N N . THR A 1 415 ? -32.314 18.194 4.620 1.00 25.96 415 THR A N 1
ATOM 3424 C CA . THR A 1 415 ? -31.940 17.209 3.601 1.00 26.67 415 THR A CA 1
ATOM 3425 C C . THR A 1 415 ? -30.424 17.031 3.526 1.00 27.15 415 THR A C 1
ATOM 3426 O O . THR A 1 415 ? -29.679 17.738 4.202 1.00 27.50 415 THR A O 1
ATOM 3430 N N . ARG A 1 416 ? -29.970 16.100 2.689 1.00 27.68 416 ARG A N 1
ATOM 3431 C CA . ARG A 1 416 ? -28.536 15.823 2.561 1.00 27.88 416 ARG A CA 1
ATOM 3432 C C . ARG A 1 416 ? -27.773 16.807 1.662 1.00 27.51 416 ARG A C 1
ATOM 3433 O O . ARG A 1 416 ? -26.537 16.844 1.682 1.00 28.10 416 ARG A O 1
ATOM 3436 N N . GLY A 1 417 ? -28.499 17.604 0.881 1.00 26.55 417 GLY A N 1
ATOM 3437 C CA . GLY A 1 417 ? -27.858 18.443 -0.130 1.00 25.48 417 GLY A CA 1
ATOM 3438 C C . GLY A 1 417 ? -28.272 19.897 -0.089 1.00 24.33 417 GLY A C 1
ATOM 3439 O O . GLY A 1 417 ? -29.221 20.263 0.600 1.00 24.32 417 GLY A O 1
ATOM 3440 N N . THR A 1 418 ? -27.528 20.726 -0.818 1.00 22.73 418 THR A N 1
ATOM 3441 C CA . THR A 1 418 ? -27.865 22.135 -0.986 1.00 21.78 418 THR A CA 1
ATOM 3442 C C . THR A 1 418 ? -29.028 22.278 -1.966 1.00 20.47 418 THR A C 1
ATOM 3443 O O . THR A 1 418 ? -29.154 21.506 -2.918 1.00 20.50 418 THR A O 1
ATOM 3447 N N . HIS A 1 419 ? -29.886 23.264 -1.714 1.00 18.98 419 HIS A N 1
ATOM 3448 C CA . HIS A 1 419 ? -30.914 23.647 -2.678 1.00 17.98 419 HIS A CA 1
ATOM 3449 C C . HIS A 1 419 ? -30.795 25.139 -2.972 1.00 17.21 419 HIS A C 1
ATOM 3450 O O . HIS A 1 419 ? -30.831 25.953 -2.047 1.00 17.27 419 HIS A O 1
ATOM 3457 N N . PRO A 1 420 ? -30.648 25.501 -4.266 1.00 16.46 420 PRO A N 1
ATOM 3458 C CA . PRO A 1 420 ? -30.623 26.915 -4.625 1.00 16.23 420 PRO A CA 1
ATOM 3459 C C . PRO A 1 420 ? -32.050 27.469 -4.726 1.00 16.34 420 PRO A C 1
ATOM 3460 O O . PRO A 1 420 ? -32.735 27.304 -5.736 1.00 16.41 420 PRO A O 1
ATOM 3464 N N . ILE A 1 421 ? -32.487 28.114 -3.651 1.00 16.45 421 ILE A N 1
ATOM 3465 C CA . ILE A 1 421 ? -33.863 28.596 -3.549 1.00 16.24 421 ILE A CA 1
ATOM 3466 C C . ILE A 1 421 ? -34.018 29.940 -4.238 1.00 16.38 421 ILE A C 1
ATOM 3467 O O . ILE A 1 421 ? -33.236 30.860 -4.001 1.00 15.66 421 ILE A O 1
ATOM 3472 N N . HIS A 1 422 ? -35.059 30.047 -5.065 1.00 15.36 422 HIS A N 1
ATOM 3473 C CA . HIS A 1 422 ? -35.326 31.236 -5.860 1.00 14.96 422 HIS A CA 1
ATOM 3474 C C . HIS A 1 422 ? -36.755 31.733 -5.633 1.00 15.10 422 HIS A C 1
ATOM 3475 O O . HIS A 1 422 ? -37.691 30.938 -5.634 1.00 15.18 422 HIS A O 1
ATOM 3482 N N . LEU A 1 423 ? -36.895 33.039 -5.401 1.00 15.68 423 LEU A N 1
ATOM 3483 C CA . LEU A 1 423 ? -38.198 33.715 -5.342 1.00 16.08 423 LEU A CA 1
ATOM 3484 C C . LEU A 1 423 ? -38.360 34.577 -6.585 1.00 16.10 423 LEU A C 1
ATOM 3485 O O . LEU A 1 423 ? -37.464 35.335 -6.932 1.00 16.23 423 LEU A O 1
ATOM 3490 N N . HIS A 1 424 ? -39.500 34.466 -7.263 1.00 15.85 424 HIS A N 1
ATOM 3491 C CA . HIS A 1 424 ? -39.795 35.357 -8.382 1.00 16.45 424 HIS A CA 1
ATOM 3492 C C . HIS A 1 424 ? -40.072 36.781 -7.890 1.00 17.21 424 HIS A C 1
ATOM 3493 O O . HIS A 1 424 ? -40.253 37.000 -6.688 1.00 17.40 424 HIS A O 1
ATOM 3500 N N . LEU A 1 425 ? -40.091 37.726 -8.838 1.00 17.11 425 LEU A N 1
ATOM 3501 C CA . LEU A 1 425 ? -40.376 39.165 -8.624 1.00 17.81 425 LEU A CA 1
ATOM 3502 C C . LEU A 1 425 ? -39.334 39.980 -7.851 1.00 18.14 425 LEU A C 1
ATOM 3503 O O . LEU A 1 425 ? -38.917 41.057 -8.303 1.00 19.34 425 LEU A O 1
ATOM 3508 N N . VAL A 1 426 ? -38.962 39.481 -6.683 1.00 18.29 426 VAL A N 1
ATOM 3509 C CA . VAL A 1 426 ? -38.194 40.268 -5.724 1.00 18.75 426 VAL A CA 1
ATOM 3510 C C . VAL A 1 426 ? -36.712 39.917 -5.764 1.00 18.86 426 VAL A C 1
ATOM 3511 O O . VAL A 1 426 ? -36.336 38.843 -6.239 1.00 19.51 426 VAL A O 1
ATOM 3515 N N . SER A 1 427 ? -35.882 40.834 -5.270 1.00 18.85 427 SER A N 1
ATOM 3516 C CA . SER A 1 427 ? -34.556 40.456 -4.782 1.00 18.83 427 SER A CA 1
ATOM 3517 C C . SER A 1 427 ? -34.573 40.659 -3.273 1.00 19.38 427 SER A C 1
ATOM 3518 O O . SER A 1 427 ? -35.388 41.431 -2.749 1.00 20.38 427 SER A O 1
ATOM 3521 N N . PHE A 1 428 ? -33.705 39.944 -2.573 1.00 18.58 428 PHE A N 1
ATOM 3522 C CA . PHE A 1 428 ? -33.742 39.915 -1.118 1.00 18.60 428 PHE A CA 1
ATOM 3523 C C . PHE A 1 428 ? -32.363 40.067 -0.497 1.00 19.16 428 PHE A C 1
ATOM 3524 O O . PHE A 1 428 ? -31.345 39.924 -1.174 1.00 18.41 428 PHE A O 1
ATOM 3532 N N . ARG A 1 429 ? -32.351 40.365 0.798 1.00 19.14 429 ARG A N 1
ATOM 3533 C CA . ARG A 1 429 ? -31.114 40.417 1.580 1.00 19.95 429 ARG A CA 1
ATOM 3534 C C . ARG A 1 429 ? -30.909 39.096 2.298 1.00 19.86 429 ARG A C 1
ATOM 3535 O O . ARG A 1 429 ? -31.872 38.452 2.716 1.00 20.09 429 ARG A O 1
ATOM 3543 N N . VAL A 1 430 ? -29.651 38.696 2.461 1.00 20.34 430 VAL A N 1
ATOM 3544 C CA . VAL A 1 430 ? -29.319 37.505 3.231 1.00 20.87 430 VAL A CA 1
ATOM 3545 C C . VAL A 1 430 ? -28.999 37.950 4.657 1.00 21.41 430 VAL A C 1
ATOM 3546 O O . VAL A 1 430 ? -28.174 38.843 4.854 1.00 21.56 430 VAL A O 1
ATOM 3550 N N . LEU A 1 431 ? -29.663 37.339 5.635 1.00 21.53 431 LEU A N 1
ATOM 3551 C CA . LEU A 1 431 ? -29.464 37.720 7.036 1.00 21.96 431 LEU A CA 1
ATOM 3552 C C . LEU A 1 431 ? -28.381 36.869 7.695 1.00 22.21 431 LEU A C 1
ATOM 3553 O O . LEU A 1 431 ? -27.403 37.409 8.218 1.00 22.17 431 LEU A O 1
ATOM 3558 N N . ASP A 1 432 ? -28.559 35.550 7.662 1.00 22.36 432 ASP A N 1
ATOM 3559 C CA . ASP A 1 432 ? -27.595 34.612 8.254 1.00 23.25 432 ASP A CA 1
ATOM 3560 C C . ASP A 1 432 ? -27.900 33.145 7.945 1.00 23.24 432 ASP A C 1
ATOM 3561 O O . ASP A 1 432 ? -28.980 32.805 7.441 1.00 22.76 432 ASP A O 1
ATOM 3566 N N . ARG A 1 433 ? -26.927 32.285 8.244 1.00 23.05 433 ARG A N 1
ATOM 3567 C CA . ARG A 1 433 ? -27.101 30.839 8.196 1.00 23.48 433 ARG A CA 1
ATOM 3568 C C . ARG A 1 433 ? -26.722 30.255 9.557 1.00 24.20 433 ARG A C 1
ATOM 3569 O O . ARG A 1 433 ? -25.777 30.728 10.191 1.00 24.79 433 ARG A O 1
ATOM 3577 N N . ARG A 1 434 ? -27.449 29.235 10.009 1.00 24.43 434 ARG A N 1
ATOM 3578 C CA . ARG A 1 434 ? -27.154 28.633 11.314 1.00 25.12 434 ARG A CA 1
ATOM 3579 C C . ARG A 1 434 ? -27.349 27.124 11.300 1.00 25.46 434 ARG A C 1
ATOM 3580 O O . ARG A 1 434 ? -28.395 26.648 10.867 1.00 25.86 434 ARG A O 1
ATOM 3588 N N . PRO A 1 435 ? -26.344 26.357 11.778 1.00 25.70 435 PRO A N 1
ATOM 3589 C CA . PRO A 1 435 ? -26.451 24.897 11.730 1.00 25.92 435 PRO A CA 1
ATOM 3590 C C . PRO A 1 435 ? -27.361 24.337 12.831 1.00 26.33 435 PRO A C 1
ATOM 3591 O O . PRO A 1 435 ? -27.454 24.925 13.910 1.00 26.39 435 PRO A O 1
ATOM 3595 N N . PHE A 1 436 ? -28.032 23.221 12.549 1.00 26.70 436 PHE A N 1
ATOM 3596 C CA . PHE A 1 436 ? -28.929 22.594 13.528 1.00 27.36 436 PHE A CA 1
ATOM 3597 C C . PHE A 1 436 ? -28.814 21.068 13.536 1.00 28.03 436 PHE A C 1
ATOM 3598 O O . PHE A 1 436 ? -28.247 20.465 12.620 1.00 27.94 436 PHE A O 1
ATOM 3606 N N . ASP A 1 437 ? -29.378 20.462 14.581 1.00 29.06 437 ASP A N 1
ATOM 3607 C CA . ASP A 1 437 ? -29.375 19.020 14.784 1.00 30.35 437 ASP A CA 1
ATOM 3608 C C . ASP A 1 437 ? -30.424 18.384 13.877 1.00 30.73 437 ASP A C 1
ATOM 3609 O O . ASP A 1 437 ? -31.622 18.442 14.171 1.00 30.57 437 ASP A O 1
ATOM 3614 N N . ILE A 1 438 ? -29.967 17.786 12.778 1.00 31.14 438 ILE A N 1
ATOM 3615 C CA . ILE A 1 438 ? -30.863 17.205 11.769 1.00 31.74 438 ILE A CA 1
ATOM 3616 C C . ILE A 1 438 ? -31.727 16.076 12.337 1.00 31.95 438 ILE A C 1
ATOM 3617 O O . ILE A 1 438 ? -32.956 16.120 12.220 1.00 31.76 438 ILE A O 1
ATOM 3622 N N . ALA A 1 439 ? -31.083 15.086 12.960 1.00 32.36 439 ALA A N 1
ATOM 3623 C CA . ALA A 1 439 ? -31.784 13.939 13.555 1.00 32.66 439 ALA A CA 1
ATOM 3624 C C . ALA A 1 439 ? -32.886 14.364 14.529 1.00 32.84 439 ALA A C 1
ATOM 3625 O O . ALA A 1 439 ? -34.004 13.841 14.481 1.00 32.73 439 ALA A O 1
ATOM 3627 N N . ARG A 1 440 ? -32.568 15.319 15.403 1.00 33.05 440 ARG A N 1
ATOM 3628 C CA . ARG A 1 440 ? -33.543 15.863 16.349 1.00 33.36 440 ARG A CA 1
ATOM 3629 C C . ARG A 1 440 ? -34.733 16.510 15.637 1.00 33.22 440 ARG A C 1
ATOM 3630 O O . ARG A 1 440 ? -35.882 16.308 16.039 1.00 32.87 440 ARG A O 1
ATOM 3638 N N . TYR A 1 441 ? -34.454 17.277 14.581 1.00 33.03 441 TYR A N 1
ATOM 3639 C CA . TYR A 1 441 ? -35.517 17.909 13.795 1.00 33.07 441 TYR A CA 1
ATOM 3640 C C . TYR A 1 441 ? -36.407 16.873 13.109 1.00 33.43 441 TYR A C 1
ATOM 3641 O O . TYR A 1 441 ? -37.626 17.018 13.093 1.00 33.20 441 TYR A O 1
ATOM 3650 N N . GLN A 1 442 ? -35.790 15.836 12.549 1.00 34.02 442 GLN A N 1
ATOM 3651 C CA . GLN A 1 442 ? -36.528 14.795 11.830 1.00 35.39 442 GLN A CA 1
ATOM 3652 C C . GLN A 1 442 ? -37.418 13.968 12.754 1.00 35.43 442 GLN A C 1
ATOM 3653 O O . GLN A 1 442 ? -38.494 13.521 12.353 1.00 35.61 442 GLN A O 1
ATOM 3659 N N . GLU A 1 443 ? -36.962 13.769 13.987 1.00 35.75 443 GLU A N 1
ATOM 3660 C CA . GLU A 1 443 ? -37.685 12.941 14.954 1.00 36.18 443 GLU A CA 1
ATOM 3661 C C . GLU A 1 443 ? -38.807 13.692 15.678 1.00 36.22 443 GLU A C 1
ATOM 3662 O O . GLU A 1 443 ? -39.866 13.117 15.954 1.00 36.24 443 GLU A O 1
ATOM 3668 N N . SER A 1 444 ? -38.575 14.968 15.982 1.00 36.18 444 SER A N 1
ATOM 3669 C CA . SER A 1 444 ? -39.488 15.731 16.835 1.00 36.34 444 SER A CA 1
ATOM 3670 C C . SER A 1 444 ? -40.010 17.024 16.212 1.00 36.42 444 SER A C 1
ATOM 3671 O O . SER A 1 444 ? -40.971 17.615 16.714 1.00 36.22 444 SER A O 1
ATOM 3674 N N . GLY A 1 445 ? -39.379 17.465 15.126 1.00 36.51 445 GLY A N 1
ATOM 3675 C CA . GLY A 1 445 ? -39.740 18.734 14.497 1.00 36.87 445 GLY A CA 1
ATOM 3676 C C . GLY A 1 445 ? -39.221 19.937 15.263 1.00 37.21 445 GLY A C 1
ATOM 3677 O O . GLY A 1 445 ? -39.509 21.084 14.904 1.00 37.22 445 GLY A O 1
ATOM 3678 N N . GLU A 1 446 ? -38.457 19.684 16.324 1.00 37.46 446 GLU A N 1
ATOM 3679 C CA . GLU A 1 446 ? -37.905 20.778 17.109 1.00 38.08 446 GLU A CA 1
ATOM 3680 C C . GLU A 1 446 ? -36.521 21.171 16.603 1.00 37.42 446 GLU A C 1
ATOM 3681 O O . GLU A 1 446 ? -35.701 20.323 16.233 1.00 36.92 446 GLU A O 1
ATOM 3687 N N . LEU A 1 447 ? -36.294 22.479 16.576 1.00 37.32 447 LEU A N 1
ATOM 3688 C CA . LEU A 1 447 ? -35.098 23.062 16.001 1.00 37.12 447 LEU A CA 1
ATOM 3689 C C . LEU A 1 447 ? -34.107 23.415 17.103 1.00 37.08 447 LEU A C 1
ATOM 3690 O O . LEU A 1 447 ? -34.329 24.345 17.882 1.00 37.16 447 LEU A O 1
ATOM 3695 N N . SER A 1 448 ? -33.023 22.650 17.168 1.00 36.78 448 SER A N 1
ATOM 3696 C CA . SER A 1 448 ? -31.973 22.873 18.149 1.00 36.72 448 SER A CA 1
ATOM 3697 C C . SER A 1 448 ? -30.670 23.211 17.437 1.00 36.30 448 SER A C 1
ATOM 3698 O O . SER A 1 448 ? -30.091 22.370 16.746 1.00 36.28 448 SER A O 1
ATOM 3701 N N . TYR A 1 449 ? -30.214 24.448 17.612 1.00 35.88 449 TYR A N 1
ATOM 3702 C CA . TYR A 1 449 ? -29.008 24.925 16.943 1.00 35.52 449 TYR A CA 1
ATOM 3703 C C . TYR A 1 449 ? -27.729 24.340 17.535 1.00 35.30 449 TYR A C 1
ATOM 3704 O O . TYR A 1 449 ? -27.617 24.167 18.753 1.00 35.58 449 TYR A O 1
ATOM 3713 N N . THR A 1 450 ? -26.770 24.036 16.664 1.00 34.86 450 THR A N 1
ATOM 3714 C CA . THR A 1 450 ? -25.510 23.405 17.065 1.00 34.57 450 THR A CA 1
ATOM 3715 C C . THR A 1 450 ? -24.327 24.375 16.956 1.00 34.21 450 THR A C 1
ATOM 3716 O O . THR A 1 450 ? -23.167 23.968 17.037 1.00 34.88 450 THR A O 1
ATOM 3720 N N . GLY A 1 451 ? -24.634 25.654 16.771 1.00 33.83 451 GLY A N 1
ATOM 3721 C CA . GLY A 1 451 ? -23.618 26.689 16.627 1.00 33.14 451 GLY A CA 1
ATOM 3722 C C . GLY A 1 451 ? -24.276 28.039 16.411 1.00 32.86 451 GLY A C 1
ATOM 3723 O O . GLY A 1 451 ? -25.487 28.101 16.156 1.00 32.92 451 GLY A O 1
ATOM 3724 N N . PRO A 1 452 ? -23.490 29.129 16.508 1.00 32.04 452 PRO A N 1
ATOM 3725 C CA . PRO A 1 452 ? -24.010 30.484 16.333 1.00 31.52 452 PRO A CA 1
ATOM 3726 C C . PRO A 1 452 ? -24.378 30.781 14.874 1.00 30.91 452 PRO A C 1
ATOM 3727 O O . PRO A 1 452 ? -23.915 30.086 13.960 1.00 30.74 452 PRO A O 1
ATOM 3731 N N . ALA A 1 453 ? -25.201 31.807 14.676 1.00 30.46 453 ALA A N 1
ATOM 3732 C CA . ALA A 1 453 ? -25.524 32.298 13.343 1.00 29.77 453 ALA A CA 1
ATOM 3733 C C . ALA A 1 453 ? -24.271 32.845 12.662 1.00 29.64 453 ALA A C 1
ATOM 3734 O O . ALA A 1 453 ? -23.403 33.444 13.310 1.00 29.61 453 ALA A O 1
ATOM 3736 N N . VAL A 1 454 ? -24.178 32.607 11.356 1.00 28.90 454 VAL A N 1
ATOM 3737 C CA . VAL A 1 454 ? -23.091 33.112 10.532 1.00 28.47 454 VAL A CA 1
ATOM 3738 C C . VAL A 1 454 ? -23.667 34.126 9.541 1.00 28.22 454 VAL A C 1
ATOM 3739 O O . VAL A 1 454 ? -24.492 33.760 8.696 1.00 27.69 454 VAL A O 1
ATOM 3743 N N . PRO A 1 455 ? -23.245 35.400 9.639 1.00 27.77 455 PRO A N 1
ATOM 3744 C CA . PRO A 1 455 ? -23.717 36.410 8.696 1.00 27.77 455 PRO A CA 1
ATOM 3745 C C . PRO A 1 455 ? -23.176 36.136 7.290 1.00 27.41 455 PRO A C 1
ATOM 3746 O O . PRO A 1 455 ? -22.224 35.359 7.152 1.00 27.44 455 PRO A O 1
ATOM 3750 N N . PRO A 1 456 ? -23.790 36.747 6.254 1.00 27.15 456 PRO A N 1
ATOM 3751 C CA . PRO A 1 456 ? -23.336 36.500 4.889 1.00 26.95 456 PRO A CA 1
ATOM 3752 C C . PRO A 1 456 ? -21.916 37.006 4.623 1.00 26.75 456 PRO A C 1
ATOM 3753 O O . PRO A 1 456 ? -21.523 38.054 5.149 1.00 26.70 456 PRO A O 1
ATOM 3757 N N . PRO A 1 457 ? -21.159 36.272 3.788 1.00 26.87 457 PRO A N 1
ATOM 3758 C CA . PRO A 1 457 ? -19.894 36.794 3.270 1.00 26.74 457 PRO A CA 1
ATOM 3759 C C . PRO A 1 457 ? -20.166 38.027 2.416 1.00 26.38 457 PRO A C 1
ATOM 3760 O O . PRO A 1 457 ? -21.302 38.209 1.973 1.00 26.39 457 PRO A O 1
ATOM 3764 N N . PRO A 1 458 ? -19.145 38.873 2.183 1.00 25.85 458 PRO A N 1
ATOM 3765 C CA . PRO A 1 458 ? -19.286 40.117 1.419 1.00 25.26 458 PRO A CA 1
ATOM 3766 C C . PRO A 1 458 ? -20.002 39.955 0.068 1.00 24.47 458 PRO A C 1
ATOM 3767 O O . PRO A 1 458 ? -20.705 40.874 -0.360 1.00 24.49 458 PRO A O 1
ATOM 3771 N N . SER A 1 459 ? -19.821 38.799 -0.576 1.00 23.56 459 SER A N 1
ATOM 3772 C CA . SER A 1 459 ? -20.472 38.494 -1.856 1.00 22.87 459 SER A CA 1
ATOM 3773 C C . SER A 1 459 ? -21.990 38.474 -1.730 1.00 22.65 459 SER A C 1
ATOM 3774 O O . SER A 1 459 ? -22.706 38.638 -2.722 1.00 21.11 459 SER A O 1
ATOM 3777 N N . GLU A 1 460 ? -22.458 38.250 -0.509 1.00 22.33 460 GLU A N 1
ATOM 3778 C CA . GLU A 1 460 ? -23.899 38.153 -0.238 1.00 23.91 460 GLU A CA 1
ATOM 3779 C C . GLU A 1 460 ? -24.434 39.292 0.632 1.00 23.68 460 GLU A C 1
ATOM 3780 O O . GLU A 1 460 ? -25.488 39.154 1.262 1.00 24.21 460 GLU A O 1
ATOM 3786 N N . LYS A 1 461 ? -23.719 40.416 0.635 1.00 23.70 461 LYS A N 1
ATOM 3787 C CA . LYS A 1 461 ? -24.144 41.634 1.343 1.00 23.80 461 LYS A CA 1
ATOM 3788 C C . LYS A 1 461 ? -24.922 42.603 0.455 1.00 23.04 461 LYS A C 1
ATOM 3789 O O . LYS A 1 461 ? -25.254 43.723 0.870 1.00 23.30 461 LYS A O 1
ATOM 3795 N N . GLY A 1 462 ? -25.200 42.179 -0.778 1.00 21.40 462 GLY A N 1
ATOM 3796 C CA . GLY A 1 462 ? -26.003 42.969 -1.697 1.00 20.27 462 GLY A CA 1
ATOM 3797 C C . GLY A 1 462 ? -27.365 42.323 -1.850 1.00 19.12 462 GLY A C 1
ATOM 3798 O O . GLY A 1 462 ? -27.935 41.822 -0.874 1.00 18.99 462 GLY A O 1
ATOM 3799 N N . TRP A 1 463 ? -27.873 42.324 -3.079 1.00 17.91 463 TRP A N 1
ATOM 3800 C CA . TRP A 1 463 ? -29.210 41.805 -3.370 1.00 17.37 463 TRP A CA 1
ATOM 3801 C C . TRP A 1 463 ? -29.100 40.474 -4.093 1.00 17.07 463 TRP A C 1
ATOM 3802 O O . TRP A 1 463 ? -28.326 40.345 -5.050 1.00 16.68 463 TRP A O 1
ATOM 3813 N N . LYS A 1 464 ? -29.871 39.494 -3.633 1.00 15.79 464 LYS A N 1
ATOM 3814 C CA . LYS A 1 464 ? -29.870 38.164 -4.232 1.00 15.74 464 LYS A CA 1
ATOM 3815 C C . LYS A 1 464 ? -31.275 37.764 -4.667 1.00 15.86 464 LYS A C 1
ATOM 3816 O O . LYS A 1 464 ? -32.254 38.286 -4.137 1.00 16.01 464 LYS A O 1
ATOM 3822 N N . ASP A 1 465 ? -31.376 36.863 -5.640 1.00 15.23 465 ASP A N 1
ATOM 3823 C CA . ASP A 1 465 ? -32.684 36.259 -5.945 1.00 15.05 465 ASP A CA 1
ATOM 3824 C C . ASP A 1 465 ? -32.658 34.726 -5.972 1.00 15.22 465 ASP A C 1
ATOM 3825 O O . ASP A 1 465 ? -33.708 34.093 -5.989 1.00 14.30 465 ASP A O 1
ATOM 3830 N N . THR A 1 466 ? -31.456 34.147 -5.943 1.00 14.70 466 THR A N 1
ATOM 3831 C CA . THR A 1 466 ? -31.280 32.709 -5.878 1.00 15.23 466 THR A CA 1
ATOM 3832 C C . THR A 1 466 ? -30.180 32.457 -4.862 1.00 15.69 466 THR A C 1
ATOM 3833 O O . THR A 1 466 ? -29.105 33.031 -4.980 1.00 14.99 466 THR A O 1
ATOM 3837 N N . ILE A 1 467 ? -30.461 31.615 -3.873 1.00 15.20 467 ILE A N 1
ATOM 3838 C CA . ILE A 1 467 ? -29.614 31.524 -2.677 1.00 15.98 467 ILE A CA 1
ATOM 3839 C C . ILE A 1 467 ? -29.383 30.075 -2.249 1.00 15.98 467 ILE A C 1
ATOM 3840 O O . ILE A 1 467 ? -30.318 29.282 -2.151 1.00 16.07 467 ILE A O 1
ATOM 3845 N N . GLN A 1 468 ? -28.127 29.727 -1.975 1.00 16.51 468 GLN A N 1
ATOM 3846 C CA . GLN A 1 468 ? -27.821 28.362 -1.604 1.00 17.10 468 GLN A CA 1
ATOM 3847 C C . GLN A 1 468 ? -28.218 28.100 -0.160 1.00 17.30 468 GLN A C 1
ATOM 3848 O O . GLN A 1 468 ? -27.660 28.703 0.765 1.00 17.95 468 GLN A O 1
ATOM 3854 N N . ALA A 1 469 ? -29.199 27.221 0.017 1.00 18.05 469 ALA A N 1
ATOM 3855 C CA . ALA A 1 469 ? -29.609 26.766 1.336 1.00 18.59 469 ALA A CA 1
ATOM 3856 C C . ALA A 1 469 ? -28.897 25.446 1.600 1.00 18.63 469 ALA A C 1
ATOM 3857 O O . ALA A 1 469 ? -29.301 24.392 1.091 1.00 18.86 469 ALA A O 1
ATOM 3859 N N . HIS A 1 470 ? -27.816 25.512 2.371 1.00 19.94 470 HIS A N 1
ATOM 3860 C CA . HIS A 1 470 ? -26.982 24.333 2.616 1.00 21.13 470 HIS A CA 1
ATOM 3861 C C . HIS A 1 470 ? -27.656 23.319 3.547 1.00 21.56 470 HIS A C 1
ATOM 3862 O O . HIS A 1 470 ? -28.525 23.677 4.346 1.00 21.75 470 HIS A O 1
ATOM 3869 N N . ALA A 1 471 ? -27.234 22.061 3.439 1.00 22.17 471 ALA A N 1
ATOM 3870 C CA . ALA A 1 471 ? -27.731 20.973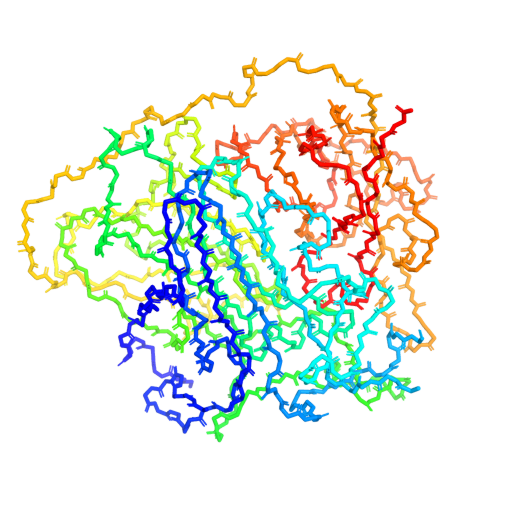 4.288 1.00 23.09 471 ALA A CA 1
ATOM 3871 C C . ALA A 1 471 ? -27.432 21.233 5.764 1.00 23.39 471 ALA A C 1
ATOM 3872 O O . ALA A 1 471 ? -26.343 21.713 6.115 1.00 23.73 471 ALA A O 1
ATOM 3874 N N . GLY A 1 472 ? -28.407 20.921 6.620 1.00 23.79 472 GLY A N 1
ATOM 3875 C CA . GLY A 1 472 ? -28.242 21.057 8.069 1.00 23.76 472 GLY A CA 1
ATOM 3876 C C . GLY A 1 472 ? -28.155 22.480 8.576 1.00 24.04 472 GLY A C 1
ATOM 3877 O O . GLY A 1 472 ? -27.587 22.732 9.651 1.00 24.53 472 GLY A O 1
ATOM 3878 N N . GLU A 1 473 ? -28.719 23.418 7.815 1.00 23.34 473 GLU A N 1
ATOM 3879 C CA . GLU A 1 473 ? -28.716 24.819 8.206 1.00 23.33 473 GLU A CA 1
ATOM 3880 C C . GLU A 1 473 ? -30.079 25.460 8.028 1.00 22.57 473 GLU A C 1
ATOM 3881 O O . GLU A 1 473 ? -30.883 25.036 7.186 1.00 22.53 473 GLU A O 1
ATOM 3887 N N . VAL A 1 474 ? -30.322 26.476 8.846 1.00 22.05 474 VAL A N 1
ATOM 3888 C CA . VAL A 1 474 ? -31.442 27.378 8.663 1.00 21.70 474 VAL A CA 1
ATOM 3889 C C . VAL A 1 474 ? -30.898 28.651 8.014 1.00 21.57 474 VAL A C 1
ATOM 3890 O O . VAL A 1 474 ? -29.991 29.300 8.554 1.00 21.30 474 VAL A O 1
ATOM 3894 N N . LEU A 1 475 ? -31.447 28.995 6.849 1.00 20.77 475 LEU A N 1
ATOM 3895 C CA . LEU A 1 475 ? -31.090 30.212 6.133 1.00 21.03 475 LEU A CA 1
ATOM 3896 C C . LEU A 1 475 ? -32.185 31.253 6.309 1.00 20.92 475 LEU A C 1
ATOM 3897 O O . LEU A 1 475 ? -33.357 30.983 6.020 1.00 21.39 475 LEU A O 1
ATOM 3902 N N . ARG A 1 476 ? -31.803 32.440 6.761 1.00 20.43 476 ARG A N 1
ATOM 3903 C CA . ARG A 1 476 ? -32.745 33.551 6.865 1.00 20.68 476 ARG A CA 1
ATOM 3904 C C . ARG A 1 476 ? -32.494 34.635 5.810 1.00 20.02 476 ARG A C 1
ATOM 3905 O O . ARG A 1 476 ? -31.373 35.135 5.660 1.00 19.29 476 ARG A O 1
ATOM 3913 N N . ILE A 1 477 ? -33.553 34.998 5.087 1.00 19.52 477 ILE A N 1
ATOM 3914 C CA . ILE A 1 477 ? -33.501 36.072 4.106 1.00 19.43 477 ILE A CA 1
ATOM 3915 C C . ILE A 1 477 ? -34.607 37.081 4.425 1.00 19.52 477 ILE A C 1
ATOM 3916 O O . ILE A 1 477 ? -35.579 36.736 5.109 1.00 19.66 477 ILE A O 1
ATOM 3921 N N . ALA A 1 478 ? -34.450 38.311 3.953 1.00 19.47 478 ALA A N 1
ATOM 3922 C CA . ALA A 1 478 ? -35.487 39.341 4.114 1.00 19.79 478 ALA A CA 1
ATOM 3923 C C . ALA A 1 478 ? -35.873 39.944 2.769 1.00 19.81 478 ALA A C 1
ATOM 3924 O O . ALA A 1 478 ? -35.011 40.436 2.033 1.00 19.01 478 ALA A O 1
ATOM 3926 N N . ALA A 1 479 ? -37.174 39.955 2.468 1.00 19.47 479 ALA A N 1
ATOM 3927 C CA . ALA A 1 479 ? -37.663 40.461 1.184 1.00 19.92 479 ALA A CA 1
ATOM 3928 C C . ALA A 1 479 ? -38.826 41.424 1.352 1.00 20.29 479 ALA A C 1
ATOM 3929 O O . ALA A 1 479 ? -39.685 41.197 2.205 1.00 20.24 479 ALA A O 1
ATOM 3931 N N . THR A 1 480 ? -38.854 42.470 0.528 1.00 20.39 480 THR A N 1
ATOM 3932 C CA . THR A 1 480 ? -40.006 43.369 0.425 1.00 21.41 480 THR A CA 1
ATOM 3933 C C . THR A 1 480 ? -40.795 42.956 -0.811 1.00 21.46 480 THR A C 1
ATOM 3934 O O . THR A 1 480 ? -40.261 42.943 -1.921 1.00 21.42 480 THR A O 1
ATOM 3938 N N . PHE A 1 481 ? -42.060 42.600 -0.611 1.00 21.46 481 PHE A N 1
ATOM 3939 C CA . PHE A 1 481 ? -42.860 41.993 -1.682 1.00 21.37 481 PHE A CA 1
ATOM 3940 C C . PHE A 1 481 ? -43.637 43.019 -2.490 1.00 22.14 481 PHE A C 1
ATOM 3941 O O . PHE A 1 481 ? -44.669 43.521 -2.066 1.00 23.03 481 PHE A O 1
ATOM 3949 N N . GLY A 1 482 ? -43.115 43.333 -3.664 1.00 21.72 482 GLY A N 1
ATOM 3950 C CA . GLY A 1 482 ? -43.717 44.319 -4.536 1.00 21.72 482 GLY A CA 1
ATOM 3951 C C . GLY A 1 482 ? -42.748 44.596 -5.663 1.00 21.90 482 GLY A C 1
ATOM 3952 O O . GLY A 1 482 ? -41.728 43.913 -5.762 1.00 21.57 482 GLY A O 1
ATOM 3953 N N . PRO A 1 483 ? -43.037 45.609 -6.497 1.00 21.82 483 PRO A N 1
ATOM 3954 C CA . PRO A 1 483 ? -44.137 46.579 -6.388 1.00 21.92 483 PRO A CA 1
ATOM 3955 C C . PRO A 1 483 ? -45.494 46.050 -6.858 1.00 22.06 483 PRO A C 1
ATOM 3956 O O . PRO A 1 483 ? -46.532 46.676 -6.598 1.00 22.62 483 PRO A O 1
ATOM 3960 N N . TYR A 1 484 ? -45.487 44.913 -7.549 1.00 21.37 484 TYR A N 1
ATOM 3961 C CA . TYR A 1 484 ? -46.711 44.365 -8.129 1.00 21.50 484 TYR A CA 1
ATOM 3962 C C . TYR A 1 484 ? -47.356 43.332 -7.211 1.00 21.23 484 TYR A C 1
ATOM 3963 O O . TYR A 1 484 ? -46.665 42.623 -6.484 1.00 22.34 484 TYR A O 1
ATOM 3972 N N . SER A 1 485 ? -48.685 43.263 -7.241 1.00 21.22 485 SER A N 1
ATOM 3973 C CA . SER A 1 485 ? -49.410 42.151 -6.636 1.00 20.97 485 SER A CA 1
ATOM 3974 C C . SER A 1 485 ? -49.760 41.138 -7.725 1.00 20.41 485 SER A C 1
ATOM 3975 O O . SER A 1 485 ? -49.833 41.485 -8.906 1.00 20.84 485 SER A O 1
ATOM 3978 N N . GLY A 1 486 ? -49.969 39.891 -7.320 1.00 19.45 486 GLY A N 1
ATOM 3979 C CA . GLY A 1 486 ? -50.352 38.849 -8.267 1.00 18.54 486 GLY A CA 1
ATOM 3980 C C . GLY A 1 486 ? -49.841 37.464 -7.928 1.00 18.02 486 GLY A C 1
ATOM 3981 O O . GLY A 1 486 ? -49.344 37.213 -6.824 1.00 18.24 486 GLY A O 1
ATOM 3982 N N . ARG A 1 487 ? -49.961 36.569 -8.904 1.00 17.22 487 ARG A N 1
ATOM 3983 C CA . ARG A 1 487 ? -49.571 35.178 -8.728 1.00 17.65 487 ARG A CA 1
ATOM 3984 C C . ARG A 1 487 ? -48.164 34.947 -9.287 1.00 16.90 487 ARG A C 1
ATOM 3985 O O . ARG A 1 487 ? -47.923 35.080 -10.499 1.00 17.56 487 ARG A O 1
ATOM 3993 N N . TYR A 1 488 ? -47.256 34.600 -8.381 1.00 16.34 488 TYR A N 1
ATOM 3994 C CA . TYR A 1 488 ? -45.860 34.308 -8.715 1.00 15.93 488 TYR A CA 1
ATOM 3995 C C . TYR A 1 488 ? -45.519 32.901 -8.210 1.00 16.04 488 TYR A C 1
ATOM 3996 O O . TYR A 1 488 ? -46.424 32.107 -7.894 1.00 16.43 488 TYR A O 1
ATOM 4005 N N A VAL A 1 489 ? -44.234 32.564 -8.173 0.50 15.60 489 VAL A N 1
ATOM 4006 N N B VAL A 1 489 ? -44.221 32.602 -8.129 0.50 15.76 489 VAL A N 1
ATOM 4007 C CA A VAL A 1 489 ? -43.812 31.289 -7.599 0.50 15.19 489 VAL A CA 1
ATOM 4008 C CA B VAL A 1 489 ? -43.724 31.274 -7.764 0.50 15.47 489 VAL A CA 1
ATOM 4009 C C A VAL A 1 489 ? -42.525 31.444 -6.803 0.50 15.21 489 VAL A C 1
ATOM 4010 C C B VAL A 1 489 ? -42.471 31.410 -6.886 0.50 15.41 489 VAL A C 1
ATOM 4011 O O A VAL A 1 489 ? -41.862 32.482 -6.851 0.50 15.00 489 VAL A O 1
ATOM 4012 O O B VAL A 1 489 ? -41.775 32.425 -6.949 0.50 15.25 489 VAL A O 1
ATOM 4019 N N . TRP A 1 490 ? -42.198 30.396 -6.061 1.00 15.30 490 TRP A N 1
ATOM 4020 C CA . TRP A 1 490 ? -40.882 30.246 -5.438 1.00 15.48 490 TRP A CA 1
ATOM 4021 C C . TRP A 1 490 ? -40.543 28.762 -5.525 1.00 15.85 490 TRP A C 1
ATOM 4022 O O . TRP A 1 490 ? -41.433 27.903 -5.529 1.00 15.81 490 TRP A O 1
ATOM 4033 N N . HIS A 1 491 ? -39.260 28.448 -5.651 1.00 15.09 491 HIS A N 1
ATOM 4034 C CA . HIS A 1 491 ? -38.871 27.070 -5.907 1.00 15.09 491 HIS A CA 1
ATOM 4035 C C . HIS A 1 491 ? -37.385 26.849 -5.765 1.00 15.28 491 HIS A C 1
ATOM 4036 O O . HIS A 1 491 ? -36.603 27.804 -5.767 1.00 15.82 491 HIS A O 1
ATOM 4043 N N . CYS A 1 492 ? -37.009 25.578 -5.678 1.00 15.43 492 CYS A N 1
ATOM 4044 C CA . CYS A 1 492 ? -35.621 25.196 -5.901 1.00 15.84 492 CYS A CA 1
ATOM 4045 C C . CYS A 1 492 ? -35.315 25.317 -7.400 1.00 15.79 492 CYS A C 1
ATOM 4046 O O . CYS A 1 492 ? -36.111 24.881 -8.230 1.00 15.78 492 CYS A O 1
ATOM 4049 N N . HIS A 1 493 ? -34.155 25.886 -7.733 1.00 14.99 493 HIS A N 1
ATOM 4050 C CA . HIS A 1 493 ? -33.750 26.086 -9.146 1.00 14.95 493 HIS A CA 1
ATOM 4051 C C . HIS A 1 493 ? -32.844 24.953 -9.671 1.00 15.04 493 HIS A C 1
ATOM 4052 O O . HIS A 1 493 ? -32.261 25.072 -10.754 1.00 15.56 493 HIS A O 1
ATOM 4059 N N . ALA A 1 494 ? -32.720 23.865 -8.911 1.00 15.36 494 ALA A N 1
ATOM 4060 C CA . ALA A 1 494 ? -32.238 22.616 -9.496 1.00 15.31 494 ALA A CA 1
ATOM 4061 C C . ALA A 1 494 ? -33.416 22.066 -10.291 1.00 15.59 494 ALA A C 1
ATOM 4062 O O . ALA A 1 494 ? -34.449 21.693 -9.716 1.00 15.39 494 ALA A O 1
ATOM 4064 N N . LEU A 1 495 ? -33.284 22.057 -11.612 1.00 15.42 495 LEU A N 1
ATOM 4065 C CA . LEU A 1 495 ? -34.453 21.858 -12.471 1.00 15.68 495 LEU A CA 1
ATOM 4066 C C . LEU A 1 495 ? -35.098 20.489 -12.298 1.00 15.96 495 LEU A C 1
ATOM 4067 O O . LEU A 1 495 ? -36.316 20.367 -12.379 1.00 16.49 495 LEU A O 1
ATOM 4072 N N . GLU A 1 496 ? -34.279 19.479 -12.034 1.00 16.44 496 GLU A N 1
ATOM 4073 C CA . GLU A 1 496 ? -34.778 18.133 -11.742 1.00 16.88 496 GLU A CA 1
ATOM 4074 C C . GLU A 1 496 ? -35.633 18.091 -10.462 1.00 17.83 496 GLU A C 1
ATOM 4075 O O . GLU A 1 496 ? -36.572 17.283 -10.360 1.00 18.91 496 GLU A O 1
ATOM 4081 N N . HIS A 1 497 ? -35.322 18.968 -9.504 1.00 17.61 497 HIS A N 1
ATOM 4082 C CA . HIS A 1 497 ? -36.118 19.092 -8.272 1.00 17.44 497 HIS A CA 1
ATOM 4083 C C . HIS A 1 497 ? -37.371 19.908 -8.525 1.00 17.69 497 HIS A C 1
ATOM 4084 O O . HIS A 1 497 ? -38.468 19.531 -8.097 1.00 17.19 497 HIS A O 1
ATOM 4091 N N . GLU A 1 498 ? -37.195 21.034 -9.219 1.00 17.04 498 GLU A N 1
ATOM 4092 C CA . GLU A 1 498 ? -38.292 21.937 -9.584 1.00 17.18 498 GLU A CA 1
ATOM 4093 C C . GLU A 1 498 ? -39.468 21.218 -10.239 1.00 17.65 498 GLU A C 1
ATOM 4094 O O . GLU A 1 498 ? -40.630 21.468 -9.886 1.00 18.06 498 GLU A O 1
ATOM 4100 N N . ASP A 1 499 ? -39.163 20.297 -11.158 1.00 17.14 499 ASP A N 1
ATOM 4101 C CA . ASP A 1 499 ? -40.202 19.593 -11.923 1.00 17.61 499 ASP A CA 1
ATOM 4102 C C . ASP A 1 499 ? -40.906 18.486 -11.127 1.00 17.65 499 ASP A C 1
ATOM 4103 O O . ASP A 1 499 ? -41.944 17.997 -11.570 1.00 17.95 499 ASP A O 1
ATOM 4108 N N . TYR A 1 500 ? -40.334 18.067 -9.994 1.00 17.70 500 TYR A N 1
ATOM 4109 C CA . TYR A 1 500 ? -40.938 16.981 -9.204 1.00 18.05 500 TYR A CA 1
ATOM 4110 C C . TYR A 1 500 ? -40.479 16.981 -7.732 1.00 18.10 500 TYR A C 1
ATOM 4111 O O . TYR A 1 500 ? -39.585 16.208 -7.354 1.00 18.14 500 TYR A O 1
ATOM 4120 N N . ASP A 1 501 ? -41.068 17.826 -6.887 1.00 18.55 501 ASP A N 1
ATOM 4121 C CA . ASP A 1 501 ? -42.129 18.777 -7.233 1.00 18.50 501 ASP A CA 1
ATOM 4122 C C . ASP A 1 501 ? -41.873 20.022 -6.367 1.00 18.12 501 ASP A C 1
ATOM 4123 O O . ASP A 1 501 ? -42.762 20.515 -5.663 1.00 17.48 501 ASP A O 1
ATOM 4128 N N . MET A 1 502 ? -40.637 20.523 -6.424 1.00 17.56 502 MET A N 1
ATOM 4129 C CA . MET A 1 502 ? -40.136 21.479 -5.430 1.00 17.71 502 MET A CA 1
ATOM 4130 C C . MET A 1 502 ? -40.396 22.921 -5.850 1.00 17.36 502 MET A C 1
ATOM 4131 O O . MET A 1 502 ? -39.477 23.742 -5.969 1.00 16.87 502 MET A O 1
ATOM 4136 N N . MET A 1 503 ? -41.674 23.218 -6.068 1.00 17.04 503 MET A N 1
ATOM 4137 C CA . MET A 1 503 ? -42.102 24.513 -6.561 1.00 17.63 503 MET A CA 1
ATOM 4138 C C . MET A 1 503 ? -43.490 24.794 -6.016 1.00 17.35 503 MET A C 1
ATOM 4139 O O . MET A 1 503 ? -44.336 23.898 -6.000 1.00 17.77 503 MET A O 1
ATOM 4144 N N . ARG A 1 504 ? -43.707 26.032 -5.565 1.00 17.41 504 ARG A N 1
ATOM 4145 C CA . ARG A 1 504 ? -44.983 26.417 -4.953 1.00 17.74 504 ARG A CA 1
ATOM 4146 C C . ARG A 1 504 ? -45.439 27.772 -5.460 1.00 17.91 504 ARG A C 1
ATOM 4147 O O . ARG A 1 504 ? -44.611 28.630 -5.769 1.00 16.85 504 ARG A O 1
ATOM 4155 N N . PRO A 1 505 ? -46.763 27.973 -5.555 1.00 18.08 505 PRO A N 1
ATOM 4156 C CA . PRO A 1 505 ? -47.247 29.309 -5.901 1.00 18.58 505 PRO A CA 1
ATOM 4157 C C . PRO A 1 505 ? -46.944 30.304 -4.780 1.00 19.26 505 PRO A C 1
ATOM 4158 O O . PRO A 1 505 ? -46.827 29.918 -3.617 1.00 19.54 505 PRO A O 1
ATOM 4162 N N . MET A 1 506 ? -46.812 31.576 -5.143 1.00 20.39 506 MET A N 1
ATOM 4163 C CA . MET A 1 506 ? -46.543 32.639 -4.189 1.00 22.04 506 MET A CA 1
ATOM 4164 C C . MET A 1 506 ? -47.438 33.795 -4.593 1.00 22.85 506 MET A C 1
ATOM 4165 O O . MET A 1 506 ? -47.198 34.431 -5.620 1.00 22.70 506 MET A O 1
ATOM 4170 N N . ASP A 1 507 ? -48.490 34.034 -3.808 1.00 23.47 507 ASP A N 1
ATOM 4171 C CA . ASP A 1 507 ? -49.469 35.075 -4.113 1.00 24.58 507 ASP A CA 1
ATOM 4172 C C . ASP A 1 507 ? -49.122 36.327 -3.339 1.00 24.61 507 ASP A C 1
ATOM 4173 O O . ASP A 1 507 ? -49.124 36.312 -2.110 1.00 24.72 507 ASP A O 1
ATOM 4178 N N . ILE A 1 508 ? -48.815 37.404 -4.048 1.00 24.36 508 ILE A N 1
ATOM 4179 C CA . ILE A 1 508 ? -48.599 38.693 -3.400 1.00 24.91 508 ILE A CA 1
ATOM 4180 C C . ILE A 1 508 ? -49.937 39.419 -3.424 1.00 26.07 508 ILE A C 1
ATOM 4181 O O . ILE A 1 508 ? -50.457 39.741 -4.489 1.00 25.40 508 ILE A O 1
ATOM 4186 N N . THR A 1 509 ? -50.500 39.646 -2.241 1.00 27.52 509 THR A N 1
ATOM 4187 C CA . THR A 1 509 ? -51.894 40.088 -2.137 1.00 29.73 509 THR A CA 1
ATOM 4188 C C . THR A 1 509 ? -52.022 41.595 -1.984 1.00 31.51 509 THR A C 1
ATOM 4189 O O . THR A 1 509 ? -51.121 42.254 -1.469 1.00 31.42 509 THR A O 1
ATOM 4193 N N . ASP A 1 510 ? -53.151 42.134 -2.434 1.00 33.78 510 ASP A N 1
ATOM 4194 C CA . ASP A 1 510 ? -53.437 43.553 -2.284 1.00 36.42 510 ASP A CA 1
ATOM 4195 C C . ASP A 1 510 ? -54.672 43.729 -1.394 1.00 37.99 510 ASP A C 1
ATOM 4196 O O . ASP A 1 510 ? -55.764 43.997 -1.899 1.00 38.67 510 ASP A O 1
ATOM 4201 N N . PRO A 1 511 ? -54.503 43.590 -0.062 1.00 39.31 511 PRO A N 1
ATOM 4202 C CA . PRO A 1 511 ? -55.661 43.599 0.828 1.00 40.25 511 PRO A CA 1
ATOM 4203 C C . PRO A 1 511 ? -56.179 45.012 1.051 1.00 40.90 511 PRO A C 1
ATOM 4204 O O . PRO A 1 511 ? -55.402 45.968 1.160 1.00 41.49 511 PRO A O 1
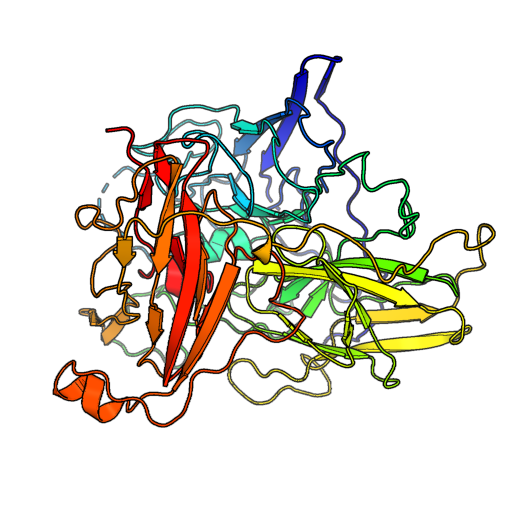ATOM 4208 N N . HIS A 1 512 ? -57.392 45.223 1.113 1.00 41.65 512 HIS A N 1
#

Nearest PDB structures (foldseek):
  2wsd-assembly1_A  TM=1.002E+00  e=0.000E+00  Bacillus subtilis
  4akp-assembly1_A  TM=1.002E+00  e=0.000E+00  Bacillus subtilis
  4akq-assembly1_A  TM=1.002E+00  e=0.000E+00  Bacillus subtilis
  4a67-assembly1_A  TM=1.002E+00  e=7.344E-103  Bacillus subtilis
  4yvn-assembly1_A  TM=9.997E-01  e=4.590E-100  Bacillus subtilis subsp. subtilis str. 168

Foldseek 3Di:
DADFAPAAFDFAAEADFPDDDQQETEHEWEWEWWAFQEPQADTEIFIDTNHFFDHHEYEEEAQHWYKYQYFYPYDQDAPAAADPPQDDVPGRDWWFKAWALALAFPLQRGPQQQTAHHPSPDGGPSNDDRMHIGSNNAAWFKIKMFTRHALCRQPRLLRRGIYIYTYHYVVQVVQQADDDVQEGEKEKEAFAADRNRYTDDQQDPPPDDPLADTRHQDLADDHFFMGISSHTNHEHEAAQFKGKYKYAHSYQWDKWKKAKPVQAWKWWQDWRRYGFQFIDTGRIGIGTHGIITTIMGHNNVPAQDKIWTFTQDDDPDGDDPSHRRTHYIYGNHDHDPDDHPGDDDGGRDDFPVVDDADAPEEAEKEWAFDADPSRDTQTEINHDFQPPDADAEAAAQHKHKYKYHALDQFKFFKFWPNWWWAWAWKFAFDSVCCVVPVDTHTPDDTGGDDSNRRHTHGIHIDGHRMITIIMIRHDPHFAKTKMFGSSNSNVNRPTMYIHGHDHD

InterPro domains:
  IPR001117 Multicopper oxidase, second cupredoxin domain [PF00394] (233-322)
  IPR008972 Cupredoxin [G3DSA:2.60.40.420] (1-175)
  IPR008972 Cupredoxin [G3DSA:2.60.40.420] (176-356)
  IPR008972 Cupredoxin [G3DSA:2.60.40.420] (357-513)
  IPR008972 Cupredoxin [SSF49503] (3-180)
  IPR008972 Cupredoxin [SSF49503] (184-308)
  IPR008972 Cupredoxin [SSF49503] (360-509)
  IPR011706 Multicopper oxidase, C-terminal [PF07731] (376-509)
  IPR011707 Multicopper oxidase-like, N-terminal [PF07732] (45-82)
  IPR011707 Multicopper oxidase-like, N-terminal [PF07732] (101-178)
  IPR045087 Multicopper oxidase [PTHR48267] (2-511)

Radius of gyration: 21.84 Å; Cα contacts (8 Å, |Δi|>4): 1457; chains: 1; bounding box: 57×60×54 Å

GO terms:
  GO:0052716 hydroquinone:oxygen oxidoreductase activity (F, EXP)
  GO:0047705 bilirubin oxidase activity (F, EXP)

Solvent-accessible surface area: 20235 Å² total